Protein AF-V4JWB2-F1 (afdb_monomer_lite)

pLDDT: mean 72.71, std 28.75, range [25.09, 98.5]

Sequence (650 aa):
MSANTLMVQGTTSDAGKSLLVTALGRWLHRQGVRAAPFKPQNMALNSAVAVNGGEIGRSQAVQALACGLEPHTDMNPVLLKPNTDIGSQVIIHGKAVGNMNAQDYYDYKPQARIATLEAHRRLSERYEVVLVEGAGSPAEINLRANDIANMGFAESVDCPVILVADIDRGGVFAHLVGTLELLSDSERARVKGFVINRFRGDMALLTPGLHWLEQHTGKPVLGVLPYLPGLHLEAEDSLSLGASAAAAEKEGQLRVLVPVLPRISNHTDFDPLRLHPRVDLRFLPADQAIPACDLIILPGSKSVRGDLARLRARGWDQAIQRHLRYGGKLIGICGGFQMLGHRIHDPKGLESQAGSSDGLGLLAMETTLDSEKQLSNQRGRLAIADAAVSGYEIHAGITTGPALDNPALYLPRGADGALSADGQILGTYLHGLFESPPACAALLGWAGLDQAPDLRLPCAARRGHRPPGGRCGGTSGRQAIAGTARPHGLNPGRNEHRDHHRPSRRDRLEPHGAPARASADRIEPARAGAGGGSGRMPGGRAIRRHFQQRPAARPRHGRSDCRPQPAQGHPGCALTGMASRDLDRPDSAQSRIASPARLCHLPRQYPRPADSAGREPAPTSSARHGGHVRVCPTPCWRASPGGDPWRSVG

Structure (mmCIF, N/CA/C/O backbone):
data_AF-V4JWB2-F1
#
_entry.id   AF-V4JWB2-F1
#
loop_
_atom_site.group_PDB
_atom_site.id
_atom_site.type_symbol
_atom_site.label_atom_id
_atom_site.label_alt_id
_atom_site.label_comp_id
_atom_site.label_asym_id
_atom_site.label_entity_id
_atom_site.label_seq_id
_atom_site.pdbx_PDB_ins_code
_atom_site.Cartn_x
_atom_site.Cartn_y
_atom_site.Cartn_z
_atom_site.occupancy
_atom_site.B_iso_or_equiv
_atom_site.auth_seq_id
_atom_site.auth_comp_id
_atom_site.auth_asym_id
_atom_site.auth_atom_id
_atom_site.pdbx_PDB_model_num
ATOM 1 N N . MET A 1 1 ? -31.559 8.787 6.516 1.00 45.72 1 MET A N 1
ATOM 2 C CA . MET A 1 1 ? -31.004 8.296 7.798 1.00 45.72 1 MET A CA 1
ATOM 3 C C . MET A 1 1 ? -29.515 8.576 7.758 1.00 45.72 1 MET A C 1
ATOM 5 O O . MET A 1 1 ? -28.940 8.363 6.699 1.00 45.72 1 MET A O 1
ATOM 9 N N . SER A 1 2 ? -28.911 9.091 8.826 1.00 61.47 2 SER A N 1
ATOM 10 C CA . SER A 1 2 ? -27.450 9.203 8.917 1.00 61.47 2 SER A CA 1
ATOM 11 C C . SER A 1 2 ? -26.840 7.812 9.094 1.00 61.47 2 SER A C 1
ATOM 13 O O . SER A 1 2 ? -27.349 7.028 9.894 1.00 61.47 2 SER A O 1
ATOM 15 N N . ALA A 1 3 ? -25.774 7.494 8.357 1.00 78.44 3 ALA A N 1
ATOM 16 C CA . ALA A 1 3 ? -25.084 6.216 8.511 1.00 78.44 3 ALA A CA 1
ATOM 17 C C . ALA A 1 3 ? -24.497 6.031 9.917 1.00 78.44 3 ALA A C 1
ATOM 19 O O . ALA A 1 3 ? -23.915 6.956 10.491 1.00 78.44 3 ALA A O 1
ATOM 20 N N . ASN A 1 4 ? -24.550 4.800 10.419 1.00 93.12 4 ASN A N 1
ATOM 21 C CA . ASN A 1 4 ? -23.840 4.410 11.629 1.00 93.12 4 ASN A CA 1
ATOM 22 C C . ASN A 1 4 ? -22.336 4.363 11.329 1.00 93.12 4 ASN A C 1
ATOM 24 O O . ASN A 1 4 ? -21.865 3.508 10.579 1.00 93.12 4 ASN A O 1
ATOM 28 N N . THR A 1 5 ? -21.570 5.288 11.900 1.00 97.75 5 THR A N 1
ATOM 29 C CA . THR A 1 5 ? -20.110 5.319 11.740 1.00 97.75 5 THR A CA 1
ATOM 30 C C . THR A 1 5 ? -19.456 4.569 12.898 1.00 97.75 5 THR A C 1
ATOM 32 O O . THR A 1 5 ? -19.774 4.838 14.052 1.00 97.75 5 THR A O 1
ATOM 35 N N . LEU A 1 6 ? -18.541 3.644 12.609 1.00 98.06 6 LEU A N 1
ATOM 36 C CA . LEU A 1 6 ? -17.767 2.905 13.612 1.00 98.06 6 LEU A CA 1
ATOM 37 C C . LEU A 1 6 ? -16.286 2.999 13.270 1.00 98.06 6 LEU A C 1
ATOM 39 O O . LEU A 1 6 ? -15.892 2.601 12.176 1.00 98.06 6 LEU A O 1
ATOM 43 N N . MET A 1 7 ? -15.465 3.475 14.205 1.00 98.38 7 MET A N 1
ATOM 44 C CA . MET A 1 7 ? -14.029 3.615 13.992 1.00 98.38 7 MET A CA 1
ATOM 45 C C . MET A 1 7 ? -13.217 2.511 14.663 1.00 98.38 7 MET A C 1
ATOM 47 O O . MET A 1 7 ? -13.430 2.167 15.821 1.00 98.38 7 MET A O 1
ATOM 51 N N . VAL A 1 8 ? -12.240 1.987 13.931 1.00 98.25 8 VAL A N 1
ATOM 52 C CA . VAL A 1 8 ? -11.264 0.997 14.374 1.00 98.25 8 VAL A CA 1
ATOM 53 C C . VAL A 1 8 ? -9.895 1.666 14.427 1.00 98.25 8 VAL A C 1
ATOM 55 O O . VAL A 1 8 ? -9.257 1.924 13.404 1.00 98.25 8 VAL A O 1
ATOM 58 N N . GLN A 1 9 ? -9.438 1.942 15.641 1.00 97.38 9 GLN A N 1
ATOM 59 C CA . GLN A 1 9 ? -8.086 2.407 15.934 1.00 97.38 9 GLN A CA 1
ATOM 60 C C . GLN A 1 9 ? -7.268 1.241 16.504 1.00 97.38 9 GLN A C 1
ATOM 62 O O . GLN A 1 9 ? -7.786 0.151 16.747 1.00 97.38 9 GLN A O 1
ATOM 67 N N . GLY A 1 10 ? -5.966 1.427 16.699 1.00 94.69 10 GLY A N 1
ATOM 68 C CA . GLY A 1 10 ? -5.124 0.378 17.258 1.00 94.69 10 GLY A CA 1
ATOM 69 C C . GLY A 1 10 ? -3.909 0.945 17.956 1.00 94.69 10 GLY A C 1
ATOM 70 O O . GLY A 1 10 ? -3.460 2.028 17.606 1.00 94.69 10 GLY A O 1
ATOM 71 N N . THR A 1 11 ? -3.389 0.220 18.939 1.00 93.62 11 THR A N 1
ATOM 72 C CA . THR A 1 11 ? -2.326 0.713 19.830 1.00 93.62 11 THR A CA 1
ATOM 73 C C . THR A 1 11 ? -0.971 0.869 19.137 1.00 93.62 11 THR A C 1
ATOM 75 O O . THR A 1 11 ? -0.092 1.549 19.654 1.00 93.62 11 THR A O 1
ATOM 78 N N . THR A 1 12 ? -0.787 0.245 17.968 1.00 88.94 12 THR A N 1
ATOM 79 C CA . THR A 1 12 ? 0.411 0.373 17.128 1.00 88.94 12 THR A CA 1
ATOM 80 C C . THR A 1 12 ? 0.056 0.372 15.637 1.00 88.94 12 THR A C 1
ATOM 82 O O . THR A 1 12 ? -1.024 -0.067 15.209 1.00 88.94 12 THR A O 1
ATOM 85 N N . SER A 1 13 ? 1.015 0.770 14.798 1.00 83.25 13 SER A N 1
ATOM 86 C CA . SER A 1 13 ? 1.064 0.321 13.399 1.00 83.25 13 SER A CA 1
ATOM 87 C C . SER A 1 13 ? 1.069 -1.214 13.331 1.00 83.25 13 SER A C 1
ATOM 89 O O . SER A 1 13 ? 1.601 -1.879 14.223 1.00 83.25 13 SER A O 1
ATOM 91 N N . ASP A 1 14 ? 0.412 -1.773 12.315 1.00 83.75 14 ASP A N 1
ATOM 92 C CA . ASP A 1 14 ? 0.177 -3.215 12.118 1.00 83.75 14 ASP A CA 1
ATOM 93 C C . ASP A 1 14 ? -0.540 -3.972 13.259 1.00 83.75 14 ASP A C 1
ATOM 95 O O . ASP A 1 14 ? -0.596 -5.199 13.231 1.00 83.75 14 ASP A O 1
ATOM 99 N N . ALA A 1 15 ? -1.198 -3.280 14.204 1.00 90.19 15 ALA A N 1
ATOM 100 C CA . ALA A 1 15 ? -1.996 -3.924 15.263 1.00 90.19 15 ALA A CA 1
ATOM 101 C C . ALA A 1 15 ? -3.170 -4.797 14.747 1.00 90.19 15 ALA A C 1
ATOM 103 O O . ALA A 1 15 ? -3.737 -5.596 15.492 1.00 90.19 15 ALA A O 1
ATOM 104 N N . GLY A 1 16 ? -3.552 -4.654 13.471 1.00 90.44 16 GLY A N 1
ATOM 105 C CA . GLY A 1 16 ? -4.659 -5.386 12.841 1.00 90.44 16 GLY A CA 1
ATOM 106 C C . GLY A 1 16 ? -5.884 -4.552 12.475 1.00 90.44 16 GLY A C 1
ATOM 107 O O . GLY A 1 16 ? -6.898 -5.134 12.100 1.00 90.44 16 GLY A O 1
ATOM 108 N N . LYS A 1 17 ? -5.807 -3.214 12.543 1.00 94.00 17 LYS A N 1
ATOM 109 C CA . LYS A 1 17 ? -6.900 -2.298 12.154 1.00 94.00 17 LYS A CA 1
ATOM 110 C C . LYS A 1 17 ? -7.494 -2.657 10.788 1.00 94.00 17 LYS A C 1
ATOM 112 O O . LYS A 1 17 ? -8.678 -2.963 10.684 1.00 94.00 17 LYS A O 1
ATOM 117 N N . SER A 1 18 ? -6.647 -2.692 9.761 1.00 92.25 18 SER A N 1
ATOM 118 C CA . SER A 1 18 ? -7.044 -2.919 8.370 1.00 92.25 18 SER A CA 1
ATOM 119 C C . SER A 1 18 ? -7.619 -4.326 8.162 1.00 92.25 18 SER A C 1
ATOM 121 O O . SER A 1 18 ? -8.581 -4.479 7.413 1.00 92.25 18 SER A O 1
ATOM 123 N N . LEU A 1 19 ? -7.105 -5.337 8.881 1.00 91.94 19 LEU A N 1
ATOM 124 C CA . LEU A 1 19 ? -7.671 -6.693 8.932 1.00 91.94 19 LEU A CA 1
ATOM 125 C C . LEU A 1 19 ? -9.087 -6.684 9.521 1.00 91.94 19 LEU A C 1
ATOM 127 O O . LEU A 1 19 ? -10.001 -7.220 8.897 1.00 91.94 19 LEU A O 1
ATOM 131 N N . LEU A 1 20 ? -9.285 -6.057 10.685 1.00 94.94 20 LEU A N 1
ATOM 132 C CA . LEU A 1 20 ? -10.591 -6.008 11.343 1.00 94.94 20 LEU A CA 1
ATOM 133 C C . LEU A 1 20 ? -11.619 -5.238 10.501 1.00 94.94 20 LEU A C 1
ATOM 135 O O . LEU A 1 20 ? -12.725 -5.734 10.309 1.00 94.94 20 LEU A O 1
ATOM 139 N N . VAL A 1 21 ? -11.251 -4.089 9.924 1.00 96.88 21 VAL A N 1
ATOM 140 C CA . VAL A 1 21 ? -12.120 -3.322 9.008 1.00 96.88 21 VAL A CA 1
ATOM 141 C C . VAL A 1 21 ? -12.497 -4.154 7.775 1.00 96.88 21 VAL A C 1
ATOM 143 O O . VAL A 1 21 ? -13.673 -4.224 7.422 1.00 96.88 21 VAL A O 1
ATOM 146 N N . THR A 1 22 ? -11.537 -4.858 7.164 1.00 95.81 22 THR A N 1
ATOM 147 C CA . THR A 1 22 ? -11.786 -5.750 6.013 1.00 95.81 22 THR A CA 1
ATOM 148 C C . THR A 1 22 ? -12.725 -6.904 6.387 1.00 95.81 22 THR A C 1
ATOM 150 O O . THR A 1 22 ? -13.660 -7.219 5.646 1.00 95.81 22 THR A O 1
ATOM 153 N N . ALA A 1 23 ? -12.513 -7.528 7.550 1.00 95.06 23 ALA A N 1
ATOM 154 C CA . ALA A 1 23 ? -13.330 -8.635 8.039 1.00 95.06 23 ALA A CA 1
ATOM 155 C C . ALA A 1 23 ? -14.767 -8.194 8.368 1.00 95.06 23 ALA A C 1
ATOM 157 O O . ALA A 1 23 ? -15.716 -8.848 7.931 1.00 95.06 23 ALA A O 1
ATOM 158 N N . LEU A 1 24 ? -14.931 -7.063 9.065 1.00 96.75 24 LEU A N 1
ATOM 159 C CA . LEU A 1 24 ? -16.232 -6.457 9.360 1.00 96.75 24 LEU A CA 1
ATOM 160 C C . LEU A 1 24 ? -16.965 -6.065 8.073 1.00 96.75 24 LEU A C 1
ATOM 162 O O . LEU A 1 24 ? -18.137 -6.401 7.923 1.00 96.75 24 LEU A O 1
ATOM 166 N N . GLY A 1 25 ? -16.278 -5.439 7.113 1.00 97.56 25 GLY A N 1
ATOM 167 C CA . GLY A 1 25 ? -16.850 -5.070 5.817 1.00 97.56 25 GLY A CA 1
ATOM 168 C C . GLY A 1 25 ? -17.361 -6.281 5.035 1.00 97.56 25 GLY A C 1
ATOM 169 O O . GLY A 1 25 ? -18.508 -6.302 4.582 1.00 97.56 25 GLY A O 1
ATOM 170 N N . ARG A 1 26 ? -16.559 -7.354 4.961 1.00 97.31 26 ARG A N 1
ATOM 171 C CA . ARG A 1 26 ? -16.976 -8.614 4.324 1.00 97.31 26 ARG A CA 1
ATOM 172 C C . ARG A 1 26 ? -18.103 -9.318 5.075 1.00 97.31 26 ARG A C 1
ATOM 174 O O . ARG A 1 26 ? -18.933 -9.965 4.431 1.00 97.31 26 ARG A O 1
ATOM 181 N N . TRP A 1 27 ? -18.142 -9.228 6.402 1.00 97.69 27 TRP A N 1
ATOM 182 C CA . TRP A 1 27 ? -19.228 -9.786 7.204 1.00 97.69 27 TRP A CA 1
ATOM 183 C C . TRP A 1 27 ? -20.539 -9.018 6.987 1.00 97.69 27 TRP A C 1
ATOM 185 O O . TRP A 1 27 ? -21.533 -9.651 6.639 1.00 97.69 27 TRP A O 1
ATOM 195 N N . LEU A 1 28 ? -20.528 -7.683 7.072 1.00 97.81 28 LEU A N 1
ATOM 196 C CA . LEU A 1 28 ? -21.694 -6.822 6.822 1.00 97.81 28 LEU A CA 1
ATOM 197 C C . LEU A 1 28 ? -22.263 -7.014 5.412 1.00 97.81 28 LEU A C 1
ATOM 199 O O . LEU A 1 28 ? -23.463 -7.242 5.268 1.00 97.81 28 LEU A O 1
ATOM 203 N N . HIS A 1 29 ? -21.406 -7.048 4.386 1.00 97.75 29 HIS A N 1
ATOM 204 C CA . HIS A 1 29 ? -21.823 -7.355 3.015 1.00 97.75 29 HIS A CA 1
ATOM 205 C C . HIS A 1 29 ? -22.514 -8.729 2.909 1.00 97.75 29 HIS A C 1
ATOM 207 O O . HIS A 1 29 ? -23.510 -8.876 2.205 1.00 97.75 29 HIS A O 1
ATOM 213 N N . ARG A 1 30 ? -22.036 -9.752 3.638 1.00 97.75 30 ARG A N 1
ATOM 214 C CA . ARG A 1 30 ? -22.694 -11.075 3.697 1.00 97.75 30 ARG A CA 1
ATOM 215 C C . ARG A 1 30 ? -24.033 -11.062 4.446 1.00 97.75 30 ARG A C 1
ATOM 217 O O . ARG A 1 30 ? -24.837 -11.950 4.191 1.00 97.75 30 ARG A O 1
ATOM 224 N N . GLN A 1 31 ? -24.276 -10.083 5.321 1.00 97.75 31 GLN A N 1
ATOM 225 C CA . GLN A 1 31 ? -25.587 -9.838 5.942 1.00 97.75 31 GLN A CA 1
ATOM 226 C C . GLN A 1 31 ? -26.509 -8.958 5.072 1.00 97.75 31 GLN A C 1
ATOM 228 O O . GLN A 1 31 ? -27.621 -8.651 5.487 1.00 97.75 31 GLN A O 1
ATOM 233 N N . GLY A 1 32 ? -26.063 -8.519 3.887 1.00 96.81 32 GLY A N 1
ATOM 234 C CA . GLY A 1 32 ? -26.814 -7.595 3.029 1.00 96.81 32 GLY A CA 1
ATOM 235 C C . GLY A 1 32 ? -26.793 -6.131 3.491 1.00 96.81 32 GLY A C 1
ATOM 236 O O . GLY A 1 32 ? -27.481 -5.305 2.898 1.00 96.81 32 GLY A O 1
ATOM 237 N N . VAL A 1 33 ? -25.999 -5.789 4.512 1.00 97.12 33 VAL A N 1
ATOM 238 C CA . VAL A 1 33 ? -25.869 -4.412 5.011 1.00 97.12 33 VAL A CA 1
ATOM 239 C C . VAL A 1 33 ? -24.972 -3.610 4.074 1.00 97.12 33 VAL A C 1
ATOM 241 O O . VAL A 1 33 ? -23.839 -4.006 3.785 1.00 97.12 33 VAL A O 1
ATOM 244 N N . ARG A 1 34 ? -25.451 -2.443 3.629 1.00 96.56 34 ARG A N 1
ATOM 245 C CA . ARG A 1 34 ? -24.691 -1.534 2.759 1.00 96.56 34 ARG A CA 1
ATOM 246 C C . ARG A 1 34 ? -23.631 -0.790 3.573 1.00 96.56 34 ARG A C 1
ATOM 248 O O . ARG A 1 34 ? -23.882 0.307 4.068 1.00 96.56 34 ARG A O 1
ATOM 255 N N . ALA A 1 35 ? -22.456 -1.395 3.715 1.00 97.75 35 ALA A N 1
ATOM 256 C CA . ALA A 1 35 ? -21.312 -0.830 4.425 1.00 97.75 35 ALA A CA 1
ATOM 257 C C . ALA A 1 35 ? -20.246 -0.285 3.461 1.00 97.75 35 ALA A C 1
ATOM 259 O O . ALA A 1 35 ? -19.932 -0.936 2.468 1.00 97.75 35 ALA A O 1
ATOM 260 N N . ALA A 1 36 ? -19.639 0.859 3.780 1.00 98.19 36 ALA A N 1
ATOM 261 C CA . ALA A 1 36 ? -18.475 1.394 3.068 1.00 98.19 36 ALA A CA 1
ATOM 262 C C . ALA A 1 36 ? -17.269 1.559 4.009 1.00 98.19 36 ALA A C 1
ATOM 264 O O . ALA A 1 36 ? -17.454 1.954 5.163 1.00 98.19 36 ALA A O 1
ATOM 265 N N . PRO A 1 37 ? -16.038 1.274 3.551 1.00 97.94 37 PRO A N 1
ATOM 266 C CA . PRO A 1 37 ? -14.833 1.573 4.311 1.00 97.94 37 PRO A CA 1
ATOM 267 C C . PRO A 1 37 ? -14.433 3.045 4.154 1.00 97.94 37 PRO A C 1
ATOM 269 O O . PRO A 1 37 ? -14.756 3.689 3.154 1.00 97.94 37 PRO A O 1
ATOM 272 N N . PHE A 1 38 ? -13.697 3.568 5.129 1.00 98.31 38 PHE A N 1
ATOM 273 C CA . PHE A 1 38 ? -13.194 4.936 5.115 1.00 98.31 38 PHE A CA 1
ATOM 274 C C . PHE A 1 38 ? -11.872 5.042 5.885 1.00 98.31 38 PHE A C 1
ATOM 276 O O . PHE A 1 38 ? -11.830 4.732 7.069 1.00 98.31 38 PHE A O 1
ATOM 283 N N . LYS A 1 39 ? -10.791 5.517 5.261 1.00 97.56 39 LYS A N 1
ATOM 284 C CA . LYS A 1 39 ? -9.550 5.885 5.963 1.00 97.56 39 LYS A CA 1
ATOM 285 C C . LYS A 1 39 ? -9.347 7.400 5.853 1.00 97.56 39 LYS A C 1
ATOM 287 O O . LYS A 1 39 ? -8.981 7.860 4.766 1.00 97.56 39 LYS A O 1
ATOM 292 N N . PRO A 1 40 ? -9.598 8.176 6.932 1.00 96.75 40 PRO A N 1
ATOM 293 C CA . PRO A 1 40 ? -9.666 9.640 6.893 1.00 96.75 40 PRO A CA 1
ATOM 294 C C . PRO A 1 40 ? -8.408 10.296 6.313 1.00 96.75 40 PRO A C 1
ATOM 296 O O . PRO A 1 40 ? -8.500 11.239 5.527 1.00 96.75 40 PRO A O 1
ATOM 299 N N . GLN A 1 41 ? -7.250 9.741 6.678 1.00 95.50 41 GLN A N 1
ATOM 300 C CA . GLN A 1 41 ? -5.932 10.031 6.134 1.00 95.50 41 GLN A CA 1
ATOM 301 C C . GLN A 1 41 ? -5.148 8.718 6.070 1.00 95.50 41 GLN A C 1
ATOM 303 O O . GLN A 1 41 ? -5.088 7.987 7.061 1.00 95.50 41 GLN A O 1
ATOM 308 N N . ASN A 1 42 ? -4.517 8.436 4.932 1.00 93.12 42 ASN A N 1
ATOM 309 C CA . ASN A 1 42 ? -3.547 7.354 4.801 1.00 93.12 42 ASN A CA 1
ATOM 310 C C . ASN A 1 42 ? -2.166 7.910 4.425 1.00 93.12 42 ASN A C 1
ATOM 312 O O . ASN A 1 42 ? -2.069 8.943 3.766 1.00 93.12 42 ASN A O 1
ATOM 316 N N . MET A 1 43 ? -1.107 7.216 4.826 1.00 90.44 43 MET A N 1
ATOM 317 C CA . MET A 1 43 ? 0.249 7.412 4.324 1.00 90.44 43 MET A CA 1
ATOM 318 C C . MET A 1 43 ? 0.689 6.066 3.756 1.00 90.44 43 MET A C 1
ATOM 320 O O . MET A 1 43 ? 0.834 5.121 4.524 1.00 90.44 43 MET A O 1
ATOM 324 N N . ALA A 1 44 ? 0.786 5.975 2.428 1.00 87.19 44 ALA A N 1
ATOM 325 C CA . ALA A 1 44 ? 1.066 4.725 1.726 1.00 87.19 44 ALA A CA 1
ATOM 326 C C . ALA A 1 44 ? 1.720 4.969 0.357 1.00 87.19 44 ALA A C 1
ATOM 328 O O . ALA A 1 44 ? 1.251 5.787 -0.438 1.00 87.19 44 ALA A O 1
ATOM 329 N N . LEU A 1 45 ? 2.765 4.212 0.030 1.00 85.19 45 LEU A N 1
ATOM 330 C CA . LEU A 1 45 ? 3.374 4.167 -1.302 1.00 85.19 45 LEU A CA 1
ATOM 331 C C . LEU A 1 45 ? 2.512 3.359 -2.284 1.00 85.19 45 LEU A C 1
ATOM 333 O O . LEU A 1 45 ? 2.399 3.739 -3.457 1.00 85.19 45 LEU A O 1
ATOM 337 N N . ASN A 1 46 ? 1.864 2.293 -1.802 1.00 86.75 46 ASN A N 1
ATOM 338 C CA . ASN A 1 46 ? 0.977 1.410 -2.567 1.00 86.75 46 ASN A CA 1
ATOM 339 C C . ASN A 1 46 ? -0.406 2.051 -2.828 1.00 86.75 46 ASN A C 1
ATOM 341 O O . ASN A 1 46 ? -1.089 2.497 -1.905 1.00 86.75 46 ASN A O 1
ATOM 345 N N . SER A 1 47 ? -0.875 2.047 -4.081 1.00 88.94 47 SER A N 1
ATOM 346 C CA . SER A 1 47 ? -2.206 2.574 -4.453 1.00 88.94 47 SER A CA 1
ATOM 347 C C . SER A 1 47 ? -2.853 1.858 -5.632 1.00 88.94 47 SER A C 1
ATOM 349 O O . SER A 1 47 ? -2.151 1.401 -6.525 1.00 88.94 47 SER A O 1
ATOM 351 N N . ALA A 1 48 ? -4.181 1.882 -5.698 1.00 90.12 48 ALA A N 1
ATOM 352 C CA . ALA A 1 48 ? -4.962 1.507 -6.876 1.00 90.12 48 ALA A CA 1
ATOM 353 C C . ALA A 1 48 ? -5.572 2.744 -7.570 1.00 90.12 48 ALA A C 1
ATOM 355 O O . ALA A 1 48 ? -5.552 3.851 -7.020 1.00 90.12 48 ALA A O 1
ATOM 356 N N . VAL A 1 49 ? -6.132 2.545 -8.768 1.00 91.62 49 VAL A N 1
ATOM 357 C CA . VAL A 1 49 ? -6.960 3.541 -9.468 1.00 91.62 49 VAL A CA 1
ATOM 358 C C . VAL A 1 49 ? -8.426 3.307 -9.111 1.00 91.62 49 VAL A C 1
ATOM 360 O O . VAL A 1 49 ? -8.981 2.239 -9.372 1.00 91.62 49 VAL A O 1
ATOM 363 N N . ALA A 1 50 ? -9.058 4.311 -8.514 1.00 93.75 50 ALA A N 1
ATOM 364 C CA . ALA A 1 50 ? -10.474 4.301 -8.177 1.00 93.75 50 ALA A CA 1
ATOM 365 C C . ALA A 1 50 ? -11.372 4.402 -9.426 1.00 93.75 50 ALA A C 1
ATOM 367 O O . ALA A 1 50 ? -10.958 4.901 -10.472 1.00 93.75 50 ALA A O 1
ATOM 368 N N . VAL A 1 51 ? -12.639 3.998 -9.299 1.00 93.00 51 VAL A N 1
ATOM 369 C CA . VAL A 1 51 ? -13.644 4.029 -10.383 1.00 93.00 51 VAL A CA 1
ATOM 370 C C . VAL A 1 51 ? -13.870 5.435 -10.965 1.00 93.00 51 VAL A C 1
ATOM 372 O O . VAL A 1 51 ? -14.205 5.582 -12.135 1.00 93.00 51 VAL A O 1
ATOM 375 N N . ASN A 1 52 ? -13.623 6.483 -10.174 1.00 92.38 52 ASN A N 1
ATOM 376 C CA . ASN A 1 52 ? -13.679 7.886 -10.589 1.00 92.38 52 ASN A CA 1
ATOM 377 C C . ASN A 1 52 ? -12.331 8.444 -11.106 1.00 92.38 52 ASN A C 1
ATOM 379 O O . ASN A 1 52 ? -12.165 9.661 -11.180 1.00 92.38 52 ASN A O 1
ATOM 383 N N . GLY A 1 53 ? -11.366 7.579 -11.442 1.00 89.00 53 GLY A N 1
ATOM 384 C CA . GLY A 1 53 ? -10.083 7.948 -12.056 1.00 89.00 53 GLY A CA 1
ATOM 385 C C . GLY A 1 53 ? -9.056 8.588 -11.114 1.00 89.00 53 GLY A C 1
ATOM 386 O O . GLY A 1 53 ? -8.065 9.136 -11.584 1.00 89.00 53 GLY A O 1
ATOM 387 N N . GLY A 1 54 ? -9.281 8.557 -9.797 1.00 92.06 54 GLY A N 1
ATOM 388 C CA . GLY A 1 54 ? -8.347 9.095 -8.802 1.00 92.06 54 GLY A CA 1
ATOM 389 C C . GLY A 1 54 ? -7.509 8.023 -8.096 1.00 92.06 54 GLY A C 1
ATOM 390 O O . GLY A 1 54 ? -7.859 6.845 -8.080 1.00 92.06 54 GLY A O 1
ATOM 391 N N . GLU A 1 55 ? -6.400 8.433 -7.484 1.00 93.50 55 GLU A N 1
ATOM 392 C CA . GLU A 1 55 ? -5.494 7.553 -6.730 1.00 93.50 55 GLU A CA 1
ATOM 393 C C . GLU A 1 55 ? -6.048 7.249 -5.316 1.00 93.50 55 GLU A C 1
ATOM 395 O O . GLU A 1 55 ? -6.487 8.155 -4.609 1.00 93.50 55 GLU A O 1
ATOM 400 N N . ILE A 1 56 ? -6.036 5.979 -4.892 1.00 94.44 56 ILE A N 1
ATOM 401 C CA . ILE A 1 56 ? -6.521 5.514 -3.573 1.00 94.44 56 ILE A CA 1
ATOM 402 C C . ILE A 1 56 ? -5.525 4.531 -2.943 1.00 94.44 56 ILE A C 1
ATOM 404 O O . ILE A 1 56 ? -4.962 3.700 -3.654 1.00 94.44 56 ILE A O 1
ATOM 408 N N . GLY A 1 57 ? -5.310 4.584 -1.622 1.00 92.62 57 GLY A N 1
ATOM 409 C CA . GLY A 1 57 ? -4.472 3.613 -0.906 1.00 92.62 57 GLY A CA 1
ATOM 410 C C . GLY A 1 57 ? -4.910 2.161 -1.153 1.00 92.62 57 GLY A C 1
ATOM 411 O O . GLY A 1 57 ? -6.104 1.847 -1.122 1.00 92.62 57 GLY A O 1
ATOM 412 N N . ARG A 1 58 ? -3.955 1.256 -1.422 1.00 89.31 58 ARG A N 1
ATOM 413 C CA . ARG A 1 58 ? -4.269 -0.129 -1.838 1.00 89.31 58 ARG A CA 1
ATOM 414 C C . ARG A 1 58 ? -5.040 -0.904 -0.754 1.00 89.31 58 ARG A C 1
ATOM 416 O O . ARG A 1 58 ? -5.989 -1.615 -1.074 1.00 89.31 58 ARG A O 1
ATOM 423 N N . SER A 1 59 ? -4.733 -0.670 0.523 1.00 88.75 59 SER A N 1
ATOM 424 C CA . SER A 1 59 ? -5.471 -1.218 1.672 1.00 88.75 59 SER A CA 1
ATOM 425 C C . SER A 1 59 ? -6.965 -0.838 1.667 1.00 88.75 59 SER A C 1
ATOM 427 O O . SER A 1 59 ? -7.812 -1.692 1.936 1.00 88.75 59 SER A O 1
ATOM 429 N N . GLN A 1 60 ? -7.326 0.392 1.279 1.00 94.88 60 GLN A N 1
ATOM 430 C CA . GLN A 1 60 ? -8.734 0.811 1.168 1.00 94.88 60 GLN A CA 1
ATOM 431 C C . GLN A 1 60 ? -9.407 0.245 -0.084 1.00 94.88 60 GLN A C 1
ATOM 433 O O . GLN A 1 60 ? -10.600 -0.055 -0.045 1.00 94.88 60 GLN A O 1
ATOM 438 N N . ALA A 1 61 ? -8.661 0.022 -1.170 1.00 93.56 61 ALA A N 1
ATOM 439 C CA . ALA A 1 61 ? -9.184 -0.697 -2.331 1.00 93.56 61 ALA A CA 1
ATOM 440 C C . ALA A 1 61 ? -9.570 -2.148 -1.968 1.00 93.56 61 ALA A C 1
ATOM 442 O O . ALA A 1 61 ? -10.670 -2.589 -2.300 1.00 93.56 61 ALA A O 1
ATOM 443 N N . VAL A 1 62 ? -8.736 -2.860 -1.198 1.00 92.38 62 VAL A N 1
ATOM 444 C CA . VAL A 1 62 ? -9.065 -4.202 -0.671 1.00 92.38 62 VAL A CA 1
ATOM 445 C C . VAL A 1 62 ? -10.292 -4.169 0.243 1.00 92.38 62 VAL A C 1
ATOM 447 O O . VAL A 1 62 ? -11.170 -5.027 0.130 1.00 92.38 62 VAL A O 1
ATOM 450 N N . GLN A 1 63 ? -10.402 -3.163 1.113 1.00 96.00 63 GLN A N 1
ATOM 451 C CA . GLN A 1 63 ? -11.581 -2.988 1.967 1.00 96.00 63 GLN A CA 1
ATOM 452 C C . GLN A 1 63 ? -12.856 -2.722 1.154 1.00 96.00 63 GLN A C 1
ATOM 454 O O . GLN A 1 63 ? -13.912 -3.255 1.499 1.00 96.00 63 GLN A O 1
ATOM 459 N N . ALA A 1 64 ? -12.777 -1.966 0.054 1.00 97.12 64 ALA A N 1
ATOM 460 C CA . ALA A 1 64 ? -13.914 -1.738 -0.838 1.00 97.12 64 ALA A CA 1
ATOM 461 C C . ALA A 1 64 ? -14.409 -3.068 -1.428 1.00 97.12 64 ALA A C 1
ATOM 463 O O . ALA A 1 64 ? -15.582 -3.419 -1.286 1.00 97.12 64 ALA A O 1
ATOM 464 N N . LEU A 1 65 ? -13.487 -3.877 -1.962 1.00 95.12 65 LEU A N 1
ATOM 465 C CA . LEU A 1 65 ? -13.772 -5.210 -2.505 1.00 95.12 65 LEU A CA 1
ATOM 466 C C . LEU A 1 65 ? -14.308 -6.188 -1.441 1.00 95.12 65 LEU A C 1
ATOM 468 O O . LEU A 1 65 ? -15.120 -7.074 -1.745 1.00 95.12 65 LEU A O 1
ATOM 472 N N . ALA A 1 66 ? -13.892 -6.034 -0.181 1.00 95.19 66 ALA A N 1
ATOM 473 C CA . ALA A 1 66 ? -14.432 -6.775 0.956 1.00 95.19 66 ALA A CA 1
ATOM 474 C C . ALA A 1 66 ? -15.896 -6.397 1.242 1.00 95.19 66 ALA A C 1
ATOM 476 O O . ALA A 1 66 ? -16.734 -7.290 1.390 1.00 95.19 66 ALA A O 1
ATOM 477 N N . CYS A 1 67 ? -16.224 -5.105 1.198 1.00 97.25 67 CYS A N 1
ATOM 478 C CA . CYS A 1 67 ? -17.595 -4.589 1.243 1.00 97.25 67 CYS A CA 1
ATOM 479 C C . CYS A 1 67 ? -18.418 -4.848 -0.036 1.00 97.25 67 CYS A C 1
ATOM 481 O O . CYS A 1 67 ? -19.600 -4.524 -0.058 1.00 97.25 67 CYS A O 1
ATOM 483 N N . GLY A 1 68 ? -17.830 -5.428 -1.092 1.00 96.50 68 GLY A N 1
ATOM 484 C CA . GLY A 1 68 ? -18.511 -5.672 -2.373 1.00 96.50 68 GLY A CA 1
ATOM 485 C C . GLY A 1 68 ? -18.678 -4.423 -3.246 1.00 96.50 68 GLY A C 1
ATOM 486 O O . GLY A 1 68 ? -19.553 -4.395 -4.106 1.00 96.50 68 GLY A O 1
ATOM 487 N N . LEU A 1 69 ? -17.854 -3.399 -3.018 1.00 97.25 69 LEU A N 1
ATOM 488 C CA . LEU A 1 69 ? -17.879 -2.111 -3.705 1.00 97.25 69 LEU A CA 1
ATOM 489 C C . LEU A 1 69 ? -16.659 -1.948 -4.619 1.00 97.25 69 LEU A C 1
ATOM 491 O O . LEU A 1 69 ? -15.584 -2.488 -4.348 1.00 97.25 69 LEU A O 1
ATOM 495 N N . GLU A 1 70 ? -16.803 -1.138 -5.665 1.00 96.12 70 GLU A N 1
ATOM 496 C CA . GLU A 1 70 ? -15.656 -0.635 -6.421 1.00 96.12 70 GLU A CA 1
ATOM 497 C C . GLU A 1 70 ? -14.899 0.429 -5.596 1.00 96.12 70 GLU A C 1
ATOM 499 O O . GLU A 1 70 ? -15.540 1.235 -4.909 1.00 96.12 70 GLU A O 1
ATOM 504 N N . PRO A 1 71 ? -13.552 0.474 -5.642 1.00 96.56 71 PRO A N 1
ATOM 505 C CA . PRO A 1 71 ? -12.779 1.501 -4.947 1.00 96.56 71 PRO A CA 1
ATOM 506 C C . PRO A 1 71 ? -13.148 2.913 -5.424 1.00 96.56 71 PRO A C 1
ATOM 508 O O . PRO A 1 71 ? -13.146 3.189 -6.622 1.00 96.56 71 PRO A O 1
ATOM 511 N N . HIS A 1 72 ? -13.424 3.827 -4.492 1.00 97.50 72 HIS A N 1
ATOM 512 C CA . HIS A 1 72 ? -13.801 5.218 -4.776 1.00 97.50 72 HIS A CA 1
ATOM 513 C C . HIS A 1 72 ? -12.996 6.176 -3.891 1.00 97.50 72 HIS A C 1
ATOM 515 O O . HIS A 1 72 ? -12.826 5.892 -2.708 1.00 97.50 72 HIS A O 1
ATOM 521 N N . THR A 1 73 ? -12.536 7.327 -4.401 1.00 96.88 73 THR A N 1
ATOM 522 C CA . THR A 1 73 ? -11.635 8.220 -3.630 1.00 96.88 73 THR A CA 1
ATOM 523 C C . THR A 1 73 ? -12.245 8.801 -2.353 1.00 96.88 73 THR A C 1
ATOM 525 O O . THR A 1 73 ? -11.510 9.157 -1.438 1.00 96.88 73 THR A O 1
ATOM 528 N N . ASP A 1 74 ? -13.575 8.830 -2.222 1.00 97.75 74 ASP A N 1
ATOM 529 C CA . ASP A 1 74 ? -14.226 9.152 -0.940 1.00 97.75 74 ASP A CA 1
ATOM 530 C C . ASP A 1 74 ? -13.859 8.166 0.186 1.00 97.75 74 ASP A C 1
ATOM 532 O O . ASP A 1 74 ? -13.927 8.539 1.347 1.00 97.75 74 ASP A O 1
ATOM 536 N N . MET A 1 75 ? -13.452 6.928 -0.117 1.00 98.19 75 MET A N 1
ATOM 537 C CA . MET A 1 75 ? -13.021 5.941 0.889 1.00 98.19 75 MET A CA 1
ATOM 538 C C . MET A 1 75 ? -11.615 6.237 1.442 1.00 98.19 75 MET A C 1
ATOM 540 O O . MET A 1 75 ? -11.236 5.693 2.476 1.00 98.19 75 MET A O 1
ATOM 544 N N . ASN A 1 76 ? -10.836 7.094 0.776 1.00 97.12 76 ASN A N 1
ATOM 545 C CA . ASN A 1 76 ? -9.538 7.574 1.249 1.00 97.12 76 ASN A CA 1
ATOM 546 C C . ASN A 1 76 ? -9.288 9.000 0.717 1.00 97.12 76 ASN A C 1
ATOM 548 O O . ASN A 1 76 ? -8.577 9.178 -0.274 1.00 97.12 76 ASN A O 1
ATOM 552 N N . PRO A 1 77 ? -9.903 10.027 1.331 1.00 96.94 77 PRO A N 1
ATOM 553 C CA . PRO A 1 77 ? -9.906 11.382 0.787 1.00 96.94 77 PRO A CA 1
ATOM 554 C C . PRO A 1 77 ? -8.552 12.087 0.881 1.00 96.94 77 PRO A C 1
ATOM 556 O O . PRO A 1 77 ? -8.320 13.011 0.105 1.00 96.94 77 PRO A O 1
ATOM 559 N N . VAL A 1 78 ? -7.674 11.657 1.793 1.00 97.25 78 VAL A N 1
ATOM 560 C CA . VAL A 1 78 ? -6.319 12.191 1.968 1.00 97.25 78 VAL A CA 1
ATOM 561 C C . VAL A 1 78 ? -5.320 11.036 1.927 1.00 97.25 78 VAL A C 1
ATOM 563 O O . VAL A 1 78 ? -5.372 10.128 2.762 1.00 97.25 78 VAL A O 1
ATOM 566 N N . LEU A 1 79 ? -4.406 11.071 0.960 1.00 95.19 79 LEU A N 1
ATOM 567 C CA . LEU A 1 79 ? -3.332 10.093 0.790 1.00 95.19 79 LEU A CA 1
ATOM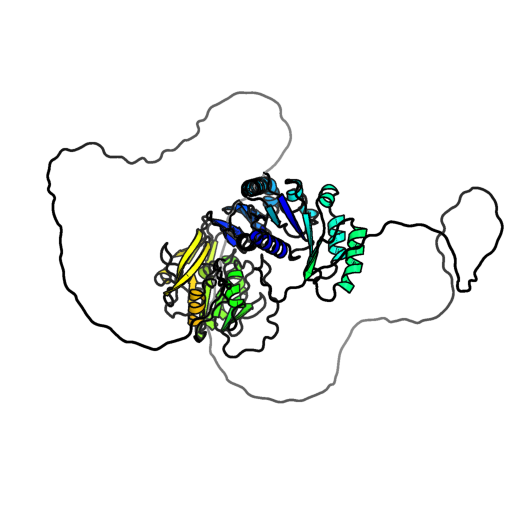 568 C C . LEU A 1 79 ? -1.982 10.816 0.717 1.00 95.19 79 LEU A C 1
ATOM 570 O O . LEU A 1 79 ? -1.789 11.722 -0.092 1.00 95.19 79 LEU A O 1
ATOM 574 N N . LEU A 1 80 ? -1.046 10.405 1.566 1.00 93.94 80 LEU A N 1
ATOM 575 C CA . LEU A 1 80 ? 0.317 10.923 1.627 1.00 93.94 80 LEU A CA 1
ATOM 576 C C . LEU A 1 80 ? 1.276 9.882 1.050 1.00 93.94 80 LEU A C 1
ATOM 578 O O . LEU A 1 80 ? 1.236 8.717 1.447 1.00 93.94 80 LEU A O 1
ATOM 582 N N . LYS A 1 81 ? 2.144 10.296 0.127 1.00 91.25 81 LYS A N 1
ATOM 583 C CA . LYS A 1 81 ? 3.150 9.427 -0.497 1.00 91.25 81 LYS A CA 1
ATOM 584 C C . LYS A 1 81 ? 4.561 9.940 -0.217 1.00 91.25 81 LYS A C 1
ATOM 586 O O . LYS A 1 81 ? 4.965 10.910 -0.861 1.00 91.25 81 LYS A O 1
ATOM 591 N N . PRO A 1 82 ? 5.318 9.314 0.700 1.00 88.62 82 PRO A N 1
ATOM 592 C CA . PRO A 1 82 ? 6.694 9.708 0.987 1.00 88.62 82 PRO A CA 1
ATOM 593 C C . PRO A 1 82 ? 7.582 9.641 -0.263 1.00 88.62 82 PRO A C 1
ATOM 595 O O . PRO A 1 82 ? 7.796 8.570 -0.825 1.00 88.62 82 PRO A O 1
ATOM 598 N N . ASN A 1 83 ? 8.118 10.780 -0.699 1.00 81.88 83 ASN A N 1
ATOM 599 C CA . ASN A 1 83 ? 9.099 10.848 -1.793 1.00 81.88 83 ASN A CA 1
ATOM 600 C C . ASN A 1 83 ? 10.523 11.107 -1.267 1.00 81.88 83 ASN A C 1
ATOM 602 O O . ASN A 1 83 ? 11.507 10.712 -1.893 1.00 81.88 83 ASN A O 1
ATOM 606 N N . THR A 1 84 ? 10.635 11.687 -0.072 1.00 82.44 84 THR A N 1
ATOM 607 C CA . THR A 1 84 ? 11.882 11.974 0.650 1.00 82.44 84 THR A CA 1
ATOM 608 C C . THR A 1 84 ? 11.727 11.591 2.128 1.00 82.44 84 THR A C 1
ATOM 610 O O . THR A 1 84 ? 10.662 11.138 2.542 1.00 82.44 84 THR A O 1
ATOM 613 N N . ASP A 1 85 ? 12.777 11.737 2.942 1.00 81.19 85 ASP A N 1
ATOM 614 C CA . ASP A 1 85 ? 12.723 11.368 4.370 1.00 81.19 85 ASP A CA 1
ATOM 615 C C . ASP A 1 85 ? 11.923 12.358 5.234 1.00 81.19 85 ASP A C 1
ATOM 617 O O . ASP A 1 85 ? 11.499 12.013 6.332 1.00 81.19 85 ASP A O 1
ATOM 621 N N . ILE A 1 86 ? 11.701 13.581 4.737 1.00 83.31 86 ILE A N 1
ATOM 622 C CA . ILE A 1 86 ? 11.024 14.678 5.457 1.00 83.31 86 ILE A CA 1
ATOM 623 C C . ILE A 1 86 ? 9.828 15.265 4.691 1.00 83.31 86 ILE A C 1
ATOM 625 O O . ILE A 1 86 ? 9.243 16.262 5.121 1.00 83.31 86 ILE A O 1
ATOM 629 N N . GLY A 1 87 ? 9.481 14.680 3.542 1.00 86.06 87 GLY A N 1
ATOM 630 C CA . GLY A 1 87 ? 8.480 15.210 2.624 1.00 86.06 87 GLY A CA 1
ATOM 631 C C . GLY A 1 87 ? 7.671 14.124 1.926 1.00 86.06 87 GLY A C 1
ATOM 632 O O . GLY A 1 87 ? 8.131 13.001 1.703 1.00 86.06 87 GLY A O 1
ATOM 633 N N . SER A 1 88 ? 6.432 14.476 1.602 1.00 90.75 88 SER A N 1
ATOM 634 C CA . SER A 1 88 ? 5.472 13.608 0.929 1.00 90.75 88 SER A CA 1
ATOM 635 C C . SER A 1 88 ? 4.731 14.366 -0.161 1.00 90.75 88 SER A C 1
ATOM 637 O O . SER A 1 88 ? 4.423 15.551 -0.025 1.00 90.75 88 SER A O 1
ATOM 639 N N . GLN A 1 89 ? 4.376 13.659 -1.226 1.00 91.00 89 GLN A N 1
ATOM 640 C CA . GLN A 1 89 ? 3.342 14.117 -2.137 1.00 91.00 89 GLN A CA 1
ATOM 641 C C . GLN A 1 89 ? 1.979 13.980 -1.455 1.00 91.00 89 GLN A C 1
ATOM 643 O O . GLN A 1 89 ? 1.636 12.909 -0.950 1.00 91.00 89 GLN A O 1
ATOM 648 N N . VAL A 1 90 ? 1.205 15.059 -1.456 1.00 94.12 90 VAL A N 1
ATOM 649 C CA . VAL A 1 90 ? -0.137 15.118 -0.874 1.00 94.12 90 VAL A CA 1
ATOM 650 C C . VAL A 1 90 ? -1.163 14.930 -1.984 1.00 94.12 90 VAL A C 1
ATOM 652 O O . VAL A 1 90 ? -1.102 15.581 -3.031 1.00 94.12 90 VAL A O 1
ATOM 655 N N . ILE A 1 91 ? -2.104 14.018 -1.762 1.00 94.44 91 ILE A N 1
ATOM 656 C CA . ILE A 1 91 ? -3.176 13.665 -2.689 1.00 94.44 91 ILE A CA 1
ATOM 657 C C . ILE A 1 91 ? -4.509 13.889 -1.973 1.00 94.44 91 ILE A C 1
ATOM 659 O O . ILE A 1 91 ? -4.751 13.305 -0.918 1.00 94.44 91 ILE A O 1
ATOM 663 N N . ILE A 1 92 ? -5.375 14.716 -2.562 1.00 96.31 92 ILE A N 1
ATOM 664 C CA . ILE A 1 92 ? -6.710 15.044 -2.050 1.00 96.31 92 ILE A CA 1
ATOM 665 C C . ILE A 1 92 ? -7.758 14.572 -3.059 1.00 96.31 92 ILE A C 1
ATOM 667 O O . ILE A 1 92 ? -7.666 14.867 -4.251 1.00 96.31 92 ILE A O 1
ATOM 671 N N . HIS A 1 93 ? -8.732 13.785 -2.597 1.00 94.69 93 HIS A N 1
ATOM 672 C CA . HIS A 1 93 ? -9.758 13.127 -3.422 1.00 94.69 93 HIS A CA 1
ATOM 673 C C . HIS A 1 93 ? -9.198 12.391 -4.656 1.00 94.69 93 HIS A C 1
ATOM 675 O O . HIS A 1 93 ? -9.850 12.306 -5.698 1.00 94.69 93 HIS A O 1
ATOM 681 N N . GLY A 1 94 ? -7.991 11.834 -4.522 1.00 92.94 94 GLY A N 1
ATOM 682 C CA . GLY A 1 94 ? -7.275 11.103 -5.568 1.00 92.94 94 GLY A CA 1
ATOM 683 C C . GLY A 1 94 ? -6.535 11.954 -6.600 1.00 92.94 94 GLY A C 1
ATOM 684 O O . GLY A 1 94 ? -6.040 11.396 -7.576 1.00 92.94 94 GLY A O 1
ATOM 685 N N . LYS A 1 95 ? -6.416 13.273 -6.393 1.00 92.19 95 LYS A N 1
ATOM 686 C CA . LYS A 1 95 ? -5.600 14.182 -7.216 1.00 92.19 95 LYS A CA 1
ATOM 687 C C . LYS A 1 95 ? -4.418 14.718 -6.412 1.00 92.19 95 LYS A C 1
ATOM 689 O O . LYS A 1 95 ? -4.590 15.139 -5.271 1.00 92.19 95 LYS A O 1
ATOM 694 N N . ALA A 1 96 ? -3.219 14.709 -6.992 1.00 90.88 96 ALA A N 1
ATOM 695 C CA . ALA A 1 96 ? -2.042 15.294 -6.352 1.00 90.88 96 ALA A CA 1
ATOM 696 C C . ALA A 1 96 ? -2.186 16.824 -6.271 1.00 90.88 96 ALA A C 1
ATOM 698 O O . ALA A 1 96 ? -2.453 17.461 -7.287 1.00 90.88 96 ALA A O 1
ATOM 699 N N . VAL A 1 97 ? -2.008 17.400 -5.078 1.00 90.94 97 VAL A N 1
ATOM 700 C CA . VAL A 1 97 ? -2.043 18.862 -4.863 1.00 90.94 97 VAL A CA 1
ATOM 701 C C . VAL A 1 97 ? -0.646 19.482 -4.806 1.00 90.94 97 VAL A C 1
ATOM 703 O O . VAL A 1 97 ? -0.492 20.669 -5.074 1.00 90.94 97 VAL A O 1
ATOM 706 N N . GLY A 1 98 ? 0.379 18.687 -4.490 1.00 87.75 98 GLY A N 1
ATOM 707 C CA . GLY A 1 98 ? 1.774 19.122 -4.455 1.00 87.75 98 GLY A CA 1
ATOM 708 C C . GLY A 1 98 ? 2.646 18.221 -3.586 1.00 87.75 98 GLY A C 1
ATOM 709 O O . GLY A 1 98 ? 2.166 17.248 -3.002 1.00 87.75 98 GLY A O 1
ATOM 710 N N . ASN A 1 99 ? 3.928 18.565 -3.492 1.00 87.69 99 ASN A N 1
ATOM 711 C CA . ASN A 1 99 ? 4.853 17.992 -2.516 1.00 87.69 99 ASN A CA 1
ATOM 712 C C . ASN A 1 99 ? 4.954 18.950 -1.326 1.00 87.69 99 ASN A C 1
ATOM 714 O O . ASN A 1 99 ? 5.107 20.152 -1.529 1.00 87.69 99 ASN A O 1
ATOM 718 N N . MET A 1 100 ? 4.874 18.421 -0.110 1.00 91.75 100 MET A N 1
ATOM 719 C CA . MET A 1 100 ? 4.909 19.191 1.135 1.00 91.75 100 MET A CA 1
ATOM 720 C C . MET A 1 100 ? 5.915 18.561 2.095 1.00 91.75 100 MET A C 1
ATOM 722 O O . MET A 1 100 ? 6.004 17.331 2.187 1.00 91.75 100 MET A O 1
ATOM 726 N N . ASN A 1 101 ? 6.668 19.390 2.820 1.00 91.00 101 ASN A N 1
ATOM 727 C CA . ASN A 1 101 ? 7.403 18.915 3.991 1.00 91.00 101 ASN A CA 1
ATOM 728 C C . ASN A 1 101 ? 6.441 18.734 5.189 1.00 91.00 101 ASN A C 1
ATOM 730 O O . ASN A 1 101 ? 5.260 19.081 5.114 1.00 91.00 101 ASN A O 1
ATOM 734 N N . ALA A 1 102 ? 6.930 18.175 6.299 1.00 85.25 102 ALA A N 1
ATOM 735 C CA . ALA A 1 102 ? 6.108 17.928 7.488 1.00 85.25 102 ALA A CA 1
ATOM 736 C C . ALA A 1 102 ? 5.419 19.187 8.067 1.00 85.25 102 ALA A C 1
ATOM 738 O O . ALA A 1 102 ? 4.291 19.083 8.549 1.00 85.25 102 ALA A O 1
ATOM 739 N N . GLN A 1 103 ? 6.064 20.358 8.001 1.00 87.19 103 GLN A N 1
ATOM 740 C CA . GLN A 1 103 ? 5.510 21.637 8.459 1.00 87.19 103 GLN A CA 1
ATOM 741 C C . GLN A 1 103 ? 4.475 22.183 7.468 1.00 87.19 103 GLN A C 1
ATOM 743 O O . GLN A 1 103 ? 3.354 22.472 7.879 1.00 87.19 103 GLN A O 1
ATOM 748 N N . ASP A 1 104 ? 4.792 22.230 6.167 1.00 90.38 104 ASP A N 1
ATOM 749 C CA . ASP A 1 104 ? 3.838 22.695 5.144 1.00 90.38 104 ASP A CA 1
ATOM 750 C C . ASP A 1 104 ? 2.543 21.863 5.188 1.00 90.38 104 ASP A C 1
ATOM 752 O O . ASP A 1 104 ? 1.437 22.391 5.068 1.00 90.38 104 ASP A O 1
ATOM 756 N N . TYR A 1 105 ? 2.671 20.545 5.402 1.00 90.62 105 TYR A N 1
ATOM 757 C CA . TYR A 1 105 ? 1.518 19.663 5.547 1.00 90.62 105 TYR A CA 1
ATOM 758 C C . TYR A 1 105 ? 0.756 19.898 6.857 1.00 90.62 105 TYR A C 1
ATOM 760 O O . TYR A 1 105 ? -0.474 19.839 6.858 1.00 90.62 105 TYR A O 1
ATOM 768 N N . TYR A 1 106 ? 1.447 20.189 7.965 1.00 88.06 106 TYR A N 1
ATOM 769 C CA . TYR A 1 106 ? 0.798 20.550 9.228 1.00 88.06 106 TYR A CA 1
ATOM 770 C C . TYR A 1 106 ? -0.092 21.790 9.064 1.00 88.06 106 TYR A C 1
ATOM 772 O O . TYR A 1 106 ? -1.234 21.787 9.529 1.00 88.06 106 TYR A O 1
ATOM 780 N N . ASP A 1 107 ? 0.391 22.793 8.329 1.00 88.88 107 ASP A N 1
ATOM 781 C CA . ASP A 1 107 ? -0.345 24.025 8.031 1.00 88.88 107 ASP A CA 1
ATOM 782 C C . ASP A 1 107 ? -1.478 23.807 7.003 1.00 88.88 107 ASP A C 1
ATOM 784 O O . ASP A 1 107 ? -2.463 24.545 7.003 1.00 88.88 107 ASP A O 1
ATOM 788 N N . TYR A 1 108 ? -1.394 22.750 6.181 1.00 92.00 108 TYR A N 1
ATOM 789 C CA . TYR A 1 108 ? -2.432 22.312 5.232 1.00 92.00 108 TYR A CA 1
ATO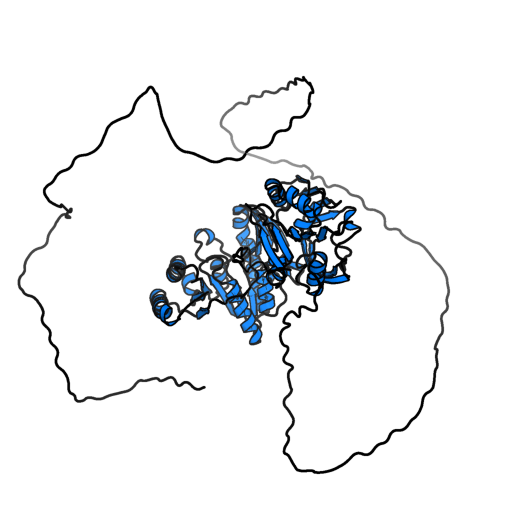M 790 C C . TYR A 1 108 ? -3.505 21.376 5.838 1.00 92.00 108 TYR A C 1
ATOM 792 O O . TYR A 1 108 ? -4.548 21.116 5.223 1.00 92.00 108 TYR A O 1
ATOM 800 N N . LYS A 1 109 ? -3.301 20.860 7.061 1.00 91.94 109 LYS A N 1
ATOM 801 C CA . LYS A 1 109 ? -4.277 19.990 7.750 1.00 91.94 109 LYS A CA 1
ATOM 802 C C . LYS A 1 109 ? -5.707 20.564 7.821 1.00 91.94 109 LYS A C 1
ATOM 804 O O . LYS A 1 109 ? -6.634 19.761 7.697 1.00 91.94 109 LYS A O 1
ATOM 809 N N . PRO A 1 110 ? -5.957 21.881 7.995 1.00 92.25 110 PRO A N 1
ATOM 810 C CA . PRO A 1 110 ? -7.316 22.432 7.987 1.00 92.25 110 PRO A CA 1
ATOM 811 C C . PRO A 1 110 ? -8.058 22.224 6.656 1.00 92.25 110 PRO A C 1
ATOM 813 O O . PRO A 1 110 ? -9.246 21.910 6.658 1.00 92.25 110 PRO A O 1
ATOM 816 N N . GLN A 1 111 ? -7.368 22.335 5.519 1.00 92.81 111 GLN A N 1
ATOM 817 C CA . GLN A 1 111 ? -7.927 22.083 4.189 1.00 92.81 111 GLN A CA 1
ATOM 818 C C . GLN A 1 111 ? -8.154 20.581 3.972 1.00 92.81 111 GLN A C 1
ATOM 820 O O . GLN A 1 111 ? -9.224 20.175 3.516 1.00 92.81 111 GLN A O 1
ATOM 825 N N . ALA A 1 112 ? -7.188 19.746 4.372 1.00 94.50 112 ALA A N 1
ATOM 826 C CA . ALA A 1 112 ? -7.327 18.291 4.334 1.00 94.50 112 ALA A CA 1
ATOM 827 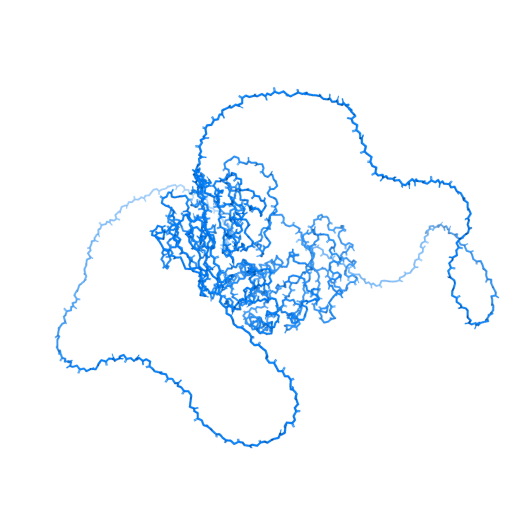C C . ALA A 1 112 ? -8.519 17.802 5.187 1.00 94.50 112 ALA A C 1
ATOM 829 O O . ALA A 1 112 ? -9.296 16.963 4.737 1.00 94.50 112 ALA A O 1
ATOM 830 N N . ARG A 1 113 ? -8.739 18.398 6.369 1.00 95.50 113 ARG A N 1
ATOM 831 C CA . ARG A 1 113 ? -9.894 18.141 7.249 1.00 95.50 113 ARG A CA 1
ATOM 832 C C . ARG A 1 113 ? -11.236 18.371 6.553 1.00 95.50 113 ARG A C 1
ATOM 834 O O . ARG A 1 113 ? -12.145 17.564 6.737 1.00 95.50 113 ARG A O 1
ATOM 841 N N . ILE A 1 114 ? -11.370 19.445 5.770 1.00 96.00 114 ILE A N 1
ATOM 842 C CA . ILE A 1 114 ? -12.603 19.743 5.020 1.00 96.00 114 ILE A CA 1
ATOM 843 C C . ILE A 1 114 ? -12.876 18.618 4.016 1.00 96.00 114 ILE A C 1
ATOM 845 O O . ILE A 1 114 ? -13.950 18.019 4.054 1.00 96.00 114 ILE A O 1
ATOM 849 N N . ALA A 1 115 ? -11.879 18.251 3.203 1.00 96.31 115 ALA A N 1
ATOM 850 C CA . ALA A 1 115 ? -11.986 17.141 2.253 1.00 96.31 115 ALA A CA 1
ATOM 851 C C . ALA A 1 115 ? -12.363 15.815 2.946 1.00 96.31 115 ALA A C 1
ATOM 853 O O . ALA A 1 115 ? -13.249 15.090 2.486 1.00 96.31 115 ALA A O 1
ATOM 854 N N . THR A 1 116 ? -11.747 15.511 4.093 1.00 97.19 116 THR A N 1
ATOM 855 C CA . THR A 1 116 ? -12.072 14.330 4.903 1.00 97.19 116 THR A CA 1
ATOM 856 C C . THR A 1 116 ? -13.540 14.313 5.346 1.00 97.19 116 THR A C 1
ATOM 858 O O . THR A 1 116 ? -14.228 13.312 5.138 1.00 97.19 116 THR A O 1
ATOM 861 N N . LEU A 1 117 ? -14.048 15.409 5.919 1.00 97.50 117 LEU A N 1
ATOM 862 C CA . LEU A 1 117 ? -15.433 15.487 6.401 1.00 97.50 117 LEU A CA 1
ATOM 863 C C . LEU A 1 117 ? -16.455 15.462 5.254 1.00 97.50 117 LEU A C 1
ATOM 865 O O . LEU A 1 117 ? -17.503 14.829 5.376 1.00 97.50 117 LEU A O 1
ATOM 869 N N . GLU A 1 118 ? -16.148 16.085 4.116 1.00 97.31 118 GLU A N 1
ATOM 870 C CA . GLU A 1 118 ? -17.014 16.026 2.939 1.00 97.31 118 GLU A CA 1
ATOM 871 C C . GLU A 1 118 ? -17.140 14.613 2.357 1.00 97.31 118 GLU A C 1
ATOM 873 O O . GLU A 1 118 ? -18.246 14.187 2.016 1.00 97.31 118 GLU A O 1
ATOM 878 N N . ALA A 1 119 ? -16.030 13.879 2.240 1.00 97.75 119 ALA A N 1
ATOM 879 C CA . ALA A 1 119 ? -16.054 12.499 1.762 1.00 97.75 119 ALA A CA 1
ATOM 880 C C . ALA A 1 119 ? -16.808 11.575 2.724 1.00 97.75 119 ALA A C 1
ATOM 882 O O . ALA A 1 119 ? -17.634 10.778 2.272 1.00 97.75 119 ALA A O 1
ATOM 883 N N . HIS A 1 120 ? -16.588 11.725 4.037 1.00 98.06 120 HIS A N 1
ATOM 884 C CA . HIS A 1 120 ? -17.355 11.000 5.052 1.00 98.06 120 HIS A CA 1
ATOM 885 C C . HIS A 1 120 ? -18.856 11.277 4.910 1.00 98.06 120 HIS A C 1
ATOM 887 O O . HIS A 1 120 ? -19.616 10.325 4.748 1.00 98.06 120 HIS A O 1
ATOM 893 N N . ARG A 1 121 ? -19.278 12.549 4.812 1.00 97.31 121 ARG A N 1
ATOM 894 C CA . ARG A 1 121 ? -20.685 12.920 4.569 1.00 97.31 121 ARG A CA 1
ATOM 895 C C . ARG A 1 121 ? -21.246 12.249 3.310 1.00 97.31 121 ARG A C 1
ATOM 897 O O . ARG A 1 121 ? -22.296 11.612 3.377 1.00 97.31 121 ARG A O 1
ATOM 904 N N . ARG A 1 122 ? -20.534 12.329 2.177 1.00 97.44 122 ARG A N 1
ATOM 905 C CA . ARG A 1 122 ? -20.957 11.696 0.912 1.00 97.44 122 ARG A CA 1
ATOM 906 C C . ARG A 1 122 ? -21.085 10.175 1.029 1.00 97.44 122 ARG A C 1
ATOM 908 O O . ARG A 1 122 ? -21.877 9.583 0.298 1.00 97.44 122 ARG A O 1
ATOM 915 N N . LEU A 1 123 ? -20.297 9.502 1.867 1.00 97.50 123 LEU A N 1
ATOM 916 C CA . LEU A 1 123 ? -20.483 8.073 2.153 1.00 97.50 123 LEU A CA 1
ATOM 917 C C . LEU A 1 123 ? -21.677 7.848 3.090 1.00 97.50 123 LEU A C 1
ATOM 919 O O . LEU A 1 123 ? -22.517 6.999 2.798 1.00 97.50 123 LEU A O 1
ATOM 923 N N . SER A 1 124 ? -21.808 8.642 4.153 1.00 97.06 124 SER A N 1
ATOM 924 C CA . SER A 1 124 ? -22.895 8.544 5.133 1.00 97.06 124 SER A CA 1
ATOM 925 C C . SER A 1 124 ? -24.293 8.831 4.571 1.00 97.06 124 SER A C 1
ATOM 927 O O . SER A 1 124 ? -25.283 8.446 5.186 1.00 97.06 124 SER A O 1
ATOM 929 N N . GLU A 1 125 ? -24.383 9.484 3.412 1.00 96.25 125 GLU A N 1
ATOM 930 C CA . GLU A 1 125 ? -25.622 9.684 2.646 1.00 96.25 125 GLU A CA 1
ATOM 931 C C . GLU A 1 125 ? -25.986 8.483 1.752 1.00 96.25 125 GLU A C 1
ATOM 933 O O . GLU A 1 125 ? -27.155 8.297 1.413 1.00 96.25 125 GLU A O 1
ATOM 938 N N . ARG A 1 126 ? -25.004 7.656 1.361 1.00 95.75 126 ARG A N 1
ATOM 939 C CA . ARG A 1 126 ? -25.185 6.525 0.429 1.00 95.75 126 ARG A CA 1
ATOM 940 C C . ARG A 1 126 ? -25.285 5.168 1.128 1.00 95.75 126 ARG A C 1
ATOM 942 O O . ARG A 1 126 ? -25.994 4.291 0.632 1.00 95.75 126 ARG A O 1
ATOM 949 N N . TYR A 1 127 ? -24.599 4.995 2.254 1.00 97.38 127 TYR A N 1
ATOM 950 C CA . TYR A 1 127 ? -24.424 3.721 2.958 1.00 97.38 127 TYR A CA 1
ATOM 951 C C . TYR A 1 127 ? -25.111 3.727 4.332 1.00 97.38 127 TYR A C 1
ATOM 953 O O . TYR A 1 127 ? -25.404 4.780 4.884 1.00 97.38 127 TYR A O 1
ATOM 961 N N . GLU A 1 128 ? -25.395 2.550 4.888 1.00 97.25 128 GLU A N 1
ATOM 962 C CA . GLU A 1 128 ? -25.980 2.396 6.233 1.00 97.25 128 GLU A CA 1
ATOM 963 C C . GLU A 1 128 ? -24.914 2.362 7.327 1.00 97.25 128 GLU A C 1
ATOM 965 O O . GLU A 1 128 ? -25.162 2.803 8.450 1.00 97.25 128 GLU A O 1
ATOM 970 N N . VAL A 1 129 ? -23.726 1.852 6.994 1.00 98.00 129 VAL A N 1
ATOM 971 C CA . VAL A 1 129 ? -22.579 1.767 7.900 1.00 98.00 129 VAL A CA 1
ATOM 972 C C . VAL A 1 129 ? -21.342 2.342 7.220 1.00 98.00 129 VAL A C 1
ATOM 974 O O . VAL A 1 129 ? -21.055 2.014 6.068 1.00 98.00 129 VAL A O 1
ATOM 977 N N . VAL A 1 130 ? -20.577 3.158 7.946 1.00 98.44 130 VAL A N 1
ATOM 978 C CA . VAL A 1 130 ? -19.233 3.583 7.532 1.00 98.44 130 VAL A CA 1
ATOM 979 C C . VAL A 1 130 ? -18.216 3.007 8.516 1.00 98.44 130 VAL A C 1
ATOM 981 O O . VAL A 1 130 ? -18.212 3.361 9.695 1.00 98.44 130 VAL A O 1
ATOM 984 N N . LEU A 1 131 ? -17.373 2.092 8.035 1.00 98.50 131 LEU A N 1
ATOM 985 C CA . LEU A 1 131 ? -16.296 1.476 8.811 1.00 98.50 131 LEU A CA 1
ATOM 986 C C . LEU A 1 131 ? -15.021 2.299 8.646 1.00 98.50 131 LEU A C 1
ATOM 988 O O . LEU A 1 131 ? -14.404 2.291 7.581 1.00 98.50 131 LEU A O 1
ATOM 992 N N . VAL A 1 132 ? -14.633 3.010 9.698 1.00 98.31 132 VAL A N 1
ATOM 993 C CA . VAL A 1 132 ? -13.501 3.934 9.675 1.00 98.31 132 VAL A CA 1
ATOM 994 C C . VAL A 1 132 ? -12.233 3.239 10.166 1.00 98.31 132 VAL A C 1
ATOM 996 O O . VAL A 1 132 ? -12.222 2.678 11.257 1.00 98.31 132 VAL A O 1
ATOM 999 N N . GLU A 1 133 ? -11.143 3.305 9.407 1.00 97.50 133 GLU A N 1
ATOM 1000 C CA . GLU A 1 133 ? -9.815 2.866 9.844 1.00 97.50 133 GLU A CA 1
ATOM 1001 C C . GLU A 1 133 ? -8.990 4.069 10.330 1.00 97.50 133 GLU A C 1
ATOM 1003 O O . GLU A 1 133 ? -8.799 5.027 9.584 1.00 97.50 133 GLU A O 1
ATOM 1008 N N . GLY A 1 134 ? -8.474 4.018 11.561 1.00 94.56 134 GLY A N 1
ATOM 1009 C CA . GLY A 1 134 ? -7.487 4.988 12.054 1.00 94.56 134 GLY A CA 1
ATOM 1010 C C . GLY A 1 134 ? -6.072 4.744 11.511 1.00 94.56 134 GLY A C 1
ATOM 1011 O O . GLY A 1 134 ? -5.763 3.670 10.991 1.00 94.56 134 GLY A O 1
ATOM 1012 N N . ALA A 1 135 ? -5.172 5.712 11.679 1.00 90.31 135 ALA A N 1
ATOM 1013 C CA . ALA A 1 135 ? -3.771 5.619 11.250 1.00 90.31 135 ALA A CA 1
ATOM 1014 C C . ALA A 1 135 ? -2.821 5.511 12.456 1.00 90.31 135 ALA A C 1
ATOM 1016 O O . ALA A 1 135 ? -2.966 6.251 13.418 1.00 90.31 135 ALA A O 1
ATOM 1017 N N . GLY A 1 136 ? -1.824 4.618 12.426 1.00 85.75 136 GLY A N 1
ATOM 1018 C CA . GLY A 1 136 ? -0.862 4.495 13.538 1.00 85.75 136 GLY A CA 1
ATOM 1019 C C . GLY A 1 136 ? -1.528 4.228 14.900 1.00 85.75 136 GLY A C 1
ATOM 1020 O O . GLY A 1 136 ? -2.456 3.416 14.967 1.00 85.75 136 GLY A O 1
ATOM 1021 N N . SER A 1 137 ? -1.048 4.890 15.957 1.00 89.38 137 SER A N 1
ATOM 1022 C CA . SER A 1 137 ? -1.674 4.932 17.287 1.00 89.38 137 SER A CA 1
ATOM 1023 C C . SER A 1 137 ? -2.494 6.219 17.474 1.00 89.38 137 SER A C 1
ATOM 1025 O O . SER A 1 137 ? -2.086 7.269 16.978 1.00 89.38 137 SER A O 1
ATOM 1027 N N . PRO A 1 138 ? -3.628 6.200 18.202 1.00 91.00 138 PRO A N 1
ATOM 1028 C CA . PRO A 1 138 ? -4.333 7.426 18.578 1.00 91.00 138 PRO A CA 1
ATOM 1029 C C . PRO A 1 138 ? -3.644 8.207 19.710 1.00 91.00 138 PRO A C 1
ATOM 1031 O O . PRO A 1 138 ? -4.000 9.357 19.937 1.00 91.00 138 PRO A O 1
ATOM 1034 N N . ALA A 1 139 ? -2.666 7.607 20.398 1.00 89.69 139 ALA A N 1
ATOM 1035 C CA . ALA A 1 139 ? -1.954 8.198 21.535 1.00 89.69 139 ALA A CA 1
ATOM 1036 C C . ALA A 1 139 ? -0.636 8.913 21.151 1.00 89.69 139 ALA A C 1
ATOM 1038 O O . ALA A 1 139 ? 0.212 9.161 22.008 1.00 89.69 139 ALA A O 1
ATOM 1039 N N . GLU A 1 140 ? -0.448 9.261 19.873 1.00 86.12 140 GLU A N 1
ATOM 1040 C CA . GLU A 1 140 ? 0.677 10.083 19.398 1.00 86.12 140 GLU A CA 1
ATOM 1041 C C . GLU A 1 140 ? 0.478 11.548 19.839 1.00 86.12 140 GLU A C 1
ATOM 1043 O O . GLU A 1 140 ? 0.012 12.398 19.074 1.00 86.12 140 GLU A O 1
ATOM 1048 N N . ILE A 1 141 ? 0.786 11.848 21.107 1.00 85.25 141 ILE A N 1
ATOM 1049 C CA . ILE A 1 141 ? 0.514 13.144 21.761 1.00 85.25 141 ILE A CA 1
ATOM 1050 C C . ILE A 1 141 ? 1.075 14.356 20.993 1.00 85.25 141 ILE A C 1
ATOM 1052 O O . ILE A 1 141 ? 0.469 15.425 20.975 1.00 85.25 141 ILE A O 1
ATOM 1056 N N . ASN A 1 142 ? 2.195 14.178 20.292 1.00 83.19 142 ASN A N 1
ATOM 1057 C CA . ASN A 1 142 ? 2.850 15.172 19.438 1.00 83.19 142 ASN A CA 1
ATOM 1058 C C . ASN A 1 142 ? 2.101 15.452 18.121 1.00 83.19 142 ASN A C 1
ATOM 1060 O O . ASN A 1 142 ? 2.340 16.482 17.495 1.00 83.19 142 ASN A O 1
ATOM 1064 N N . LEU A 1 143 ? 1.205 14.560 17.689 1.00 81.75 143 LEU A N 1
ATOM 1065 C CA . LEU A 1 143 ? 0.404 14.693 16.464 1.00 81.75 143 LEU A CA 1
ATOM 1066 C C . LEU A 1 143 ? -1.068 15.035 16.742 1.00 81.75 143 LEU A C 1
ATOM 1068 O O . LEU A 1 143 ? -1.841 15.208 15.795 1.00 81.75 143 LEU A O 1
ATOM 1072 N N . ARG A 1 144 ? -1.450 15.158 18.021 1.00 84.31 144 ARG A N 1
ATOM 1073 C CA . ARG A 1 144 ? -2.840 15.327 18.466 1.00 84.31 144 ARG A CA 1
ATOM 1074 C C . ARG A 1 144 ? -3.488 16.638 18.014 1.00 84.31 144 ARG A C 1
ATOM 1076 O O . ARG A 1 144 ? -4.699 16.680 17.762 1.00 84.31 144 ARG A O 1
ATOM 1083 N N . ALA A 1 145 ? -2.692 17.701 17.904 1.00 83.06 145 ALA A N 1
ATOM 1084 C CA . ALA A 1 145 ? -3.128 18.982 17.366 1.00 83.06 145 ALA A CA 1
ATOM 1085 C C . ALA A 1 145 ? -3.446 18.854 15.866 1.00 83.06 145 ALA A C 1
ATOM 1087 O O . ALA A 1 145 ? -2.662 18.315 15.075 1.00 83.06 145 ALA A O 1
ATOM 1088 N N . ASN A 1 146 ? -4.626 19.346 15.478 1.00 83.94 146 ASN A N 1
ATOM 1089 C CA . ASN A 1 146 ? -5.176 19.197 14.130 1.00 83.94 146 ASN A CA 1
ATOM 1090 C C . ASN A 1 146 ? -5.218 17.731 13.647 1.00 83.94 146 ASN A C 1
ATOM 1092 O O . ASN A 1 146 ? -5.008 17.460 12.467 1.00 83.94 146 ASN A O 1
ATOM 1096 N N . ASP A 1 147 ? -5.455 16.762 14.537 1.00 91.25 147 ASP A N 1
ATOM 1097 C CA . ASP A 1 147 ? -5.664 15.376 14.115 1.00 91.25 147 ASP A CA 1
ATOM 1098 C C . ASP A 1 147 ? -6.905 15.261 13.200 1.00 91.25 147 ASP A C 1
ATOM 1100 O O . ASP A 1 147 ? -7.990 15.789 13.485 1.00 91.25 147 ASP A O 1
ATOM 1104 N N . ILE A 1 148 ? -6.706 14.582 12.070 1.00 94.25 148 ILE A N 1
ATOM 1105 C CA . ILE A 1 148 ? -7.723 14.244 11.065 1.00 94.25 148 ILE A CA 1
ATOM 1106 C C . ILE A 1 148 ? -7.766 12.739 10.774 1.00 94.25 148 ILE A C 1
ATOM 1108 O O . ILE A 1 148 ? -8.543 12.321 9.925 1.00 94.25 148 ILE A O 1
ATOM 1112 N N . ALA A 1 149 ? -6.927 11.938 11.438 1.00 94.00 149 ALA A N 1
ATOM 1113 C CA . ALA A 1 149 ? -6.710 10.524 11.157 1.00 94.00 149 ALA A CA 1
ATOM 1114 C C . ALA A 1 149 ? -7.248 9.602 12.262 1.00 94.00 149 ALA A C 1
ATOM 1116 O O . ALA A 1 149 ? -7.673 8.490 11.954 1.00 94.00 149 ALA A O 1
ATOM 1117 N N . ASN A 1 150 ? -7.237 10.050 13.524 1.00 95.62 150 ASN A N 1
ATOM 1118 C CA . ASN A 1 150 ? -7.654 9.266 14.689 1.00 95.62 150 ASN A CA 1
ATOM 1119 C C . ASN A 1 150 ? -8.780 9.950 15.481 1.00 95.62 150 ASN A C 1
ATOM 1121 O O . ASN A 1 150 ? -9.908 10.065 14.998 1.00 95.62 150 ASN A O 1
ATOM 1125 N N . MET A 1 151 ? -8.510 10.358 16.719 1.00 95.81 151 MET A N 1
ATOM 1126 C CA . MET A 1 151 ? -9.510 10.893 17.633 1.00 95.81 151 MET A CA 1
ATOM 1127 C C . MET A 1 151 ? -10.012 12.271 17.223 1.00 95.81 151 MET A C 1
ATOM 1129 O O . MET A 1 151 ? -11.206 12.525 17.329 1.00 95.81 151 MET A O 1
ATOM 1133 N N . GLY A 1 152 ? -9.160 13.123 16.652 1.00 94.88 152 GLY A N 1
ATOM 1134 C CA . GLY A 1 152 ? -9.600 14.407 16.113 1.00 94.88 152 GLY A CA 1
ATOM 1135 C C . GLY A 1 152 ? -10.633 14.245 14.992 1.00 94.88 152 GLY A C 1
ATOM 1136 O O . GLY A 1 152 ? -11.528 15.082 14.866 1.00 94.88 152 GLY A O 1
ATOM 1137 N N . PHE A 1 153 ? -10.582 13.147 14.226 1.00 96.38 153 PHE A N 1
ATOM 1138 C CA . PHE A 1 153 ? -11.668 12.766 13.320 1.00 96.38 153 PHE A CA 1
ATOM 1139 C C . PHE A 1 153 ? -12.879 12.212 14.086 1.00 96.38 153 PHE A C 1
ATOM 1141 O O . PHE A 1 153 ? -13.988 12.704 13.879 1.00 96.38 153 PHE A O 1
ATOM 1148 N N . ALA A 1 154 ? -12.677 11.257 15.003 1.00 96.75 154 ALA A N 1
ATOM 1149 C CA . ALA A 1 154 ? -13.758 10.618 15.763 1.00 96.75 154 ALA A CA 1
ATOM 1150 C C . ALA A 1 154 ? -14.633 11.606 16.556 1.00 96.75 154 ALA A C 1
ATOM 1152 O O . ALA A 1 154 ? -15.846 11.433 16.624 1.00 96.75 154 ALA A O 1
ATOM 1153 N N . GLU A 1 155 ? -14.036 12.660 17.116 1.00 95.69 155 GLU A N 1
ATOM 1154 C CA . GLU A 1 155 ? -14.747 13.755 17.786 1.00 95.69 155 GLU A CA 1
ATOM 1155 C C . GLU A 1 155 ? -15.555 14.622 16.812 1.00 95.69 155 GLU A C 1
ATOM 1157 O O . GLU A 1 155 ? -16.608 15.135 17.176 1.00 95.69 155 GLU A O 1
ATOM 1162 N N . SER A 1 156 ? -15.091 14.770 15.568 1.00 95.19 156 SER A N 1
ATOM 1163 C CA . SER A 1 156 ? -15.713 15.653 14.568 1.00 95.19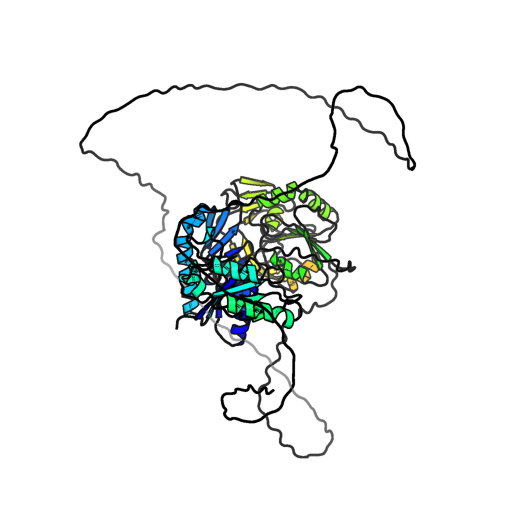 156 SER A CA 1
ATOM 1164 C C . SER A 1 156 ? -16.953 15.057 13.910 1.00 95.19 156 SER A C 1
ATOM 1166 O O . SER A 1 156 ? -17.810 15.802 13.445 1.00 95.19 156 SER A O 1
ATOM 1168 N N . VAL A 1 157 ? -17.036 13.725 13.852 1.00 95.81 157 VAL A N 1
ATOM 1169 C CA . VAL A 1 157 ? -18.200 12.977 13.339 1.00 95.81 157 VAL A CA 1
ATOM 1170 C C . VAL A 1 157 ? -18.964 12.239 14.447 1.00 95.81 157 VAL A C 1
ATOM 1172 O O . VAL A 1 157 ? -19.849 11.439 14.158 1.00 95.81 157 VAL A O 1
ATOM 1175 N N . ASP A 1 158 ? -18.579 12.484 15.702 1.00 95.56 158 ASP A N 1
ATOM 1176 C CA . ASP A 1 158 ? -19.066 11.860 16.936 1.00 95.56 158 ASP A CA 1
ATOM 1177 C C . ASP A 1 158 ? -19.264 10.331 16.877 1.00 95.56 158 ASP A C 1
ATOM 1179 O O . ASP A 1 158 ? -20.303 9.792 17.260 1.00 95.56 158 ASP A O 1
ATOM 1183 N N . CYS A 1 159 ? -18.260 9.600 16.380 1.00 96.69 159 CYS A N 1
ATOM 1184 C CA . CYS A 1 159 ? -18.369 8.150 16.204 1.00 96.69 159 CYS A CA 1
ATOM 1185 C C . CYS A 1 159 ? -17.774 7.332 17.373 1.00 96.69 159 CYS A C 1
ATOM 1187 O O . CYS A 1 159 ? -16.723 7.692 17.917 1.00 96.69 159 CYS A O 1
ATOM 1189 N N . PRO A 1 160 ? -18.373 6.177 17.733 1.00 97.88 160 PRO A N 1
ATOM 1190 C CA . PRO A 1 160 ? -17.759 5.201 18.631 1.00 97.88 160 PRO A CA 1
ATOM 1191 C C . PRO A 1 160 ? -16.455 4.621 18.063 1.00 97.88 160 PRO A C 1
ATOM 1193 O O . PRO A 1 160 ? -16.322 4.402 16.857 1.00 97.88 160 PRO A O 1
ATOM 1196 N N . VAL A 1 161 ? -15.519 4.312 18.963 1.00 98.38 161 VAL A N 1
ATOM 1197 C CA . VAL A 1 161 ? -14.187 3.774 18.649 1.00 98.38 161 VAL A CA 1
ATOM 1198 C C . VAL A 1 161 ? -14.000 2.387 19.274 1.00 98.38 161 VAL A C 1
ATOM 1200 O O . VAL A 1 161 ? -14.347 2.165 20.434 1.00 98.38 161 VAL A O 1
ATOM 1203 N N . ILE A 1 162 ? -13.395 1.464 18.530 1.00 98.25 162 ILE A N 1
ATOM 1204 C CA . ILE A 1 162 ? -12.836 0.197 19.019 1.00 98.25 162 ILE A CA 1
ATOM 1205 C C . ILE A 1 162 ? -11.310 0.287 18.935 1.00 98.25 162 ILE A C 1
ATOM 1207 O O . ILE A 1 162 ? -10.774 0.699 17.903 1.00 98.25 162 ILE A O 1
ATOM 1211 N N . LEU A 1 163 ? -10.612 -0.115 20.001 1.00 98.00 163 LEU A N 1
ATOM 1212 C CA . LEU A 1 163 ? -9.148 -0.202 20.025 1.00 98.00 163 LEU A CA 1
ATOM 1213 C C . LEU A 1 163 ? -8.683 -1.645 19.804 1.00 98.00 163 LEU A C 1
ATOM 1215 O O . LEU A 1 163 ? -9.058 -2.545 20.552 1.00 98.00 163 LEU A O 1
ATOM 1219 N N . VAL A 1 164 ? -7.832 -1.860 18.801 1.00 97.69 164 VAL A N 1
ATOM 1220 C CA . VAL A 1 164 ? -7.208 -3.158 18.501 1.00 97.69 164 VAL A CA 1
ATOM 1221 C C . VAL A 1 164 ? -5.767 -3.195 19.014 1.00 97.69 164 VAL A C 1
ATOM 1223 O O . VAL A 1 164 ? -5.000 -2.268 18.751 1.00 97.69 164 VAL A O 1
ATOM 1226 N N . ALA A 1 165 ? -5.365 -4.277 19.680 1.00 96.31 165 ALA A N 1
ATOM 1227 C CA . ALA A 1 165 ? -3.975 -4.499 20.084 1.00 96.31 165 ALA A CA 1
ATOM 1228 C C . ALA A 1 165 ? -3.467 -5.880 19.644 1.00 96.31 165 ALA A C 1
ATOM 1230 O O . ALA A 1 165 ? -4.173 -6.880 19.763 1.00 96.31 165 ALA A O 1
ATOM 1231 N N . ASP A 1 166 ? -2.232 -5.928 19.143 1.00 93.69 166 ASP A N 1
ATOM 1232 C CA . ASP A 1 166 ? -1.539 -7.161 18.748 1.00 93.69 166 ASP A CA 1
ATOM 1233 C C . ASP A 1 166 ? -0.864 -7.798 19.974 1.00 93.69 166 ASP A C 1
ATOM 1235 O O . ASP A 1 166 ? -0.003 -7.173 20.598 1.00 93.69 166 ASP A O 1
ATOM 1239 N N . ILE A 1 167 ? -1.256 -9.027 20.330 1.00 92.56 167 ILE A N 1
ATOM 1240 C CA . ILE A 1 167 ? -0.656 -9.766 21.453 1.00 92.56 167 ILE A CA 1
ATOM 1241 C C . ILE A 1 167 ? 0.644 -10.490 21.075 1.00 92.56 167 ILE A C 1
ATOM 1243 O O . ILE A 1 167 ? 1.460 -10.754 21.956 1.00 92.56 167 ILE A O 1
ATOM 1247 N N . ASP A 1 168 ? 0.886 -10.746 19.784 1.00 88.00 168 ASP A N 1
ATOM 1248 C CA . ASP A 1 168 ? 2.084 -11.435 19.267 1.00 88.00 168 ASP A CA 1
ATOM 1249 C C . ASP A 1 168 ? 3.356 -10.591 19.501 1.00 88.00 168 ASP A C 1
ATOM 1251 O O . ASP A 1 168 ? 4.461 -11.118 19.607 1.00 88.00 168 ASP A O 1
ATOM 1255 N N . ARG A 1 169 ? 3.193 -9.266 19.657 1.00 85.38 169 ARG A N 1
ATOM 1256 C CA . ARG A 1 169 ? 4.251 -8.309 20.043 1.00 85.38 169 ARG A CA 1
ATOM 1257 C C . ARG A 1 169 ? 4.560 -8.282 21.546 1.00 85.38 169 ARG A C 1
ATOM 1259 O O . ARG A 1 169 ? 5.507 -7.612 21.953 1.00 85.38 169 ARG A O 1
ATOM 1266 N N . GLY A 1 170 ? 3.767 -8.963 22.374 1.00 87.44 170 GLY A N 1
ATOM 1267 C CA . GLY A 1 170 ? 3.818 -8.847 23.831 1.00 87.44 170 GLY A CA 1
ATOM 1268 C C . GLY A 1 170 ? 3.255 -7.520 24.364 1.00 87.44 170 GLY A C 1
ATOM 1269 O O . GLY A 1 170 ? 2.851 -6.629 23.618 1.00 87.44 170 GLY A O 1
ATOM 1270 N N . GLY A 1 171 ? 3.177 -7.396 25.694 1.00 91.75 171 GLY A N 1
ATOM 1271 C CA . GLY A 1 171 ? 2.789 -6.145 26.365 1.00 91.75 171 GLY A CA 1
ATOM 1272 C C . GLY A 1 171 ? 1.350 -5.663 26.121 1.00 91.75 171 GLY A C 1
ATOM 1273 O O . GLY A 1 171 ? 1.051 -4.511 26.417 1.00 91.75 171 GLY A O 1
ATOM 1274 N N . VAL A 1 172 ? 0.449 -6.507 25.600 1.00 95.12 172 VAL A N 1
ATOM 1275 C CA . VAL A 1 172 ? -0.886 -6.103 25.102 1.00 95.12 172 VAL A CA 1
ATOM 1276 C C . VAL A 1 172 ? -1.712 -5.278 26.101 1.00 95.12 172 VAL A C 1
ATOM 1278 O O . VAL A 1 172 ? -2.322 -4.281 25.722 1.00 95.12 172 VAL A O 1
ATOM 1281 N N . PHE A 1 173 ? -1.673 -5.636 27.387 1.00 96.38 173 PHE A N 1
ATOM 1282 C CA . PHE A 1 173 ? -2.363 -4.908 28.452 1.00 96.38 173 PHE A CA 1
ATOM 1283 C C . PHE A 1 173 ? -1.766 -3.515 28.680 1.00 96.38 173 PHE A C 1
ATOM 1285 O O . PHE A 1 173 ? -2.509 -2.543 28.769 1.00 96.38 173 PHE A O 1
ATOM 1292 N N . ALA A 1 174 ? -0.435 -3.400 28.699 1.00 95.75 174 ALA A N 1
ATOM 1293 C CA . ALA A 1 174 ? 0.256 -2.120 28.833 1.00 95.75 174 ALA A CA 1
ATOM 1294 C C . ALA A 1 174 ? 0.003 -1.211 27.620 1.00 95.75 174 ALA A C 1
ATOM 1296 O O . ALA A 1 174 ? -0.227 -0.018 27.795 1.00 95.75 174 ALA A O 1
ATOM 1297 N N . HIS A 1 175 ? -0.042 -1.773 26.406 1.00 95.00 175 HIS A N 1
ATOM 1298 C CA . HIS A 1 175 ? -0.417 -1.029 25.203 1.00 95.00 175 HIS A CA 1
ATOM 1299 C C . HIS A 1 175 ? -1.837 -0.453 25.300 1.00 95.00 175 HIS A C 1
ATOM 1301 O O . HIS A 1 175 ? -2.036 0.718 24.991 1.00 95.00 175 HIS A O 1
ATOM 1307 N N . LEU A 1 176 ? -2.823 -1.243 25.739 1.00 97.00 176 LEU A N 1
ATOM 1308 C CA . LEU A 1 176 ? -4.219 -0.800 25.840 1.00 97.00 176 LEU A CA 1
ATOM 1309 C C . LEU A 1 176 ? -4.433 0.218 26.969 1.00 97.00 176 LEU A C 1
ATOM 1311 O O . LEU A 1 176 ? -5.030 1.266 26.730 1.00 97.00 176 LEU A O 1
ATOM 1315 N N . VAL A 1 177 ? -3.907 -0.056 28.167 1.00 97.44 177 VAL A N 1
ATOM 1316 C CA . VAL A 1 177 ? -4.007 0.847 29.326 1.00 97.44 177 VAL A CA 1
ATOM 1317 C C . VAL A 1 177 ? -3.247 2.147 29.067 1.00 97.44 177 VAL A C 1
ATOM 1319 O O . VAL A 1 177 ? -3.822 3.219 29.211 1.00 97.44 177 VAL A O 1
ATOM 1322 N N . GLY A 1 178 ? -1.998 2.071 28.594 1.00 96.44 178 GLY A N 1
ATOM 1323 C CA . GLY A 1 178 ? -1.198 3.251 28.260 1.00 96.44 178 GLY A CA 1
ATOM 1324 C C . GLY A 1 178 ? -1.805 4.088 27.133 1.00 96.44 178 GLY A C 1
ATOM 1325 O O . GLY A 1 178 ? -1.769 5.311 27.202 1.00 96.44 178 GLY A O 1
ATOM 1326 N N . THR A 1 179 ? -2.436 3.455 26.134 1.00 96.12 179 THR A N 1
ATOM 1327 C CA . THR A 1 179 ? -3.201 4.192 25.113 1.00 96.12 179 THR A CA 1
ATOM 1328 C C . THR A 1 179 ? -4.376 4.934 25.745 1.00 96.12 179 THR A C 1
ATOM 1330 O O . THR A 1 179 ? -4.557 6.107 25.450 1.00 96.12 179 THR A O 1
ATOM 1333 N N . LEU A 1 180 ? -5.166 4.292 26.617 1.00 96.69 180 LEU A N 1
ATOM 1334 C CA . LEU A 1 180 ? -6.310 4.943 27.267 1.00 96.69 180 LEU A CA 1
ATOM 1335 C C . LEU A 1 180 ? -5.927 6.073 28.226 1.00 96.69 180 LEU A C 1
ATOM 1337 O O . LEU A 1 180 ? -6.686 7.031 28.331 1.00 96.69 180 LEU A O 1
ATOM 1341 N N . GLU A 1 181 ? -4.794 5.963 28.915 1.00 96.25 181 GLU A N 1
ATOM 1342 C CA . GLU A 1 181 ? -4.331 6.967 29.882 1.00 96.25 181 GLU A CA 1
ATOM 1343 C C . GLU A 1 181 ? -3.778 8.232 29.203 1.00 96.25 181 GLU A C 1
ATOM 1345 O O . GLU A 1 181 ? -3.810 9.318 29.773 1.00 96.25 181 GLU A O 1
ATOM 1350 N N . LEU A 1 182 ? -3.310 8.112 27.955 1.00 95.88 182 LEU A N 1
ATOM 1351 C CA . LEU A 1 182 ? -2.860 9.239 27.128 1.00 95.88 182 LEU A CA 1
ATOM 1352 C C . LEU A 1 182 ? -4.006 9.945 26.377 1.00 95.88 182 LEU A C 1
ATOM 1354 O O . LEU A 1 182 ? -3.768 10.950 25.707 1.00 95.88 182 LEU A O 1
ATOM 1358 N N . LEU A 1 183 ? -5.236 9.428 26.469 1.00 95.56 183 LEU A N 1
ATOM 1359 C CA . LEU A 1 183 ? -6.433 10.020 25.873 1.00 95.56 183 LEU A CA 1
ATOM 1360 C C . LEU A 1 183 ? -7.157 10.926 26.873 1.00 95.56 183 LEU A C 1
ATOM 1362 O O . LEU A 1 183 ? -7.324 10.586 28.042 1.00 95.56 183 LEU A O 1
ATOM 1366 N N . SER A 1 184 ? -7.676 12.052 26.388 1.00 94.38 184 SER A N 1
ATOM 1367 C CA . SER A 1 184 ? -8.576 12.903 27.167 1.00 94.38 184 SER A CA 1
ATOM 1368 C C . SER A 1 184 ? -9.930 12.226 27.421 1.00 94.38 184 SER A C 1
ATOM 1370 O O . SER A 1 184 ? -10.319 11.268 26.746 1.00 94.38 184 SER A O 1
ATOM 1372 N N . ASP A 1 185 ? -10.695 12.742 28.386 1.00 95.19 185 ASP A N 1
ATOM 1373 C CA . ASP A 1 185 ? -11.986 12.161 28.773 1.00 95.19 185 ASP A CA 1
ATOM 1374 C C . ASP A 1 185 ? -13.000 12.071 27.622 1.00 95.19 185 ASP A C 1
ATOM 1376 O O . ASP A 1 185 ? -13.733 11.083 27.530 1.00 95.19 185 ASP A O 1
ATOM 1380 N N . SER A 1 186 ? -13.020 13.047 26.705 1.00 94.69 186 SER A N 1
ATOM 1381 C CA . SER A 1 186 ? -13.903 13.038 25.529 1.00 94.69 186 SER A CA 1
ATOM 1382 C C . SER A 1 186 ? -13.580 11.888 24.570 1.00 94.69 186 SER A C 1
ATOM 1384 O O . SER A 1 186 ? -14.476 11.288 23.971 1.00 94.69 186 SER A O 1
ATOM 1386 N N . GLU A 1 187 ? -12.306 11.541 24.436 1.00 95.62 187 GLU A N 1
ATOM 1387 C CA . GLU A 1 187 ? -11.815 10.466 23.575 1.00 95.62 187 GLU A CA 1
ATOM 1388 C C . GLU A 1 187 ? -11.995 9.106 24.251 1.00 95.62 187 GLU A C 1
ATOM 1390 O O . GLU A 1 187 ? -12.534 8.162 23.663 1.00 95.62 187 GLU A O 1
ATOM 1395 N N . ARG A 1 188 ? -11.639 9.026 25.537 1.00 96.25 188 ARG A N 1
ATOM 1396 C CA . ARG A 1 188 ? -11.838 7.852 26.389 1.00 96.25 188 ARG A CA 1
ATOM 1397 C C . ARG A 1 188 ? -13.318 7.478 26.498 1.00 96.25 188 ARG A C 1
ATOM 1399 O O . ARG A 1 188 ? -13.645 6.291 26.540 1.00 96.25 188 ARG A O 1
ATOM 1406 N N . ALA A 1 189 ? -14.241 8.441 26.468 1.00 96.38 189 ALA A N 1
ATOM 1407 C CA . ALA A 1 189 ? -15.684 8.192 26.398 1.00 96.38 189 ALA A CA 1
ATOM 1408 C C . ALA A 1 189 ? -16.143 7.585 25.052 1.00 96.38 189 ALA A C 1
ATOM 1410 O O . ALA A 1 189 ? -17.116 6.816 25.018 1.00 96.38 189 ALA A O 1
ATOM 1411 N N . ARG A 1 190 ? -15.445 7.881 23.946 1.00 97.25 190 ARG A N 1
ATOM 1412 C CA . ARG A 1 190 ? -15.744 7.339 22.606 1.00 97.25 190 ARG A CA 1
ATOM 1413 C C . ARG A 1 190 ? -15.258 5.910 22.417 1.00 97.25 190 ARG A C 1
ATOM 1415 O O . ARG A 1 190 ? -15.942 5.155 21.726 1.00 97.25 190 ARG A O 1
ATOM 1422 N N . VAL A 1 191 ? -14.175 5.502 23.081 1.00 98.06 191 VAL A N 1
ATOM 1423 C CA . VAL A 1 191 ? -13.760 4.089 23.123 1.00 98.06 191 VAL A CA 1
ATOM 1424 C C . VAL A 1 191 ? -14.858 3.243 23.778 1.00 98.06 191 VAL A C 1
ATOM 1426 O O . VAL A 1 191 ? -15.217 3.462 24.938 1.00 98.06 191 VAL A O 1
ATOM 1429 N N . LYS A 1 192 ? -15.410 2.279 23.034 1.00 98.25 192 LYS A N 1
ATOM 1430 C CA . LYS A 1 192 ? -16.486 1.377 23.485 1.00 98.25 192 LYS A CA 1
ATOM 1431 C C . LYS A 1 192 ? -15.997 -0.011 23.891 1.00 98.25 192 LYS A C 1
ATOM 1433 O O . LYS A 1 192 ? -16.745 -0.729 24.541 1.00 98.25 192 LYS A O 1
ATOM 1438 N N . GLY A 1 193 ? -14.760 -0.366 23.556 1.00 98.06 193 GLY A N 1
ATOM 1439 C CA . GLY A 1 193 ? -14.137 -1.616 23.979 1.00 98.06 193 GLY A CA 1
ATOM 1440 C C . GLY A 1 193 ? -12.881 -1.958 23.185 1.00 98.06 193 GLY A C 1
ATOM 1441 O O . GLY A 1 193 ? -12.446 -1.196 22.313 1.00 98.06 193 GLY A O 1
ATOM 1442 N N . PHE A 1 194 ? -12.312 -3.117 23.500 1.00 98.31 194 PHE A N 1
ATOM 1443 C CA . PHE A 1 194 ? -11.054 -3.603 22.936 1.00 98.31 194 PHE A CA 1
ATOM 1444 C C . PHE A 1 194 ? -11.242 -4.834 22.054 1.00 98.31 194 PHE A C 1
ATOM 1446 O O . PHE A 1 194 ? -12.138 -5.641 22.285 1.00 98.31 194 PHE A O 1
ATOM 1453 N N . VAL A 1 195 ? -10.333 -5.029 21.102 1.00 98.25 195 VAL A N 1
ATOM 1454 C CA . VAL A 1 195 ? -10.146 -6.300 20.396 1.00 98.25 195 VAL A CA 1
ATOM 1455 C C . VAL A 1 195 ? -8.691 -6.730 20.537 1.00 98.25 195 VAL A C 1
ATOM 1457 O O . VAL A 1 195 ? -7.776 -6.011 20.132 1.00 98.25 195 VAL A O 1
ATOM 1460 N N . ILE A 1 196 ? -8.473 -7.919 21.093 1.00 96.94 196 ILE A N 1
ATOM 1461 C CA . ILE A 1 196 ? -7.150 -8.550 21.121 1.00 96.94 196 ILE A CA 1
ATOM 1462 C C . ILE A 1 196 ? -6.961 -9.285 19.798 1.00 96.94 196 ILE A C 1
ATOM 1464 O O . ILE A 1 196 ? -7.827 -10.056 19.394 1.00 96.94 196 ILE A O 1
ATOM 1468 N N . ASN A 1 197 ? -5.851 -9.057 19.107 1.00 94.75 197 ASN A N 1
ATOM 1469 C CA . ASN A 1 197 ? -5.563 -9.649 17.806 1.00 94.75 197 ASN A CA 1
ATOM 1470 C C . ASN A 1 197 ? -4.333 -10.567 17.860 1.00 94.75 197 ASN A C 1
ATOM 1472 O O . ASN A 1 197 ? -3.455 -10.374 18.698 1.00 94.75 197 ASN A O 1
ATOM 1476 N N . ARG A 1 198 ? -4.266 -11.532 16.930 1.00 90.81 198 ARG A N 1
ATOM 1477 C CA . ARG A 1 198 ? -3.190 -12.532 16.774 1.00 90.81 198 ARG A CA 1
ATOM 1478 C C . ARG A 1 198 ? -2.985 -13.460 17.976 1.00 90.81 198 ARG A C 1
ATOM 1480 O O . ARG A 1 198 ? -1.873 -13.914 18.227 1.00 90.81 198 ARG A O 1
ATOM 1487 N N . PHE A 1 19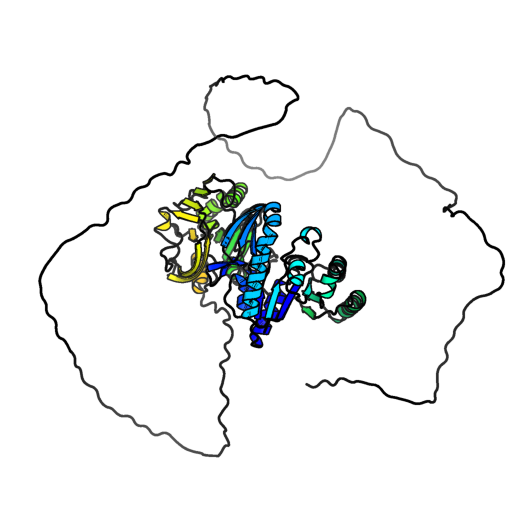9 ? -4.049 -13.791 18.702 1.00 92.00 199 PHE A N 1
ATOM 1488 C CA . PHE A 1 199 ? -3.935 -14.693 19.844 1.00 92.00 199 PHE A CA 1
ATOM 1489 C C . PHE A 1 199 ? -3.503 -16.114 19.448 1.00 92.00 199 PHE A C 1
ATOM 1491 O O . PHE A 1 199 ? -3.964 -16.670 18.448 1.00 92.00 199 PHE A O 1
ATOM 1498 N N . ARG A 1 200 ? -2.630 -16.714 20.262 1.00 89.81 200 ARG A N 1
ATOM 1499 C CA . ARG A 1 200 ? -2.147 -18.094 20.136 1.00 89.81 200 ARG A CA 1
ATOM 1500 C C . ARG A 1 200 ? -2.261 -18.791 21.489 1.00 89.81 200 ARG A C 1
ATOM 1502 O O . ARG A 1 200 ? -1.907 -18.201 22.505 1.00 89.81 200 ARG A O 1
ATOM 1509 N N . GLY A 1 201 ? -2.645 -20.065 21.481 1.00 87.88 201 GLY A N 1
ATOM 1510 C CA . GLY A 1 201 ? -2.719 -20.895 22.686 1.00 87.88 201 GLY A CA 1
ATOM 1511 C C . GLY A 1 201 ? -4.125 -20.989 23.277 1.00 87.88 201 GLY A C 1
ATOM 1512 O O . GLY A 1 201 ? -5.119 -20.810 22.576 1.00 87.88 201 GLY A O 1
ATOM 1513 N N . ASP A 1 202 ? -4.193 -21.331 24.562 1.00 88.94 202 ASP A N 1
ATOM 1514 C CA . ASP A 1 202 ? -5.442 -21.597 25.277 1.00 88.94 202 ASP A CA 1
ATOM 1515 C C . ASP A 1 202 ? -6.056 -20.309 25.846 1.00 88.94 202 ASP A C 1
ATOM 1517 O O . ASP A 1 202 ? -5.437 -19.601 26.646 1.00 88.94 202 ASP A O 1
ATOM 1521 N N . MET A 1 203 ? -7.306 -20.034 25.464 1.00 90.81 203 MET A N 1
ATOM 1522 C CA . MET A 1 203 ? -8.097 -18.914 25.975 1.00 90.81 203 MET A CA 1
ATOM 1523 C C . MET A 1 203 ? -8.220 -18.918 27.503 1.00 90.81 203 MET A C 1
ATOM 1525 O O . MET A 1 203 ? -8.251 -17.841 28.095 1.00 90.81 203 MET A O 1
ATOM 1529 N N . ALA A 1 204 ? -8.227 -20.085 28.158 1.00 91.56 204 ALA A N 1
ATOM 1530 C CA . ALA A 1 204 ? -8.308 -20.182 29.616 1.00 91.56 204 ALA A CA 1
ATOM 1531 C C . ALA A 1 204 ? -7.148 -19.463 30.334 1.00 91.56 204 ALA A C 1
ATOM 1533 O O . ALA A 1 204 ? -7.340 -18.934 31.428 1.00 91.56 204 ALA A O 1
ATOM 1534 N N . LEU A 1 205 ? -5.969 -19.385 29.703 1.00 90.00 205 LEU A N 1
ATOM 1535 C CA . LEU A 1 205 ? -4.806 -18.664 30.233 1.00 90.00 205 LEU A CA 1
ATOM 1536 C C . LEU A 1 205 ? -4.919 -17.143 30.053 1.00 90.00 205 LEU A C 1
ATOM 1538 O O . LEU A 1 205 ? -4.363 -16.389 30.850 1.00 90.00 205 LEU A O 1
ATOM 1542 N N . LEU A 1 206 ? -5.635 -16.681 29.022 1.00 93.69 206 LEU A N 1
ATOM 1543 C CA . LEU A 1 206 ? -5.810 -15.255 28.732 1.00 93.69 206 LEU A CA 1
ATOM 1544 C C . LEU A 1 206 ? -6.971 -14.636 29.527 1.00 93.69 206 LEU A C 1
ATOM 1546 O O . LEU A 1 206 ? -6.856 -13.497 29.980 1.00 93.69 206 LEU A O 1
ATOM 1550 N N . THR A 1 207 ? -8.068 -15.378 29.723 1.00 95.19 207 THR A N 1
ATOM 1551 C CA . THR A 1 207 ? -9.320 -14.893 30.337 1.00 95.19 207 THR A CA 1
ATOM 1552 C C . THR A 1 207 ? -9.138 -14.118 31.655 1.00 95.19 207 THR A C 1
ATOM 1554 O O . THR A 1 207 ? -9.720 -13.037 31.764 1.00 95.19 207 THR A O 1
ATOM 1557 N N . PRO A 1 208 ? -8.312 -14.549 32.636 1.00 96.62 208 PRO A N 1
ATOM 1558 C CA . PRO A 1 208 ? -8.094 -13.773 33.863 1.00 96.62 208 PRO A CA 1
ATOM 1559 C C . PRO A 1 208 ? -7.514 -12.372 33.607 1.00 96.62 208 PRO A C 1
ATOM 1561 O O . PRO A 1 208 ? -7.892 -11.414 34.279 1.00 96.62 208 PRO A O 1
ATOM 1564 N N . GLY A 1 209 ? -6.632 -12.238 32.610 1.00 96.31 209 GLY A N 1
ATOM 1565 C CA . GLY A 1 209 ? -6.067 -10.950 32.202 1.00 96.31 209 GLY A CA 1
ATOM 1566 C C . GLY A 1 209 ? -7.077 -10.058 31.476 1.00 96.31 209 GLY A C 1
ATOM 1567 O O . GLY A 1 209 ? -7.038 -8.840 31.640 1.00 96.31 209 GLY A O 1
ATOM 1568 N N . LEU A 1 210 ? -8.018 -10.645 30.725 1.00 97.00 210 LEU A N 1
ATOM 1569 C CA . LEU A 1 210 ? -9.118 -9.896 30.105 1.00 97.00 210 LEU A CA 1
ATOM 1570 C C . LEU A 1 210 ? -10.035 -9.299 31.175 1.00 97.00 210 LEU A C 1
ATOM 1572 O O . LEU A 1 210 ? -10.248 -8.093 31.167 1.00 97.00 210 LEU A O 1
ATOM 1576 N N . HIS A 1 211 ? -10.482 -10.098 32.150 1.00 97.56 211 HIS A N 1
ATOM 1577 C CA . HIS A 1 211 ? -11.307 -9.594 33.255 1.00 97.56 211 HIS A CA 1
ATOM 1578 C C . HIS A 1 211 ? -10.598 -8.487 34.051 1.00 97.56 211 HIS A C 1
ATOM 1580 O O . HIS A 1 211 ? -11.226 -7.494 34.413 1.00 97.56 211 HIS A O 1
ATOM 1586 N N . TRP A 1 212 ? -9.287 -8.622 34.298 1.00 98.06 212 TRP A N 1
ATOM 1587 C CA . TRP A 1 212 ? -8.497 -7.560 34.929 1.00 98.06 212 TRP A CA 1
ATOM 1588 C C . TRP A 1 212 ? -8.509 -6.269 34.098 1.00 98.06 212 TRP A C 1
ATOM 1590 O O . TRP A 1 212 ? -8.728 -5.191 34.648 1.00 98.06 212 TRP A O 1
ATOM 1600 N N . LEU A 1 213 ? -8.321 -6.366 32.778 1.00 97.88 213 LEU A N 1
ATOM 1601 C CA . LEU A 1 213 ? -8.332 -5.212 31.878 1.00 97.88 213 LEU A CA 1
ATOM 1602 C C . LEU A 1 213 ? -9.698 -4.509 31.880 1.00 97.88 213 LEU A C 1
ATOM 1604 O O . LEU A 1 213 ? -9.752 -3.280 31.945 1.00 97.88 213 LEU A O 1
ATOM 1608 N N . GLU A 1 214 ? -10.790 -5.271 31.840 1.00 98.00 214 GLU A N 1
ATOM 1609 C CA . GLU A 1 214 ? -12.155 -4.736 31.882 1.00 98.00 214 GLU A CA 1
ATOM 1610 C C . GLU A 1 214 ? -12.445 -4.021 33.205 1.00 98.00 214 GLU A C 1
ATOM 1612 O O . GLU A 1 214 ? -12.947 -2.897 33.201 1.00 98.00 214 GLU A O 1
ATOM 1617 N N . GLN A 1 215 ? -12.060 -4.626 34.334 1.00 97.88 215 GLN A N 1
ATOM 1618 C CA . GLN A 1 215 ? -12.200 -4.032 35.668 1.00 97.88 215 GLN A CA 1
ATOM 1619 C C . GLN A 1 215 ? -11.348 -2.768 35.836 1.00 97.88 215 GLN A C 1
ATOM 1621 O O . GLN A 1 215 ? -11.809 -1.791 36.422 1.00 97.88 215 GLN A O 1
ATOM 1626 N N . HIS A 1 216 ? -10.115 -2.773 35.324 1.00 97.56 216 HIS A N 1
ATOM 1627 C CA . HIS A 1 216 ? -9.178 -1.661 35.473 1.00 97.56 216 HIS A CA 1
ATOM 1628 C C . HIS A 1 216 ? -9.539 -0.454 34.593 1.00 97.56 216 HIS A C 1
ATOM 1630 O O . HIS A 1 216 ? -9.352 0.686 35.007 1.00 97.56 216 HIS A O 1
ATOM 1636 N N . THR A 1 217 ? -10.067 -0.690 33.388 1.00 96.75 217 THR A N 1
ATOM 1637 C CA . THR A 1 217 ? -10.356 0.373 32.406 1.00 96.75 217 THR A CA 1
ATOM 1638 C C . THR A 1 217 ? -11.829 0.776 32.325 1.00 96.75 217 THR A C 1
ATOM 1640 O O . THR A 1 217 ? -12.149 1.809 31.736 1.00 96.75 217 THR A O 1
ATOM 1643 N N . GLY A 1 218 ? -12.743 -0.043 32.857 1.00 96.88 218 GLY A N 1
ATOM 1644 C CA . GLY A 1 218 ? -14.188 0.130 32.690 1.00 96.88 218 GLY A CA 1
ATOM 1645 C C . GLY A 1 218 ? -14.679 -0.080 31.250 1.00 96.88 218 GLY A C 1
ATOM 1646 O O . GLY A 1 218 ? -15.753 0.410 30.894 1.00 96.88 218 GLY A O 1
ATOM 1647 N N . LYS A 1 219 ? -13.894 -0.754 30.394 1.00 97.81 219 LYS A N 1
ATOM 1648 C CA . LYS A 1 219 ? -14.204 -1.006 28.976 1.00 97.81 219 LYS A CA 1
ATOM 1649 C C . LYS A 1 219 ? -14.194 -2.511 28.678 1.00 97.81 219 LYS A C 1
ATOM 1651 O O . LYS A 1 219 ? -13.229 -3.169 29.055 1.00 97.81 219 LYS A O 1
ATOM 1656 N N . PRO A 1 220 ? -15.201 -3.056 27.972 1.00 98.25 220 PRO A N 1
ATOM 1657 C CA . PRO A 1 220 ? -15.267 -4.483 27.664 1.00 98.25 220 PRO A CA 1
ATOM 1658 C C . PRO A 1 220 ? -14.233 -4.913 26.614 1.00 98.25 220 PRO A C 1
ATOM 1660 O O . PRO A 1 220 ? -13.880 -4.149 25.707 1.00 98.25 220 PRO A O 1
ATOM 1663 N N . VAL A 1 221 ? -13.816 -6.176 26.669 1.00 98.19 221 VAL A N 1
ATOM 1664 C CA . VAL A 1 221 ? -13.112 -6.858 25.579 1.00 98.19 221 VAL A CA 1
ATOM 1665 C C . VAL A 1 221 ? -14.164 -7.449 24.640 1.00 98.19 221 VAL A C 1
ATOM 1667 O O . VAL A 1 221 ? -14.792 -8.463 24.921 1.00 98.19 221 VAL A O 1
ATOM 1670 N N . LEU A 1 222 ? -14.355 -6.804 23.490 1.00 97.81 222 LEU A N 1
ATOM 1671 C CA . LEU A 1 222 ? -15.365 -7.161 22.488 1.00 97.81 222 LEU A CA 1
ATOM 1672 C C . LEU A 1 222 ? -15.035 -8.462 21.742 1.00 97.81 222 LEU A C 1
ATOM 1674 O O . LEU A 1 222 ? -15.913 -9.064 21.129 1.00 97.81 222 LEU A O 1
ATOM 1678 N N . GLY A 1 223 ? -13.770 -8.886 21.760 1.00 96.12 223 GLY A N 1
ATOM 1679 C CA . GLY A 1 223 ? -13.357 -10.161 21.193 1.00 96.12 223 GLY A CA 1
ATOM 1680 C C . GLY A 1 223 ? -11.850 -10.396 21.219 1.00 96.12 223 GLY A C 1
ATOM 1681 O O . GLY A 1 223 ? -11.044 -9.467 21.323 1.00 96.12 223 GLY A O 1
ATOM 1682 N N . VAL A 1 224 ? -11.484 -11.667 21.074 1.00 96.44 224 VAL A N 1
ATOM 1683 C CA . VAL A 1 224 ? -10.107 -12.124 20.876 1.00 96.44 224 VAL A CA 1
ATOM 1684 C C . VAL A 1 224 ? -10.042 -12.838 19.530 1.00 96.44 224 VAL A C 1
ATOM 1686 O O . VAL A 1 224 ? -10.694 -13.859 19.326 1.00 96.44 224 VAL A O 1
ATOM 1689 N N . LEU A 1 225 ? -9.281 -12.279 18.593 1.00 94.56 225 LEU A N 1
ATOM 1690 C CA . LEU A 1 225 ? -9.078 -12.843 17.265 1.00 94.56 225 LEU A CA 1
ATOM 1691 C C . LEU A 1 225 ? -7.877 -13.799 17.295 1.00 94.56 225 LEU A C 1
ATOM 1693 O O . LEU A 1 225 ? -6.782 -13.384 17.699 1.00 94.56 225 LEU A O 1
ATOM 1697 N N . PRO A 1 226 ? -8.041 -15.057 16.851 1.00 90.38 226 PRO A N 1
ATOM 1698 C CA . PRO A 1 226 ? -6.932 -15.994 16.762 1.00 90.38 226 PRO A CA 1
ATOM 1699 C C . PRO A 1 226 ? -5.930 -15.544 15.695 1.00 90.38 226 PRO A C 1
ATOM 1701 O O . PRO A 1 226 ? -6.276 -14.867 14.724 1.00 90.38 226 PRO A O 1
ATOM 1704 N N . TYR A 1 227 ? -4.680 -15.972 15.832 1.00 86.00 227 TYR A N 1
ATOM 1705 C CA . TYR A 1 227 ? -3.722 -15.912 14.740 1.00 86.00 227 TYR A CA 1
ATOM 1706 C C . TYR A 1 227 ? -4.181 -16.829 13.598 1.00 86.00 227 TYR A C 1
ATOM 1708 O O . TYR A 1 227 ? -4.359 -18.031 13.791 1.00 86.00 227 TYR A O 1
ATOM 1716 N N . LEU A 1 228 ? -4.353 -16.261 12.403 1.00 82.94 228 LEU A N 1
ATOM 1717 C CA . LEU A 1 228 ? -4.801 -16.978 11.209 1.00 82.94 228 LEU A CA 1
ATOM 1718 C C . LEU A 1 228 ? -3.591 -17.285 10.304 1.00 82.94 228 LEU A C 1
ATOM 1720 O O . LEU A 1 228 ? -3.162 -16.404 9.554 1.00 82.94 228 LEU A O 1
ATOM 1724 N N . PRO A 1 229 ? -3.004 -18.498 10.368 1.00 71.94 229 PRO A N 1
ATOM 1725 C CA . PRO A 1 229 ? -1.855 -18.850 9.539 1.00 71.94 229 PRO A CA 1
ATOM 1726 C C . PRO A 1 229 ? -2.240 -18.839 8.056 1.00 71.94 229 PRO A C 1
ATOM 1728 O O . PRO A 1 229 ? -3.283 -19.361 7.669 1.00 71.94 229 PRO A O 1
ATOM 1731 N N . GLY A 1 230 ? -1.391 -18.235 7.222 1.00 64.38 230 GLY A N 1
ATOM 1732 C CA . GLY A 1 230 ? -1.624 -18.132 5.778 1.00 64.38 230 GLY A CA 1
ATOM 1733 C C . GLY A 1 230 ? -2.691 -17.115 5.354 1.00 64.38 230 GLY A C 1
ATOM 1734 O O . GLY A 1 230 ? -2.956 -17.006 4.159 1.00 64.38 230 GLY A O 1
ATOM 1735 N N . LEU A 1 231 ? -3.288 -16.343 6.276 1.00 75.88 231 LEU A N 1
ATOM 1736 C CA . LEU A 1 231 ? -4.141 -15.220 5.887 1.00 75.88 231 LEU A CA 1
ATOM 1737 C C . LEU A 1 231 ? -3.280 -14.079 5.333 1.00 75.88 231 LEU A C 1
ATOM 1739 O O . LEU A 1 231 ? -2.731 -13.274 6.085 1.00 75.88 231 LEU A O 1
ATOM 1743 N N . HIS A 1 232 ? -3.198 -14.004 4.007 1.00 68.25 232 HIS A N 1
ATOM 1744 C CA . HIS A 1 232 ? -2.598 -12.876 3.309 1.00 68.25 232 HIS A CA 1
ATOM 1745 C C . HIS A 1 232 ? -3.628 -11.759 3.117 1.00 68.25 232 HIS A C 1
ATOM 1747 O O . HIS A 1 232 ? -4.676 -11.961 2.502 1.00 68.25 232 HIS A O 1
ATOM 1753 N N . LEU A 1 233 ? -3.310 -10.574 3.632 1.00 70.25 233 LEU A N 1
ATOM 1754 C CA . LEU A 1 233 ? -3.890 -9.312 3.187 1.00 70.25 233 LEU A CA 1
ATOM 1755 C C . LEU A 1 233 ? -2.750 -8.476 2.619 1.00 70.25 233 LEU A C 1
ATOM 1757 O O . LEU A 1 233 ? -1.660 -8.453 3.192 1.00 70.25 233 LEU A O 1
ATOM 1761 N N . GLU A 1 234 ? -3.020 -7.797 1.509 1.00 66.44 234 GLU A N 1
ATOM 1762 C CA . GLU A 1 234 ? -2.066 -6.895 0.870 1.00 66.44 234 GLU A CA 1
ATOM 1763 C C . GLU A 1 234 ? -1.555 -5.862 1.881 1.00 66.44 234 GLU A C 1
ATOM 1765 O O . GLU A 1 234 ? -2.339 -5.189 2.561 1.00 66.44 234 GLU A O 1
ATOM 1770 N N . ALA A 1 235 ? -0.233 -5.772 2.013 1.00 61.78 235 ALA A N 1
ATOM 1771 C CA . ALA A 1 235 ? 0.389 -4.895 2.991 1.00 61.78 235 ALA A CA 1
ATOM 1772 C C . ALA A 1 235 ? 0.248 -3.423 2.577 1.00 61.78 235 ALA A C 1
ATOM 1774 O O . ALA A 1 235 ? 0.374 -3.074 1.403 1.00 61.78 235 ALA A O 1
ATOM 1775 N N . GLU A 1 236 ? 0.009 -2.554 3.562 1.00 59.66 236 GLU A N 1
ATOM 1776 C CA . GLU A 1 236 ? -0.141 -1.115 3.333 1.00 59.66 236 GLU A CA 1
ATOM 1777 C C . GLU A 1 236 ? 1.170 -0.507 2.809 1.00 59.66 236 GLU A C 1
ATOM 1779 O O . GLU A 1 236 ? 1.217 -0.095 1.654 1.00 59.66 236 GLU A O 1
ATOM 1784 N N . ASP A 1 237 ? 2.235 -0.580 3.615 1.00 56.25 237 ASP A N 1
ATOM 1785 C CA . ASP A 1 237 ? 3.621 -0.246 3.233 1.00 56.25 237 ASP A CA 1
ATOM 1786 C C . ASP A 1 237 ? 4.648 -1.286 3.716 1.00 56.25 237 ASP A C 1
ATOM 1788 O O . ASP A 1 237 ? 5.723 -1.418 3.127 1.00 56.25 237 ASP A O 1
ATOM 1792 N N . SER A 1 238 ? 4.334 -2.041 4.776 1.00 55.38 238 SER A N 1
ATOM 1793 C CA . SER A 1 238 ? 5.229 -3.031 5.379 1.00 55.38 238 SER A CA 1
ATOM 1794 C C . SER A 1 238 ? 5.558 -4.169 4.406 1.00 55.38 238 SER A C 1
ATOM 1796 O O . SER A 1 238 ? 4.827 -5.160 4.327 1.00 55.38 238 SER A O 1
ATOM 1798 N N . LEU A 1 239 ? 6.706 -4.078 3.724 1.00 55.28 239 LEU A N 1
ATOM 1799 C CA . LEU A 1 239 ? 7.326 -5.225 3.063 1.00 55.28 239 LEU A CA 1
ATOM 1800 C C . LEU A 1 239 ? 7.520 -6.336 4.096 1.00 55.28 239 LEU A C 1
ATOM 1802 O O . LEU A 1 239 ? 8.437 -6.309 4.918 1.00 55.28 239 LEU A O 1
ATOM 1806 N N . SER A 1 240 ? 6.647 -7.336 4.038 1.00 51.47 240 SER A N 1
ATOM 1807 C CA . SER A 1 240 ? 6.762 -8.556 4.822 1.00 51.47 240 SER A CA 1
ATOM 1808 C C . SER A 1 240 ? 7.904 -9.402 4.260 1.00 51.47 240 SER A C 1
ATOM 1810 O O . SER A 1 240 ? 7.682 -10.424 3.615 1.00 51.47 240 SER A O 1
ATOM 1812 N N . LEU A 1 241 ? 9.141 -9.006 4.592 1.00 48.75 241 LEU A N 1
ATOM 1813 C CA . LEU A 1 241 ? 10.376 -9.798 4.472 1.00 48.75 241 LEU A CA 1
ATOM 1814 C C . LEU A 1 241 ? 10.367 -11.033 5.401 1.00 48.75 241 LEU A C 1
ATOM 1816 O O . LEU A 1 241 ? 11.420 -11.567 5.741 1.00 48.75 241 LEU A O 1
ATOM 1820 N N . GLY A 1 242 ? 9.180 -11.453 5.858 1.00 40.38 242 GLY A N 1
ATOM 1821 C CA . GLY A 1 242 ? 8.978 -12.625 6.690 1.00 40.38 242 GLY A CA 1
ATOM 1822 C C . GLY A 1 242 ? 9.631 -13.802 5.998 1.00 40.38 242 GLY A C 1
ATOM 1823 O O . GLY A 1 242 ? 9.327 -14.077 4.836 1.00 40.38 242 GLY A O 1
ATOM 1824 N N . ALA A 1 243 ? 10.587 -14.412 6.695 1.00 35.09 243 ALA A N 1
ATOM 1825 C CA . ALA A 1 243 ? 11.490 -15.370 6.097 1.00 35.09 243 ALA A CA 1
ATOM 1826 C C . ALA A 1 243 ? 10.698 -16.433 5.330 1.00 35.09 243 ALA A C 1
ATOM 1828 O O . ALA A 1 243 ? 9.857 -17.125 5.911 1.00 35.09 243 ALA A O 1
ATOM 1829 N N . SER A 1 244 ? 11.034 -16.610 4.048 1.00 38.53 244 SER A N 1
ATOM 1830 C CA . SER A 1 244 ? 10.862 -17.903 3.389 1.00 38.53 244 SER A CA 1
ATOM 1831 C C . SER A 1 244 ? 11.822 -18.861 4.095 1.00 38.53 244 SER A C 1
ATOM 1833 O O . SER A 1 244 ? 12.971 -19.054 3.699 1.00 38.53 244 SER A O 1
ATOM 1835 N N . ALA A 1 245 ? 11.393 -19.317 5.271 1.00 34.00 245 ALA A N 1
ATOM 1836 C CA . ALA A 1 245 ? 12.197 -20.052 6.224 1.00 34.00 245 ALA A CA 1
ATOM 1837 C C . ALA A 1 245 ? 12.372 -21.473 5.703 1.00 34.00 245 ALA A C 1
ATOM 1839 O O . ALA A 1 245 ? 11.573 -22.351 6.014 1.00 34.00 245 ALA A O 1
ATOM 1840 N N . ALA A 1 246 ? 13.407 -21.658 4.881 1.00 36.25 246 ALA A N 1
ATOM 1841 C CA . ALA A 1 246 ? 13.886 -22.954 4.420 1.00 36.25 246 ALA A CA 1
ATOM 1842 C C . ALA A 1 246 ? 12.759 -23.908 3.979 1.00 36.25 246 ALA A C 1
ATOM 1844 O O . ALA A 1 246 ? 12.746 -25.087 4.341 1.00 36.25 246 ALA A O 1
ATOM 1845 N N . ALA A 1 247 ? 11.834 -23.417 3.145 1.00 41.38 247 ALA A N 1
ATOM 1846 C CA . ALA A 1 247 ? 11.167 -24.315 2.215 1.00 41.38 247 ALA A CA 1
ATOM 1847 C C . ALA A 1 247 ? 12.289 -24.912 1.356 1.00 41.38 247 ALA A C 1
ATOM 1849 O O . ALA A 1 247 ? 12.877 -24.196 0.548 1.00 41.38 247 ALA A O 1
ATOM 1850 N N . ALA A 1 248 ? 12.656 -26.168 1.644 1.00 41.09 248 ALA A N 1
ATOM 1851 C CA . ALA A 1 248 ? 13.795 -26.843 1.028 1.00 41.09 248 ALA A CA 1
ATOM 1852 C C . ALA A 1 248 ? 13.762 -26.648 -0.490 1.00 41.09 248 ALA A C 1
ATOM 1854 O O . ALA A 1 248 ? 12.678 -26.746 -1.068 1.00 41.09 248 ALA A O 1
ATOM 1855 N N . GLU A 1 249 ? 14.918 -26.352 -1.094 1.00 47.47 249 GLU A N 1
ATOM 1856 C CA . GLU A 1 249 ? 15.039 -26.016 -2.515 1.00 47.47 249 GLU A CA 1
ATOM 1857 C C . GLU A 1 249 ? 14.327 -27.074 -3.364 1.00 47.47 249 GLU A C 1
ATOM 1859 O O . GLU A 1 249 ? 14.809 -28.193 -3.537 1.00 47.47 249 GLU A O 1
ATOM 1864 N N . LYS A 1 250 ? 13.125 -26.740 -3.846 1.00 55.72 250 LYS A N 1
ATOM 1865 C CA . LYS A 1 250 ? 12.356 -27.637 -4.700 1.00 55.72 250 LYS A CA 1
ATOM 1866 C C . LYS A 1 250 ? 12.899 -27.480 -6.106 1.00 55.72 250 LYS A C 1
ATOM 1868 O O . LYS A 1 250 ? 12.708 -26.437 -6.733 1.00 55.72 250 LYS A O 1
ATOM 1873 N N . GLU A 1 251 ? 13.559 -28.525 -6.589 1.00 58.62 251 GLU A N 1
ATOM 1874 C CA . GLU A 1 251 ? 13.995 -28.624 -7.979 1.00 58.62 251 GLU A CA 1
ATOM 1875 C C . GLU A 1 251 ? 12.831 -28.260 -8.923 1.00 58.62 251 GLU A C 1
ATOM 1877 O O . GLU A 1 251 ? 11.697 -28.716 -8.747 1.00 58.62 251 GLU A O 1
ATOM 1882 N N . GLY A 1 252 ? 13.092 -27.384 -9.898 1.00 69.75 252 GLY A N 1
ATOM 1883 C CA . GLY A 1 252 ? 12.081 -26.910 -10.853 1.00 69.75 252 GLY A CA 1
ATOM 1884 C C . GLY A 1 252 ? 11.209 -25.722 -10.406 1.00 69.75 252 GLY A C 1
ATOM 1885 O O . GLY A 1 252 ? 10.178 -25.467 -11.039 1.00 69.75 252 GLY A O 1
ATOM 1886 N N . GLN A 1 253 ? 11.582 -24.987 -9.349 1.00 86.88 253 GLN A N 1
ATOM 1887 C CA . GLN A 1 253 ? 11.016 -23.659 -9.060 1.00 86.88 253 GLN A CA 1
ATOM 1888 C C . GLN A 1 253 ? 11.742 -22.542 -9.827 1.00 86.88 253 GLN A C 1
ATOM 1890 O O . GLN A 1 253 ? 12.969 -22.504 -9.865 1.00 86.88 253 GLN A O 1
ATOM 1895 N N . LEU A 1 254 ? 10.977 -21.595 -10.380 1.00 92.25 254 LEU A N 1
ATOM 1896 C CA . LEU A 1 254 ? 11.506 -20.370 -10.983 1.00 92.25 254 LEU A CA 1
ATOM 1897 C C . LEU A 1 254 ? 11.900 -19.380 -9.878 1.00 92.25 254 LEU A C 1
ATOM 1899 O O . LEU A 1 254 ? 11.044 -18.958 -9.096 1.00 92.25 254 LEU A O 1
ATOM 1903 N N . ARG A 1 255 ? 13.170 -18.972 -9.826 1.00 93.75 255 ARG A N 1
ATOM 1904 C CA . ARG A 1 255 ? 13.684 -18.020 -8.831 1.00 93.75 255 ARG A CA 1
ATOM 1905 C C . ARG A 1 255 ? 13.537 -16.599 -9.351 1.00 93.75 255 ARG A C 1
ATOM 1907 O O . ARG A 1 255 ? 14.151 -16.220 -10.353 1.00 93.75 255 ARG A O 1
ATOM 1914 N N . VAL A 1 256 ? 12.745 -15.808 -8.636 1.00 95.44 256 VAL A N 1
ATOM 1915 C CA . VAL A 1 256 ? 12.393 -14.432 -8.993 1.00 95.44 256 VAL A CA 1
ATOM 1916 C C . VAL A 1 256 ? 12.944 -13.481 -7.938 1.00 95.44 256 VAL A C 1
ATOM 1918 O O . VAL A 1 256 ? 12.640 -13.611 -6.754 1.00 95.44 256 VAL A O 1
ATOM 1921 N N . LEU A 1 257 ? 13.736 -12.495 -8.352 1.00 94.50 257 LEU A N 1
ATOM 1922 C CA . LEU A 1 257 ? 14.283 -11.479 -7.454 1.00 94.50 257 LEU A CA 1
ATOM 1923 C C . LEU A 1 257 ? 13.639 -10.120 -7.689 1.00 94.50 257 LEU A C 1
ATOM 1925 O O . LEU A 1 257 ? 13.635 -9.611 -8.809 1.00 94.50 257 LEU A O 1
ATOM 1929 N N . VAL A 1 258 ? 13.179 -9.491 -6.609 1.00 94.81 258 VAL A N 1
ATOM 1930 C CA . VAL A 1 258 ? 12.681 -8.110 -6.620 1.00 94.81 258 VAL A CA 1
ATOM 1931 C C . VAL A 1 258 ? 13.608 -7.250 -5.755 1.00 94.81 258 VAL A C 1
ATOM 1933 O O . VAL A 1 258 ? 13.578 -7.381 -4.529 1.00 94.81 258 VAL A O 1
ATOM 1936 N N . PRO A 1 259 ? 14.462 -6.387 -6.334 1.00 92.00 259 PRO A N 1
ATOM 1937 C CA . PRO A 1 259 ? 15.350 -5.536 -5.551 1.00 92.00 259 PRO A CA 1
ATOM 1938 C C . PRO A 1 259 ? 14.565 -4.507 -4.727 1.00 92.00 259 PRO A C 1
ATOM 1940 O O . PRO A 1 259 ? 13.744 -3.763 -5.265 1.00 92.00 259 PRO A O 1
ATOM 1943 N N . VAL A 1 260 ? 14.823 -4.438 -3.417 1.00 89.62 260 VAL A N 1
ATOM 1944 C CA . VAL A 1 260 ? 14.155 -3.483 -2.522 1.00 89.62 260 VAL A CA 1
ATOM 1945 C C . VAL A 1 260 ? 14.806 -2.106 -2.656 1.00 89.62 260 VAL A C 1
ATOM 1947 O O . VAL A 1 260 ? 15.927 -1.839 -2.194 1.00 89.62 260 VAL A O 1
ATOM 1950 N N . LEU A 1 261 ? 14.074 -1.222 -3.328 1.00 87.12 261 LEU A N 1
ATOM 1951 C CA . LEU A 1 261 ? 14.424 0.175 -3.545 1.00 87.12 261 LEU A CA 1
ATOM 1952 C C . LEU A 1 261 ? 13.860 1.056 -2.410 1.00 87.12 261 LEU A C 1
ATOM 1954 O O . LEU A 1 261 ? 12.770 0.762 -1.919 1.00 87.12 261 LEU A O 1
ATOM 1958 N N . PRO A 1 262 ? 14.564 2.121 -1.974 1.00 83.56 262 PRO A N 1
ATOM 1959 C CA . PRO A 1 262 ? 14.108 3.000 -0.890 1.00 83.56 262 PRO A CA 1
ATOM 1960 C C . PRO A 1 262 ? 12.685 3.559 -1.034 1.00 83.56 262 PRO A C 1
ATOM 1962 O O . PRO A 1 262 ? 11.995 3.686 -0.025 1.00 83.56 262 PRO A O 1
ATOM 1965 N N . ARG A 1 263 ? 12.239 3.889 -2.255 1.00 87.38 263 ARG A N 1
ATOM 1966 C CA . ARG A 1 263 ? 10.874 4.369 -2.545 1.00 87.38 263 ARG A CA 1
ATOM 1967 C C . ARG A 1 263 ? 10.089 3.395 -3.425 1.00 87.38 263 ARG A C 1
ATOM 1969 O O . ARG A 1 263 ? 9.271 3.830 -4.239 1.00 87.38 263 ARG A O 1
ATOM 1976 N N . ILE A 1 264 ? 10.321 2.089 -3.243 1.00 88.00 264 ILE A N 1
ATOM 1977 C CA . ILE A 1 264 ? 9.535 1.019 -3.871 1.00 88.00 264 ILE A CA 1
ATOM 1978 C C . ILE A 1 264 ? 8.034 1.242 -3.650 1.00 88.00 264 ILE A C 1
ATOM 1980 O O . ILE A 1 264 ? 7.576 1.461 -2.532 1.00 88.00 264 ILE A O 1
ATOM 1984 N N . SER A 1 265 ? 7.256 1.158 -4.722 1.00 85.50 265 SER A N 1
ATOM 1985 C CA . SER A 1 265 ? 5.805 1.331 -4.687 1.00 85.50 265 SER A CA 1
ATOM 1986 C C . SER A 1 265 ? 5.103 0.235 -5.466 1.00 85.50 265 SER A C 1
ATOM 1988 O O . SER A 1 265 ? 5.639 -0.264 -6.456 1.00 85.50 265 SER A O 1
ATOM 1990 N N . ASN A 1 266 ? 3.879 -0.082 -5.045 1.00 85.75 266 ASN A N 1
ATOM 1991 C CA . ASN A 1 266 ? 3.036 -1.117 -5.637 1.00 85.75 266 ASN A CA 1
ATOM 1992 C C . ASN A 1 266 ? 3.693 -2.507 -5.573 1.00 85.75 266 ASN A C 1
ATOM 1994 O O . ASN A 1 266 ? 3.563 -3.322 -6.479 1.00 85.75 266 ASN A O 1
ATOM 1998 N N . HIS A 1 267 ? 4.385 -2.801 -4.466 1.00 83.31 267 HIS A N 1
ATOM 1999 C CA . HIS A 1 267 ? 5.055 -4.092 -4.263 1.00 83.31 267 HIS A CA 1
ATOM 2000 C C . HIS A 1 267 ? 4.077 -5.278 -4.146 1.00 83.31 267 HIS A C 1
ATOM 2002 O O . HIS A 1 267 ? 4.482 -6.432 -4.276 1.00 83.31 267 HIS A O 1
ATOM 2008 N N . THR A 1 268 ? 2.792 -4.997 -3.921 1.00 81.12 268 THR A N 1
ATOM 2009 C CA . THR A 1 268 ? 1.689 -5.969 -3.923 1.00 81.12 268 THR A CA 1
ATOM 2010 C C . THR A 1 268 ? 1.415 -6.548 -5.314 1.00 81.12 268 THR A C 1
ATOM 2012 O O . THR A 1 268 ? 0.848 -7.630 -5.412 1.00 81.12 268 THR A O 1
ATOM 2015 N N . ASP A 1 269 ? 1.895 -5.910 -6.391 1.00 87.06 269 ASP A N 1
ATOM 2016 C CA . ASP A 1 269 ? 1.867 -6.464 -7.757 1.00 87.06 269 ASP A CA 1
ATOM 2017 C C . ASP A 1 269 ? 2.563 -7.839 -7.861 1.00 87.06 269 ASP A C 1
ATOM 2019 O O . ASP A 1 269 ? 2.324 -8.595 -8.804 1.00 87.06 269 ASP A O 1
ATOM 2023 N N . PHE A 1 270 ? 3.421 -8.172 -6.889 1.00 89.88 270 PHE A N 1
ATOM 2024 C CA . PHE A 1 270 ? 4.162 -9.431 -6.809 1.00 89.88 270 PHE A CA 1
ATOM 2025 C C . PHE A 1 270 ? 3.519 -10.468 -5.879 1.00 89.88 270 PHE A C 1
ATOM 2027 O O . PHE A 1 270 ? 4.007 -11.596 -5.800 1.00 89.88 270 PHE A O 1
ATOM 2034 N N . ASP A 1 271 ? 2.421 -10.144 -5.193 1.00 85.62 271 ASP A N 1
ATOM 2035 C CA . ASP A 1 271 ? 1.709 -11.107 -4.347 1.00 85.62 271 ASP A CA 1
ATOM 2036 C C . ASP A 1 271 ? 1.184 -12.336 -5.126 1.00 85.62 271 ASP A C 1
ATOM 2038 O O . ASP A 1 271 ? 1.339 -13.447 -4.611 1.00 85.62 271 ASP A O 1
ATOM 2042 N N . PRO A 1 272 ? 0.695 -12.231 -6.386 1.00 89.25 272 PRO A N 1
ATOM 2043 C CA . PRO A 1 272 ? 0.386 -13.406 -7.208 1.00 89.25 272 PRO A CA 1
ATOM 2044 C C . PRO A 1 272 ? 1.581 -14.350 -7.405 1.00 89.25 272 PRO A C 1
ATOM 2046 O O . PRO A 1 272 ? 1.395 -15.563 -7.461 1.00 89.25 272 PRO A O 1
ATOM 2049 N N . LEU A 1 273 ? 2.805 -13.811 -7.467 1.00 90.00 273 LEU A N 1
ATOM 2050 C CA . LEU A 1 273 ? 4.037 -14.593 -7.597 1.00 90.00 273 LEU A CA 1
ATOM 2051 C C . LEU A 1 273 ? 4.463 -15.225 -6.265 1.00 90.00 273 LEU A C 1
ATOM 2053 O O . LEU A 1 273 ? 4.838 -16.393 -6.245 1.00 90.00 273 LEU A O 1
ATOM 2057 N N . ARG A 1 274 ? 4.350 -14.496 -5.144 1.00 85.81 274 ARG A N 1
ATOM 2058 C CA . ARG A 1 274 ? 4.631 -15.017 -3.787 1.00 85.81 274 ARG A CA 1
ATOM 2059 C C . ARG A 1 274 ? 3.726 -16.188 -3.403 1.00 85.81 274 ARG A C 1
ATOM 2061 O O . ARG A 1 274 ? 4.136 -17.057 -2.642 1.00 85.81 274 ARG A O 1
ATOM 2068 N N . LEU A 1 275 ? 2.490 -16.186 -3.900 1.00 84.50 275 LEU A N 1
ATOM 2069 C CA . LEU A 1 275 ? 1.495 -17.231 -3.651 1.00 84.50 275 LEU A CA 1
ATOM 2070 C C . LEU A 1 275 ? 1.567 -18.388 -4.668 1.00 84.50 275 LEU A C 1
ATOM 2072 O O . LEU A 1 275 ? 0.834 -19.369 -4.528 1.00 84.50 275 LEU A O 1
ATOM 2076 N N . HIS A 1 276 ? 2.427 -18.302 -5.689 1.00 87.00 276 HIS A N 1
ATOM 2077 C CA . HIS A 1 276 ? 2.499 -19.295 -6.757 1.00 87.00 276 HIS A CA 1
ATOM 2078 C C . HIS A 1 276 ? 3.419 -20.479 -6.381 1.00 87.00 276 HIS A C 1
ATOM 2080 O O . HIS A 1 276 ? 4.609 -20.287 -6.138 1.00 87.00 276 HIS A O 1
ATOM 2086 N N . PRO A 1 277 ? 2.940 -21.741 -6.402 1.00 85.94 277 PRO A N 1
ATOM 2087 C CA . PRO A 1 277 ? 3.651 -22.879 -5.798 1.00 85.94 277 PRO A CA 1
ATOM 2088 C C . PRO A 1 277 ? 4.971 -23.269 -6.489 1.00 85.94 277 PRO A C 1
ATOM 2090 O O . PRO A 1 277 ? 5.784 -23.988 -5.904 1.00 85.94 277 PRO A O 1
ATOM 2093 N N . ARG A 1 278 ? 5.185 -22.820 -7.733 1.00 89.56 278 ARG A N 1
ATOM 2094 C CA . ARG A 1 278 ? 6.408 -23.073 -8.518 1.00 89.56 278 ARG A CA 1
ATOM 2095 C C . ARG A 1 278 ? 7.318 -21.845 -8.667 1.00 89.56 278 ARG A C 1
ATOM 2097 O O . ARG A 1 278 ? 8.193 -21.852 -9.526 1.00 89.56 278 ARG A O 1
ATOM 2104 N N . VAL A 1 279 ? 7.095 -20.788 -7.887 1.00 91.56 279 VAL A N 1
ATOM 2105 C CA . VAL A 1 279 ? 7.915 -19.569 -7.907 1.00 91.56 279 VAL A CA 1
ATOM 2106 C C . VAL A 1 279 ? 8.525 -19.349 -6.526 1.00 91.56 279 VAL A C 1
ATOM 2108 O O . VAL A 1 279 ? 7.816 -19.331 -5.525 1.00 91.56 279 VAL A O 1
ATOM 2111 N N . ASP A 1 280 ? 9.840 -19.163 -6.483 1.00 91.06 280 ASP A N 1
ATOM 2112 C CA . ASP A 1 280 ? 10.564 -18.687 -5.306 1.00 91.06 280 ASP A CA 1
ATOM 2113 C C . ASP A 1 280 ? 10.837 -17.192 -5.492 1.00 91.06 280 ASP A C 1
ATOM 2115 O O . ASP A 1 280 ? 11.833 -16.799 -6.106 1.00 91.06 280 ASP A O 1
ATOM 2119 N N . LEU A 1 281 ? 9.903 -16.351 -5.030 1.00 91.50 281 LEU A N 1
ATOM 2120 C CA . LEU A 1 281 ? 10.071 -14.901 -5.067 1.00 91.50 281 LEU A CA 1
ATOM 2121 C C . LEU A 1 281 ? 10.768 -14.404 -3.803 1.00 91.50 281 LEU A C 1
ATOM 2123 O O . LEU A 1 281 ? 10.232 -14.513 -2.698 1.00 91.50 281 LEU A O 1
ATOM 2127 N N . ARG A 1 282 ? 11.920 -13.752 -3.981 1.00 90.44 282 ARG A N 1
ATOM 2128 C CA . ARG A 1 282 ? 12.682 -13.126 -2.897 1.00 90.44 282 ARG A CA 1
ATOM 2129 C C . ARG A 1 282 ? 12.798 -11.620 -3.120 1.00 90.44 282 ARG A C 1
ATOM 2131 O O . ARG A 1 282 ? 13.321 -11.157 -4.134 1.00 90.44 282 ARG A O 1
ATOM 2138 N N . PHE A 1 283 ? 12.347 -10.847 -2.136 1.00 89.00 283 PHE A N 1
ATOM 2139 C CA . PHE A 1 283 ? 12.674 -9.427 -2.041 1.00 89.00 283 PHE A CA 1
ATOM 2140 C C . PHE A 1 283 ? 14.125 -9.291 -1.579 1.00 89.00 283 PHE A C 1
ATOM 2142 O O . PHE A 1 283 ? 14.446 -9.700 -0.465 1.00 89.00 283 PHE A O 1
ATOM 2149 N N . LEU A 1 284 ? 14.999 -8.744 -2.426 1.00 87.88 284 LEU A N 1
ATOM 2150 C CA . LEU A 1 284 ? 16.425 -8.601 -2.129 1.00 87.88 284 LEU A CA 1
ATOM 2151 C C . LEU A 1 284 ? 16.666 -7.309 -1.326 1.00 87.88 284 LEU A C 1
ATOM 2153 O O . LEU A 1 284 ? 16.470 -6.222 -1.882 1.00 87.88 284 LEU A O 1
ATOM 2157 N N . PRO A 1 285 ? 17.079 -7.383 -0.046 1.00 84.00 285 PRO A N 1
ATOM 2158 C CA . PRO A 1 285 ? 17.254 -6.204 0.792 1.00 84.00 285 PRO A CA 1
ATOM 2159 C C . PRO A 1 285 ? 18.455 -5.342 0.383 1.00 84.00 285 PRO A C 1
ATOM 2161 O O . PRO A 1 285 ? 19.265 -5.686 -0.475 1.00 84.00 285 PRO A O 1
ATOM 2164 N N . ALA A 1 286 ? 18.554 -4.182 1.027 1.00 74.12 286 ALA A N 1
ATOM 2165 C CA . ALA A 1 286 ? 19.464 -3.088 0.699 1.00 74.12 286 ALA A CA 1
ATOM 2166 C C . ALA A 1 286 ? 20.974 -3.400 0.731 1.00 74.12 286 ALA A C 1
ATOM 2168 O O . ALA A 1 286 ? 21.763 -2.604 0.215 1.00 74.12 286 ALA A O 1
ATOM 2169 N N . ASP A 1 287 ? 21.356 -4.477 1.399 1.00 77.06 287 ASP A N 1
ATOM 2170 C CA . ASP A 1 287 ? 22.704 -4.859 1.817 1.00 77.06 287 ASP A CA 1
ATOM 2171 C C . ASP A 1 287 ? 23.211 -6.137 1.125 1.00 77.06 287 ASP A C 1
ATOM 2173 O O . ASP A 1 287 ? 24.358 -6.533 1.325 1.00 77.06 287 ASP A O 1
ATOM 2177 N N . GLN A 1 288 ? 22.388 -6.767 0.281 1.00 81.50 288 GLN A N 1
ATOM 2178 C CA . GLN A 1 288 ? 22.702 -8.046 -0.352 1.00 81.50 288 GLN A CA 1
ATOM 2179 C C . GLN A 1 288 ? 23.091 -7.883 -1.830 1.00 81.50 288 GLN A C 1
ATOM 2181 O O . GLN A 1 288 ? 22.503 -7.106 -2.587 1.00 81.50 288 GLN A O 1
ATOM 2186 N N . ALA A 1 289 ? 24.099 -8.643 -2.263 1.00 86.19 289 ALA A N 1
ATOM 2187 C CA . ALA A 1 289 ? 24.416 -8.800 -3.680 1.00 86.19 289 ALA A CA 1
ATOM 2188 C C . ALA A 1 289 ? 23.339 -9.655 -4.366 1.00 86.19 289 ALA A C 1
ATOM 2190 O O . ALA A 1 289 ? 22.774 -10.538 -3.731 1.00 86.19 289 ALA A O 1
ATOM 2191 N N . ILE A 1 290 ? 23.080 -9.426 -5.659 1.00 87.75 290 ILE A N 1
ATOM 2192 C CA . ILE A 1 290 ? 22.110 -10.221 -6.431 1.00 87.75 290 ILE A CA 1
ATOM 2193 C C . ILE A 1 290 ? 22.614 -11.680 -6.549 1.00 87.75 290 ILE A C 1
ATOM 2195 O O . ILE A 1 290 ? 23.649 -11.888 -7.196 1.00 87.75 290 ILE A O 1
ATOM 2199 N N . PRO A 1 291 ? 21.937 -12.680 -5.940 1.00 89.06 291 PRO A N 1
ATOM 2200 C CA . PRO A 1 291 ? 22.282 -14.094 -6.099 1.00 89.06 291 PRO A CA 1
ATOM 2201 C C . PRO A 1 291 ? 21.882 -14.624 -7.486 1.00 89.06 291 PRO A C 1
ATOM 2203 O O . PRO A 1 291 ? 21.221 -13.940 -8.267 1.00 89.06 291 PRO A O 1
ATOM 2206 N N . ALA A 1 292 ? 22.265 -15.865 -7.795 1.00 89.00 292 ALA A N 1
ATOM 2207 C CA . ALA A 1 292 ? 21.802 -16.540 -9.006 1.00 89.00 292 ALA A CA 1
ATOM 2208 C C . ALA A 1 292 ? 20.271 -16.702 -8.986 1.00 89.00 292 ALA A C 1
ATOM 2210 O O . ALA A 1 292 ? 19.699 -17.183 -8.007 1.00 89.00 292 ALA A O 1
ATOM 2211 N N . CYS A 1 293 ? 19.623 -16.298 -10.074 1.00 93.38 293 CYS A N 1
ATOM 2212 C CA . CYS A 1 293 ? 18.181 -16.361 -10.269 1.00 93.38 293 CYS A CA 1
ATOM 2213 C C . CYS A 1 293 ? 17.868 -16.455 -11.763 1.00 93.38 293 CYS A C 1
ATOM 2215 O O . CYS A 1 293 ? 18.773 -16.365 -12.593 1.00 93.38 293 CYS A O 1
ATOM 2217 N N . ASP A 1 294 ? 16.590 -16.598 -12.086 1.00 94.94 294 ASP A N 1
ATOM 2218 C CA . ASP A 1 294 ? 16.126 -16.819 -13.454 1.00 94.94 294 ASP A CA 1
ATOM 2219 C C . ASP A 1 294 ? 15.461 -15.537 -14.003 1.00 94.94 294 ASP A C 1
ATOM 2221 O O . ASP A 1 294 ? 15.685 -15.140 -15.150 1.00 94.94 294 ASP A O 1
ATOM 2225 N N . LEU A 1 295 ? 14.752 -14.804 -13.133 1.00 97.25 295 LEU A N 1
ATOM 2226 C CA . LEU A 1 295 ? 14.095 -13.528 -13.426 1.00 97.25 295 LEU A CA 1
ATOM 2227 C C . LEU A 1 295 ? 14.426 -12.460 -12.368 1.00 97.25 295 LEU A C 1
ATOM 2229 O O . LEU A 1 295 ? 14.247 -12.680 -11.171 1.00 97.25 295 LEU A O 1
ATOM 2233 N N . I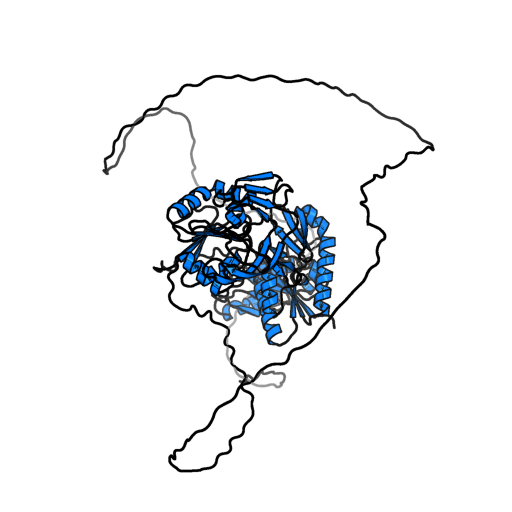LE A 1 296 ? 14.813 -11.263 -12.814 1.00 97.50 296 ILE A N 1
ATOM 2234 C CA . ILE A 1 296 ? 14.853 -10.045 -11.989 1.00 97.50 296 ILE A CA 1
ATOM 2235 C C . ILE A 1 296 ? 13.644 -9.170 -12.350 1.00 97.50 296 ILE A C 1
ATOM 2237 O O . ILE A 1 296 ? 13.328 -9.012 -13.526 1.00 97.50 296 ILE A O 1
ATOM 2241 N N . ILE A 1 297 ? 12.984 -8.562 -11.363 1.00 97.75 297 ILE A N 1
ATOM 2242 C CA . ILE A 1 297 ? 11.910 -7.583 -11.579 1.00 97.75 297 ILE A CA 1
ATOM 2243 C C . ILE A 1 297 ? 12.286 -6.260 -10.908 1.00 97.75 297 ILE A C 1
ATOM 2245 O O . ILE A 1 297 ? 12.387 -6.193 -9.685 1.00 97.75 297 ILE A O 1
ATOM 2249 N N . LEU A 1 298 ? 12.464 -5.196 -11.693 1.00 97.12 298 LEU A N 1
ATOM 2250 C CA . LEU A 1 298 ? 12.589 -3.826 -11.196 1.00 97.12 298 LEU A CA 1
ATOM 2251 C C . LEU A 1 298 ? 11.183 -3.259 -10.926 1.00 97.12 298 LEU A C 1
ATOM 2253 O O . LEU A 1 298 ? 10.396 -3.113 -11.869 1.00 97.12 298 LEU A O 1
ATOM 2257 N N . PRO A 1 299 ? 10.844 -2.956 -9.662 1.00 95.06 299 PRO A N 1
ATOM 2258 C CA . PRO A 1 299 ? 9.500 -2.543 -9.277 1.00 95.06 299 PRO A CA 1
ATOM 2259 C C . PRO A 1 299 ? 9.228 -1.064 -9.586 1.00 95.06 299 PRO A C 1
ATOM 2261 O O . PRO A 1 299 ? 10.132 -0.298 -9.929 1.00 95.06 299 PRO A O 1
ATOM 2264 N N . GLY A 1 300 ? 7.975 -0.640 -9.399 1.00 92.81 300 GLY A N 1
ATOM 2265 C CA . GLY A 1 300 ? 7.626 0.780 -9.409 1.00 92.81 300 GLY A CA 1
ATOM 2266 C C . GLY A 1 300 ? 8.341 1.552 -8.295 1.00 92.81 300 GLY A C 1
ATOM 2267 O O . GLY A 1 300 ? 8.649 0.998 -7.239 1.00 92.81 300 GLY A O 1
ATOM 2268 N N . SER A 1 301 ? 8.576 2.843 -8.521 1.00 92.00 301 SER A N 1
ATOM 2269 C CA . SER A 1 301 ? 9.211 3.750 -7.561 1.00 92.00 301 SER A CA 1
ATOM 2270 C C . SER A 1 301 ? 8.501 5.108 -7.550 1.00 92.00 301 SER A C 1
ATOM 2272 O O . SER A 1 301 ? 7.930 5.512 -8.564 1.00 92.00 301 SER A O 1
ATOM 2274 N N . LYS A 1 302 ? 8.543 5.811 -6.408 1.00 89.56 302 LYS A N 1
ATOM 2275 C CA . LYS A 1 302 ? 8.137 7.229 -6.266 1.00 89.56 302 LYS A CA 1
ATOM 2276 C C . LYS A 1 302 ? 9.321 8.208 -6.210 1.00 89.56 302 LYS A C 1
ATOM 2278 O O . LYS A 1 302 ? 9.128 9.390 -5.939 1.00 89.56 302 LYS A O 1
ATOM 2283 N N . SER A 1 303 ? 10.540 7.718 -6.433 1.00 90.50 303 SER A N 1
ATOM 2284 C CA . SER A 1 303 ? 11.742 8.532 -6.632 1.00 90.50 303 SER A CA 1
ATOM 2285 C C . SER A 1 303 ? 12.692 7.789 -7.568 1.00 90.50 303 SER A C 1
ATOM 2287 O O . SER A 1 303 ? 13.733 7.274 -7.160 1.00 90.50 303 SER A O 1
ATOM 2289 N N . VAL A 1 304 ? 12.312 7.686 -8.841 1.00 94.06 304 VAL A N 1
ATOM 2290 C CA . VAL A 1 304 ? 12.954 6.828 -9.845 1.00 94.06 304 VAL A CA 1
ATOM 2291 C C . VAL A 1 304 ? 14.437 7.175 -9.991 1.00 94.06 304 VAL A C 1
ATOM 2293 O O . VAL A 1 304 ? 15.295 6.294 -10.002 1.00 94.06 304 VAL A O 1
ATOM 2296 N N . ARG A 1 305 ? 14.773 8.470 -10.025 1.00 94.88 305 ARG A N 1
ATOM 2297 C CA . ARG A 1 305 ? 16.171 8.931 -10.109 1.00 94.88 305 ARG A CA 1
ATOM 2298 C C . ARG A 1 305 ? 16.970 8.636 -8.832 1.00 94.88 305 ARG A C 1
ATOM 2300 O O . ARG A 1 305 ? 18.140 8.262 -8.926 1.00 94.88 305 ARG A O 1
ATOM 2307 N N . GLY A 1 306 ? 16.355 8.773 -7.655 1.00 92.69 306 GLY A N 1
ATOM 2308 C CA . GLY A 1 306 ? 16.994 8.497 -6.363 1.00 92.69 306 GLY A CA 1
ATOM 2309 C C . GLY A 1 306 ? 17.234 7.003 -6.133 1.00 92.69 306 GLY A C 1
ATOM 2310 O O . GLY A 1 306 ? 18.340 6.587 -5.780 1.00 92.69 306 GLY A O 1
ATOM 2311 N N . ASP A 1 307 ? 16.226 6.183 -6.417 1.00 93.19 307 ASP A N 1
ATOM 2312 C CA . ASP A 1 307 ? 16.295 4.728 -6.310 1.00 93.19 307 ASP A CA 1
ATOM 2313 C C . ASP A 1 307 ? 17.278 4.127 -7.328 1.00 93.19 307 ASP A C 1
ATOM 2315 O O . ASP A 1 307 ? 18.053 3.237 -6.972 1.00 93.19 307 ASP A O 1
ATOM 2319 N N . LEU A 1 308 ? 17.341 4.657 -8.558 1.00 94.94 308 LEU A N 1
ATOM 2320 C CA . LEU A 1 308 ? 18.345 4.257 -9.550 1.00 94.94 308 LEU A CA 1
ATOM 2321 C C . LEU A 1 308 ? 19.774 4.605 -9.105 1.00 94.94 308 LEU A C 1
ATOM 2323 O O . LEU A 1 308 ? 20.687 3.788 -9.256 1.00 94.94 308 LEU A O 1
ATOM 2327 N N . ALA A 1 309 ? 19.986 5.789 -8.522 1.00 93.56 309 ALA A N 1
ATOM 2328 C CA . ALA A 1 309 ? 21.283 6.150 -7.953 1.00 93.56 309 ALA A CA 1
ATOM 2329 C C . ALA A 1 309 ? 21.677 5.192 -6.814 1.00 93.56 309 ALA A C 1
ATOM 2331 O O . ALA A 1 309 ? 22.834 4.775 -6.729 1.00 93.56 309 ALA A O 1
ATOM 2332 N N . ARG A 1 310 ? 20.714 4.768 -5.981 1.00 91.19 310 ARG A N 1
ATOM 2333 C CA . ARG A 1 310 ? 20.942 3.780 -4.916 1.00 91.19 310 ARG A CA 1
ATOM 2334 C C . ARG A 1 310 ? 21.221 2.372 -5.454 1.00 91.19 310 ARG A C 1
ATOM 2336 O O . ARG A 1 310 ? 22.061 1.682 -4.883 1.00 91.19 310 ARG A O 1
ATOM 2343 N N . LEU A 1 311 ? 20.567 1.966 -6.542 1.00 93.38 311 LEU A N 1
ATOM 2344 C CA . LEU A 1 311 ? 20.813 0.711 -7.261 1.00 93.38 311 LEU A CA 1
ATOM 2345 C C . LEU A 1 311 ? 22.250 0.678 -7.813 1.00 93.38 311 LEU A C 1
ATOM 2347 O O . LEU A 1 311 ? 22.999 -0.256 -7.523 1.00 93.38 311 LEU A O 1
ATOM 2351 N N . ARG A 1 312 ? 22.677 1.734 -8.521 1.00 93.56 312 ARG A N 1
ATOM 2352 C CA . ARG A 1 312 ? 24.057 1.881 -9.026 1.00 93.56 312 ARG A CA 1
ATOM 2353 C C . ARG A 1 312 ? 25.096 1.916 -7.900 1.00 93.56 312 ARG A C 1
ATOM 2355 O O . ARG A 1 312 ? 26.124 1.254 -7.992 1.00 93.56 312 ARG A O 1
ATOM 2362 N N . ALA A 1 313 ? 24.814 2.607 -6.793 1.00 91.38 313 ALA A N 1
ATOM 2363 C CA . ALA A 1 313 ? 25.707 2.658 -5.627 1.00 91.38 313 ALA A CA 1
ATOM 2364 C C . ALA A 1 313 ? 25.943 1.288 -4.950 1.00 91.38 313 ALA A C 1
ATOM 2366 O O . ALA A 1 313 ? 26.863 1.162 -4.145 1.00 91.38 313 ALA A O 1
ATOM 2367 N N . ARG A 1 314 ? 25.131 0.268 -5.267 1.00 87.88 314 ARG A N 1
ATOM 2368 C CA . ARG A 1 314 ? 25.281 -1.128 -4.813 1.00 87.88 314 ARG A CA 1
ATOM 2369 C C . ARG A 1 314 ? 25.927 -2.049 -5.860 1.00 87.88 314 ARG A C 1
ATOM 2371 O O . ARG A 1 314 ? 26.064 -3.241 -5.606 1.00 87.88 314 ARG A O 1
ATOM 2378 N N . GLY A 1 315 ? 26.266 -1.541 -7.049 1.00 91.94 315 GLY A N 1
ATOM 2379 C CA . GLY A 1 315 ? 26.723 -2.356 -8.184 1.00 91.94 315 GLY A CA 1
ATOM 2380 C C . GLY A 1 315 ? 25.647 -3.291 -8.757 1.00 91.94 315 GLY A C 1
ATOM 2381 O O . GLY A 1 315 ? 25.963 -4.246 -9.471 1.00 91.94 315 GLY A O 1
ATOM 2382 N N . TRP A 1 316 ? 24.368 -3.061 -8.431 1.00 94.19 316 TRP A N 1
ATOM 2383 C CA . TRP A 1 316 ? 23.258 -3.882 -8.925 1.00 94.19 316 TRP A CA 1
ATOM 2384 C C . TRP A 1 316 ? 23.041 -3.710 -10.436 1.00 94.19 316 TRP A C 1
ATOM 2386 O O . TRP A 1 316 ? 22.594 -4.643 -11.093 1.00 94.19 316 TRP A O 1
ATOM 2396 N N . ASP A 1 317 ? 23.431 -2.573 -11.008 1.00 95.38 317 ASP A N 1
ATOM 2397 C CA . ASP A 1 317 ? 23.468 -2.314 -12.450 1.00 95.38 317 ASP A CA 1
ATOM 2398 C C . ASP A 1 317 ? 24.417 -3.282 -13.177 1.00 95.38 317 ASP A C 1
ATOM 2400 O O . ASP A 1 317 ? 24.025 -3.938 -14.145 1.00 95.38 317 ASP A O 1
ATOM 2404 N N . GLN A 1 318 ? 25.633 -3.459 -12.656 1.00 94.50 318 GLN A N 1
ATOM 2405 C CA . GLN A 1 318 ? 26.608 -4.419 -13.184 1.00 94.50 318 GLN A CA 1
ATOM 2406 C C . GLN A 1 318 ? 26.127 -5.866 -13.011 1.00 94.50 318 GLN A C 1
ATOM 2408 O O . GLN A 1 318 ? 26.326 -6.707 -13.891 1.00 94.50 318 GLN A O 1
ATOM 2413 N N . ALA A 1 319 ? 25.461 -6.167 -11.893 1.00 94.69 319 ALA A N 1
ATOM 2414 C CA . ALA A 1 319 ? 24.885 -7.484 -11.646 1.00 94.69 319 ALA A CA 1
ATOM 2415 C C . ALA A 1 319 ? 23.717 -7.806 -12.602 1.00 94.69 319 ALA A C 1
ATOM 2417 O O . ALA A 1 319 ? 23.662 -8.924 -13.110 1.00 94.69 319 ALA A O 1
ATOM 2418 N N . ILE A 1 320 ? 22.855 -6.833 -12.924 1.00 96.69 320 ILE A N 1
ATOM 2419 C CA . ILE A 1 320 ? 21.787 -6.964 -13.933 1.00 96.69 320 ILE A CA 1
ATOM 2420 C C . ILE A 1 320 ? 22.383 -7.176 -15.334 1.00 96.69 320 ILE A C 1
ATOM 2422 O O . ILE A 1 320 ? 21.972 -8.091 -16.044 1.00 96.69 320 ILE A O 1
ATOM 2426 N N . GLN A 1 321 ? 23.407 -6.408 -15.722 1.00 95.75 321 GLN A N 1
ATOM 2427 C CA . GLN A 1 321 ? 24.108 -6.625 -16.998 1.00 95.75 321 GLN A CA 1
ATOM 2428 C C . GLN A 1 321 ? 24.775 -8.008 -17.078 1.00 95.75 321 GLN A C 1
ATOM 2430 O O . GLN A 1 321 ? 24.856 -8.602 -18.154 1.00 95.75 321 GLN A O 1
ATOM 2435 N N . ARG A 1 322 ? 25.268 -8.540 -15.953 1.00 96.00 322 ARG A N 1
ATOM 2436 C CA . ARG A 1 322 ? 25.812 -9.902 -15.873 1.00 96.00 322 ARG A CA 1
ATOM 2437 C C . ARG A 1 322 ? 24.712 -10.962 -15.987 1.00 96.00 322 ARG A C 1
ATOM 2439 O O . ARG A 1 322 ? 24.925 -11.942 -16.687 1.00 96.00 322 ARG A O 1
ATOM 2446 N N . HIS A 1 323 ? 23.564 -10.757 -15.344 1.00 96.69 323 HIS A N 1
ATOM 2447 C CA . HIS A 1 323 ? 22.387 -11.635 -15.418 1.00 96.69 323 HIS A CA 1
ATOM 2448 C C . HIS A 1 323 ? 21.888 -11.800 -16.861 1.00 96.69 323 HIS A C 1
ATOM 2450 O O . HIS A 1 323 ? 21.841 -12.916 -17.373 1.00 96.69 323 HIS A O 1
ATOM 2456 N N . LEU A 1 324 ? 21.655 -10.682 -17.557 1.00 96.81 324 LEU A N 1
ATOM 2457 C CA . LEU A 1 324 ? 21.241 -10.655 -18.969 1.00 96.81 324 LEU A CA 1
ATOM 2458 C C . LEU A 1 324 ? 22.267 -11.311 -19.910 1.00 96.81 324 LEU A C 1
ATOM 2460 O O . LEU A 1 324 ? 21.911 -11.949 -20.895 1.00 96.81 324 LEU A O 1
ATOM 2464 N N . ARG A 1 325 ? 23.567 -11.194 -19.609 1.00 95.19 325 ARG A N 1
ATOM 2465 C CA . ARG A 1 325 ? 24.635 -11.831 -20.403 1.00 95.19 325 ARG A CA 1
ATOM 2466 C C . ARG A 1 325 ? 24.592 -13.361 -20.349 1.00 95.19 325 ARG A C 1
ATOM 2468 O O . ARG A 1 325 ? 25.075 -14.002 -21.276 1.00 95.19 325 ARG A O 1
ATOM 2475 N N . TYR A 1 326 ? 24.040 -13.933 -19.280 1.00 93.31 326 TYR A N 1
ATOM 2476 C CA . TYR A 1 326 ? 23.906 -15.378 -19.092 1.00 93.31 326 TYR A CA 1
ATOM 2477 C C . TYR A 1 326 ? 22.502 -15.911 -19.439 1.00 93.31 326 TYR A C 1
ATOM 2479 O O . TYR A 1 326 ? 22.167 -17.025 -19.050 1.00 93.31 326 TYR A O 1
ATOM 2487 N N . GLY A 1 327 ? 21.688 -15.151 -20.184 1.00 92.56 327 GLY A N 1
ATOM 2488 C CA . GLY A 1 327 ? 20.358 -15.588 -20.632 1.00 92.56 327 GLY A CA 1
ATOM 2489 C C . GLY A 1 327 ? 19.214 -15.286 -19.655 1.00 92.56 327 GLY A C 1
ATOM 2490 O O . GLY A 1 327 ? 18.063 -15.631 -19.933 1.00 92.56 327 GLY A O 1
ATOM 2491 N N . GLY A 1 328 ? 19.518 -14.676 -18.504 1.00 95.38 328 GLY A N 1
ATOM 2492 C CA . GLY A 1 328 ? 18.539 -14.360 -17.468 1.00 95.38 328 GLY A CA 1
ATOM 2493 C C . GLY A 1 328 ? 17.547 -13.283 -17.909 1.00 95.38 328 GLY A C 1
ATOM 2494 O O . GLY A 1 328 ? 17.882 -12.388 -18.682 1.00 95.38 328 GLY A O 1
ATOM 2495 N N . LYS A 1 329 ? 16.313 -13.343 -17.399 1.00 97.81 329 LYS A N 1
ATOM 2496 C CA . LYS A 1 329 ? 15.234 -12.421 -17.789 1.00 97.81 329 LYS A CA 1
ATOM 2497 C C . LYS A 1 329 ? 15.119 -11.212 -16.865 1.00 97.81 329 LYS A C 1
ATOM 2499 O O . LYS A 1 329 ? 15.458 -11.288 -15.680 1.00 97.81 329 LYS A O 1
ATOM 2504 N N . LEU A 1 330 ? 14.608 -10.102 -17.397 1.00 98.38 330 LEU A N 1
ATOM 2505 C CA . LEU A 1 330 ? 14.391 -8.850 -16.670 1.00 98.38 330 LEU A CA 1
ATOM 2506 C C . LEU A 1 330 ? 13.008 -8.264 -16.979 1.00 98.38 330 LEU A C 1
ATOM 2508 O O . LEU A 1 330 ? 12.675 -8.052 -18.142 1.00 98.38 330 LEU A O 1
ATOM 2512 N N . ILE A 1 331 ? 12.232 -7.941 -15.946 1.00 98.44 331 ILE A N 1
ATOM 2513 C CA . ILE A 1 331 ? 11.008 -7.138 -16.072 1.00 98.44 331 ILE A CA 1
ATOM 2514 C C . ILE A 1 331 ? 11.224 -5.767 -15.422 1.00 98.44 331 ILE A C 1
ATOM 2516 O O . ILE A 1 331 ? 11.799 -5.685 -14.340 1.00 98.44 331 ILE A O 1
ATOM 2520 N N . GLY A 1 332 ? 10.748 -4.691 -16.046 1.00 97.81 332 GLY A N 1
ATOM 2521 C CA . GLY A 1 332 ? 10.632 -3.366 -15.433 1.00 97.81 332 GLY A CA 1
ATOM 2522 C C . GLY A 1 332 ? 9.176 -2.908 -15.397 1.00 97.81 332 GLY A C 1
ATOM 2523 O O . GLY A 1 332 ? 8.523 -2.889 -16.437 1.00 97.81 332 GLY A O 1
ATOM 2524 N N . ILE A 1 333 ? 8.672 -2.518 -14.222 1.00 97.19 333 ILE A N 1
ATOM 2525 C CA . ILE A 1 333 ? 7.297 -2.016 -14.053 1.00 97.19 333 ILE A CA 1
ATOM 2526 C C . ILE A 1 333 ? 7.328 -0.550 -13.618 1.00 97.19 333 ILE A C 1
ATOM 2528 O O . ILE A 1 333 ? 7.966 -0.207 -12.622 1.00 97.19 333 ILE A O 1
ATOM 2532 N N . CYS A 1 334 ? 6.621 0.316 -14.346 1.00 95.38 334 CYS A N 1
ATOM 2533 C CA . CYS A 1 334 ? 6.477 1.746 -14.065 1.00 95.38 334 CYS A CA 1
ATOM 2534 C C . CYS A 1 334 ? 7.840 2.426 -13.831 1.00 95.38 334 CYS A C 1
ATOM 2536 O O . CYS A 1 334 ? 8.626 2.518 -14.767 1.00 95.38 334 CYS A O 1
ATOM 2538 N N . GLY A 1 335 ? 8.181 2.858 -12.612 1.00 94.88 335 GLY A N 1
ATOM 2539 C CA . GLY A 1 335 ? 9.513 3.401 -12.303 1.00 94.88 335 GLY A CA 1
ATOM 2540 C C . GLY A 1 335 ? 10.660 2.473 -12.738 1.00 94.88 335 GLY A C 1
ATOM 2541 O O . GLY A 1 335 ? 11.625 2.930 -13.344 1.00 94.88 335 GLY A O 1
ATOM 2542 N N . GLY A 1 336 ? 10.517 1.161 -12.540 1.00 97.00 336 GLY A N 1
ATOM 2543 C CA . GLY A 1 336 ? 11.475 0.162 -13.010 1.00 97.00 336 GLY A CA 1
ATOM 2544 C C . GLY A 1 336 ? 11.569 0.061 -14.536 1.00 97.00 336 GLY A C 1
ATOM 2545 O O . GLY A 1 336 ? 12.651 -0.207 -15.044 1.00 97.00 336 GLY A O 1
ATOM 2546 N N . PHE A 1 337 ? 10.487 0.336 -15.278 1.00 97.81 337 PHE A N 1
ATOM 2547 C CA . PHE A 1 337 ? 10.517 0.457 -16.744 1.00 97.81 337 PHE A CA 1
ATOM 2548 C C . PHE A 1 337 ? 11.314 1.692 -17.177 1.00 97.81 337 PHE A C 1
ATOM 2550 O O . PHE A 1 337 ? 12.213 1.580 -18.008 1.00 97.81 337 PHE A O 1
ATOM 2557 N N . GLN A 1 338 ? 11.066 2.847 -16.551 1.00 97.50 338 GLN A N 1
ATOM 2558 C CA . GLN A 1 338 ? 11.798 4.088 -16.834 1.00 97.50 338 GLN A CA 1
ATOM 2559 C C . GLN A 1 338 ? 13.314 3.932 -16.614 1.00 97.50 338 GLN A C 1
ATOM 2561 O O . GLN A 1 338 ? 14.113 4.451 -17.394 1.00 97.50 338 GLN A O 1
ATOM 2566 N N . MET A 1 339 ? 13.718 3.168 -15.589 1.00 97.75 339 MET A N 1
ATOM 2567 C CA . MET A 1 339 ? 15.125 2.847 -15.310 1.00 97.75 339 MET A CA 1
ATOM 2568 C C . MET A 1 339 ? 15.823 2.076 -16.434 1.00 97.75 339 MET A C 1
ATOM 2570 O O . MET A 1 339 ? 17.044 2.164 -16.523 1.00 97.75 339 MET A O 1
ATOM 2574 N N . LEU A 1 340 ? 15.107 1.344 -17.293 1.00 98.12 340 LEU A N 1
ATOM 2575 C CA . LEU A 1 340 ? 15.719 0.569 -18.381 1.00 98.12 340 LEU A CA 1
ATOM 2576 C C . LEU A 1 340 ? 16.247 1.450 -19.526 1.00 98.12 340 LEU A C 1
ATOM 2578 O O . LEU A 1 340 ? 17.102 0.995 -20.285 1.00 98.12 340 LEU A O 1
ATOM 2582 N N . GLY A 1 341 ? 15.756 2.687 -19.659 1.00 97.75 341 GLY A N 1
ATOM 2583 C CA . GLY A 1 341 ? 16.115 3.596 -20.751 1.00 97.75 341 GLY A CA 1
ATOM 2584 C C . GLY A 1 341 ? 17.550 4.133 -20.691 1.00 97.75 341 GLY A C 1
ATOM 2585 O O . GLY A 1 341 ? 18.311 3.851 -19.763 1.00 97.75 341 GLY A O 1
ATOM 2586 N N . HIS A 1 342 ? 17.920 4.962 -21.668 1.00 97.81 342 HIS A N 1
ATOM 2587 C CA . HIS A 1 342 ? 19.175 5.717 -21.663 1.00 97.81 342 HIS A CA 1
ATOM 2588 C C . HIS A 1 342 ? 19.166 6.840 -20.621 1.00 97.81 342 HIS A C 1
ATOM 2590 O O . HIS A 1 342 ? 20.182 7.053 -19.959 1.00 97.81 342 HIS A O 1
ATOM 2596 N N . ARG A 1 343 ? 18.045 7.563 -20.462 1.00 97.69 343 ARG A N 1
ATOM 2597 C CA . ARG A 1 343 ? 17.938 8.749 -19.591 1.00 97.69 343 ARG A CA 1
ATOM 2598 C C . ARG A 1 343 ? 16.563 8.898 -18.944 1.00 97.69 343 ARG A C 1
ATOM 2600 O O . ARG A 1 343 ? 15.544 8.516 -19.519 1.00 97.69 343 ARG A O 1
ATOM 2607 N N . ILE A 1 344 ? 16.562 9.504 -17.758 1.00 97.44 344 ILE A N 1
ATOM 2608 C CA . ILE A 1 344 ? 15.373 9.940 -17.020 1.00 97.44 344 ILE A CA 1
ATOM 2609 C C . ILE A 1 344 ? 15.515 11.435 -16.725 1.00 97.44 344 ILE A C 1
ATOM 2611 O O . ILE A 1 344 ? 16.483 11.867 -16.090 1.00 97.44 344 ILE A O 1
ATOM 2615 N N . HIS A 1 345 ? 14.534 12.221 -17.153 1.00 96.75 345 HIS A N 1
ATOM 2616 C CA . HIS A 1 345 ? 14.472 13.665 -16.975 1.00 96.75 345 HIS A CA 1
ATOM 2617 C C . HIS A 1 345 ? 13.390 14.023 -15.956 1.00 96.75 345 HIS A C 1
ATOM 2619 O O . HIS A 1 345 ? 12.237 13.637 -16.107 1.00 96.75 345 HIS A O 1
ATOM 2625 N N . ASP A 1 346 ? 13.751 14.808 -14.945 1.00 94.19 346 ASP A N 1
ATOM 2626 C CA . ASP A 1 346 ? 12.820 15.432 -14.002 1.00 94.19 346 ASP A CA 1
ATOM 2627 C C . ASP A 1 346 ? 13.036 16.955 -14.063 1.00 94.19 346 ASP A C 1
ATOM 2629 O O . ASP A 1 346 ? 13.688 17.526 -13.187 1.00 94.19 346 ASP A O 1
ATOM 2633 N N . PRO A 1 347 ? 12.596 17.637 -15.139 1.00 93.50 347 PRO A N 1
ATOM 2634 C CA . PRO A 1 347 ? 12.880 19.060 -15.340 1.00 93.50 347 PRO A CA 1
ATOM 2635 C C . PRO A 1 347 ? 12.131 19.962 -14.349 1.00 93.50 347 PRO A C 1
ATOM 2637 O O . PRO A 1 347 ? 12.544 21.097 -14.125 1.00 93.50 347 PRO A O 1
ATOM 2640 N N . LYS A 1 348 ? 11.033 19.464 -13.765 1.00 88.88 348 LYS A N 1
ATOM 2641 C CA . LYS A 1 348 ? 10.160 20.191 -12.832 1.00 88.88 348 LYS A CA 1
ATOM 2642 C C . LYS A 1 348 ? 10.483 19.909 -11.355 1.00 88.88 348 LYS A C 1
ATOM 2644 O O . LYS A 1 348 ? 10.006 20.647 -10.500 1.00 88.88 348 LYS A O 1
ATOM 2649 N N . GLY A 1 349 ? 11.285 18.885 -11.045 1.00 87.69 349 GLY A N 1
ATOM 2650 C CA . GLY A 1 349 ? 11.599 18.486 -9.669 1.00 87.69 349 GLY A CA 1
ATOM 2651 C C . GLY A 1 349 ? 10.419 17.820 -8.953 1.00 87.69 349 GLY A C 1
ATOM 2652 O O . GLY A 1 349 ? 10.124 18.125 -7.799 1.00 87.69 349 GLY A O 1
ATOM 2653 N N . LEU A 1 350 ? 9.690 16.957 -9.664 1.00 83.94 350 LEU A N 1
ATOM 2654 C CA . LEU A 1 350 ? 8.451 16.328 -9.194 1.00 83.94 350 LEU A CA 1
ATOM 2655 C C . LEU A 1 350 ? 8.705 15.249 -8.138 1.00 83.94 350 LEU A C 1
ATOM 2657 O O . LEU A 1 350 ? 7.870 15.046 -7.255 1.00 83.94 350 LEU A O 1
ATOM 2661 N N . GLU A 1 351 ? 9.851 14.574 -8.214 1.00 83.94 351 GLU A N 1
ATOM 2662 C CA . GLU A 1 351 ? 10.249 13.524 -7.267 1.00 83.94 351 GLU A CA 1
ATOM 2663 C C . GLU A 1 351 ? 11.432 13.938 -6.386 1.00 83.94 351 GLU A C 1
ATOM 2665 O O . GLU A 1 351 ? 11.630 13.384 -5.305 1.00 83.94 351 GLU A O 1
ATOM 2670 N N . SER A 1 352 ? 12.262 14.867 -6.866 1.00 79.69 352 SER A N 1
ATOM 2671 C CA . SER A 1 352 ? 13.536 15.248 -6.245 1.00 79.69 352 SER A CA 1
ATOM 2672 C C . SER A 1 352 ? 14.027 16.602 -6.783 1.00 79.69 352 SER A C 1
ATOM 2674 O O . SER A 1 352 ? 13.268 17.342 -7.401 1.00 79.69 352 SER A O 1
ATOM 2676 N N . GLN A 1 353 ? 15.301 16.954 -6.579 1.00 85.81 353 GLN A N 1
ATOM 2677 C CA . GLN A 1 353 ? 15.890 18.131 -7.222 1.00 85.81 353 GLN A CA 1
ATOM 2678 C C . GLN A 1 353 ? 15.802 18.021 -8.754 1.00 85.81 353 GLN A C 1
ATOM 2680 O O . GLN A 1 353 ? 16.240 17.020 -9.333 1.00 85.81 353 GLN A O 1
ATOM 2685 N N . ALA A 1 354 ? 15.304 19.078 -9.402 1.00 91.56 354 ALA A N 1
ATOM 2686 C CA . ALA A 1 354 ? 15.179 19.153 -10.853 1.00 91.56 354 ALA A CA 1
ATOM 2687 C C . ALA A 1 354 ? 16.505 18.838 -11.574 1.00 91.56 354 ALA A C 1
ATOM 2689 O O . ALA A 1 354 ? 17.578 19.288 -11.164 1.00 91.56 354 ALA A O 1
ATOM 2690 N N . GLY A 1 355 ? 16.439 18.056 -12.652 1.00 93.88 355 GLY A N 1
ATOM 2691 C CA . GLY A 1 355 ? 17.613 17.659 -13.422 1.00 93.88 355 GLY A CA 1
ATOM 2692 C C . GLY A 1 355 ? 17.381 16.434 -14.301 1.00 93.88 355 GLY A C 1
ATOM 2693 O O . GLY A 1 355 ? 16.279 16.161 -14.771 1.00 93.88 355 GLY A O 1
ATOM 2694 N N . SER A 1 356 ? 18.445 15.685 -14.567 1.00 96.38 356 SER A N 1
ATOM 2695 C CA . SER A 1 356 ? 18.387 14.444 -15.347 1.00 96.38 356 SER A CA 1
ATOM 2696 C C . SER A 1 356 ? 19.402 13.438 -14.820 1.00 96.38 356 SER A C 1
ATOM 2698 O O . SER A 1 356 ? 20.347 13.810 -14.122 1.00 96.38 356 SER A O 1
ATOM 2700 N N . SER A 1 357 ? 19.187 12.165 -15.125 1.00 96.31 357 SER A N 1
ATOM 2701 C CA . SER A 1 357 ? 20.041 11.054 -14.710 1.00 96.31 357 SER A CA 1
ATOM 2702 C C . SER A 1 357 ? 20.120 10.028 -15.834 1.00 96.31 357 SER A C 1
ATOM 2704 O O . SER A 1 357 ? 19.131 9.799 -16.529 1.00 96.31 357 SER A O 1
ATOM 2706 N N . ASP A 1 358 ? 21.278 9.400 -16.007 1.00 97.38 358 ASP A N 1
ATOM 2707 C CA . ASP A 1 358 ? 21.427 8.332 -16.994 1.00 97.38 358 ASP A CA 1
ATOM 2708 C C . ASP A 1 358 ? 20.791 7.042 -16.447 1.00 97.38 358 ASP A C 1
ATOM 2710 O O . ASP A 1 358 ? 21.047 6.650 -15.304 1.00 97.38 358 ASP A O 1
ATOM 2714 N N . GLY A 1 359 ? 19.949 6.404 -17.260 1.00 96.75 359 GLY A N 1
ATOM 2715 C CA . GLY A 1 359 ? 19.287 5.131 -16.980 1.00 96.75 359 GLY A CA 1
ATOM 2716 C C . GLY A 1 359 ? 20.248 3.940 -17.055 1.00 96.75 359 GLY A C 1
ATOM 2717 O O . GLY A 1 359 ? 21.465 4.101 -17.142 1.00 96.75 359 GLY A O 1
ATOM 2718 N N . LEU A 1 360 ? 19.735 2.714 -17.004 1.00 97.44 360 LEU A N 1
ATOM 2719 C CA . LEU A 1 360 ? 20.548 1.497 -17.130 1.00 97.44 360 LEU A CA 1
ATOM 2720 C C . LEU A 1 360 ? 21.066 1.270 -18.562 1.00 97.44 360 LEU A C 1
ATOM 2722 O O . LEU A 1 360 ? 22.001 0.492 -18.743 1.00 97.44 360 LEU A O 1
ATOM 2726 N N . GLY A 1 361 ? 20.487 1.950 -19.558 1.00 96.69 361 GLY A N 1
ATOM 2727 C CA . GLY A 1 361 ? 20.900 1.873 -20.959 1.00 96.69 361 GLY A CA 1
ATOM 2728 C C . GLY A 1 361 ? 20.625 0.518 -21.611 1.00 96.69 361 GLY A C 1
ATOM 2729 O O . GLY A 1 361 ? 21.389 0.081 -22.465 1.00 96.69 361 GLY A O 1
ATOM 2730 N N . LEU A 1 362 ? 19.565 -0.163 -21.170 1.00 97.38 362 LEU A N 1
ATOM 2731 C CA . LEU A 1 362 ? 19.185 -1.508 -21.608 1.00 97.38 362 LEU A CA 1
ATOM 2732 C C . LEU A 1 362 ? 18.135 -1.494 -22.729 1.00 97.38 362 LEU A C 1
ATOM 2734 O O . LEU A 1 362 ? 18.018 -2.462 -23.474 1.00 97.38 362 LEU A O 1
ATOM 2738 N N . LEU A 1 363 ? 17.380 -0.400 -22.852 1.00 97.75 363 LEU A N 1
ATOM 2739 C CA . LEU A 1 363 ? 16.404 -0.161 -23.911 1.00 97.75 363 LEU A CA 1
ATOM 2740 C C . LEU A 1 363 ? 16.652 1.214 -24.546 1.00 97.75 363 LEU A C 1
ATOM 2742 O O . LEU A 1 363 ? 16.909 2.197 -23.847 1.00 97.75 363 LEU A O 1
ATOM 2746 N N . ALA A 1 364 ? 16.534 1.284 -25.874 1.00 97.50 364 ALA A N 1
ATOM 2747 C CA . ALA A 1 364 ? 16.705 2.502 -26.665 1.00 97.50 364 ALA A CA 1
ATOM 2748 C C . ALA A 1 364 ? 15.497 3.450 -26.526 1.00 97.50 364 ALA A C 1
ATOM 2750 O O . ALA A 1 364 ? 14.676 3.588 -27.432 1.00 97.50 364 ALA A O 1
ATOM 2751 N N . MET A 1 365 ? 15.372 4.070 -25.355 1.00 97.75 365 MET A N 1
ATOM 2752 C CA . MET A 1 365 ? 14.291 4.987 -24.991 1.00 97.75 365 MET A CA 1
ATOM 2753 C C . MET A 1 365 ? 14.734 5.953 -23.888 1.00 97.75 365 MET A C 1
ATOM 2755 O O . MET A 1 365 ? 15.662 5.664 -23.132 1.00 97.75 365 MET A O 1
ATOM 2759 N N . GLU A 1 366 ? 14.040 7.074 -23.748 1.00 98.00 366 GLU A N 1
ATOM 2760 C CA . GLU A 1 366 ? 14.234 8.056 -22.678 1.00 98.00 366 GLU A CA 1
ATOM 2761 C C . GLU A 1 366 ? 12.885 8.389 -22.037 1.00 98.00 366 GLU A C 1
ATOM 2763 O O . GLU A 1 366 ? 11.842 8.288 -22.681 1.00 98.00 366 GLU A O 1
ATOM 2768 N N . THR A 1 367 ? 12.881 8.757 -20.753 1.00 97.56 367 THR A N 1
ATOM 2769 C CA . THR A 1 367 ? 11.654 9.140 -20.037 1.00 97.56 367 THR A CA 1
ATOM 2770 C C . THR A 1 367 ? 11.751 10.558 -19.503 1.00 97.56 367 THR A C 1
ATOM 2772 O O . THR A 1 367 ? 12.737 10.911 -18.863 1.00 97.56 367 THR A O 1
ATOM 2775 N N . THR A 1 368 ? 10.698 11.352 -19.692 1.00 96.44 368 THR A N 1
ATOM 2776 C CA . THR A 1 368 ? 10.517 12.640 -19.010 1.00 96.44 368 THR A CA 1
ATOM 2777 C C . THR A 1 368 ? 9.362 12.544 -18.020 1.00 96.44 368 THR A C 1
ATOM 2779 O O . THR A 1 368 ? 8.283 12.084 -18.378 1.00 96.44 368 THR A O 1
ATOM 2782 N N . LEU A 1 369 ? 9.586 12.963 -16.775 1.00 92.88 369 LEU A N 1
ATOM 2783 C CA . LEU A 1 369 ? 8.544 13.090 -15.761 1.00 92.88 369 LEU A CA 1
ATOM 2784 C C . LEU A 1 369 ? 7.756 14.385 -15.984 1.00 92.88 369 LEU A C 1
ATOM 2786 O O . LEU A 1 369 ? 8.338 15.471 -16.055 1.00 92.88 369 LEU A O 1
ATOM 2790 N N . ASP A 1 370 ? 6.434 14.263 -16.056 1.00 88.38 370 ASP A N 1
ATOM 2791 C CA . ASP A 1 370 ? 5.501 15.368 -16.232 1.00 88.38 370 ASP A CA 1
ATOM 2792 C C . ASP A 1 370 ? 4.520 15.483 -15.051 1.00 88.38 370 ASP A C 1
ATOM 2794 O O . ASP A 1 370 ? 4.298 14.550 -14.283 1.00 88.38 370 ASP A O 1
ATOM 2798 N N . SER A 1 371 ? 3.952 16.672 -14.865 1.00 80.06 371 SER A N 1
ATOM 2799 C CA . SER A 1 371 ? 3.065 17.007 -13.747 1.00 80.06 371 SER A CA 1
ATOM 2800 C C . SER A 1 371 ? 1.693 16.335 -13.839 1.00 80.06 371 SER A C 1
ATOM 2802 O O . SER A 1 371 ? 1.015 16.193 -12.822 1.00 80.06 371 SER A O 1
ATOM 2804 N N . GLU A 1 372 ? 1.274 15.924 -15.037 1.00 82.19 372 GLU A N 1
ATOM 2805 C CA . GLU A 1 372 ? 0.025 15.194 -15.241 1.00 82.19 372 GLU A CA 1
ATOM 2806 C C . GLU A 1 372 ? 0.248 13.692 -15.037 1.00 82.19 372 GLU A C 1
ATOM 2808 O O . GLU A 1 372 ? 0.954 13.031 -15.798 1.00 82.19 372 GLU A O 1
ATOM 2813 N N . LYS A 1 373 ? -0.370 13.140 -13.986 1.00 82.69 373 LYS A N 1
ATOM 2814 C CA . LYS A 1 373 ? -0.393 11.693 -13.764 1.00 82.69 373 LYS A CA 1
ATOM 2815 C C . LYS A 1 373 ? -1.406 11.027 -14.680 1.00 82.69 373 LYS A C 1
ATOM 2817 O O . LYS A 1 373 ? -2.572 11.415 -14.713 1.00 82.69 373 LYS A O 1
ATOM 2822 N N . GLN A 1 374 ? -0.987 9.935 -15.300 1.00 83.50 374 GLN A N 1
ATOM 2823 C CA . GLN A 1 374 ? -1.885 8.994 -15.947 1.00 83.50 374 GLN A CA 1
ATOM 2824 C C . GLN A 1 374 ? -2.446 8.053 -14.875 1.00 83.50 374 GLN A C 1
ATOM 2826 O O . GLN A 1 374 ? -1.680 7.404 -14.160 1.00 83.50 374 GLN A O 1
ATOM 2831 N N . LEU A 1 375 ? -3.775 8.051 -14.736 1.00 86.88 375 LEU A N 1
ATOM 2832 C CA . LEU A 1 375 ? -4.547 7.258 -13.778 1.00 86.88 375 LEU A CA 1
ATOM 2833 C C . LEU A 1 375 ? -5.645 6.517 -14.546 1.00 86.88 375 LEU A C 1
ATOM 2835 O O . LEU A 1 375 ? -6.681 7.099 -14.869 1.00 86.88 375 LEU A O 1
ATOM 2839 N N . SER A 1 376 ? -5.415 5.249 -14.888 1.00 88.75 376 SER A N 1
ATOM 2840 C CA . SER A 1 376 ? -6.358 4.468 -15.699 1.00 88.75 376 SER A CA 1
ATOM 2841 C C . SER A 1 376 ? -6.435 3.004 -15.246 1.00 88.75 376 SER A C 1
ATOM 2843 O O . SER A 1 376 ? -5.453 2.436 -14.771 1.00 88.75 376 SER A O 1
ATOM 2845 N N . ASN A 1 377 ? -7.613 2.387 -15.375 1.00 88.81 377 ASN A N 1
ATOM 2846 C CA . ASN A 1 377 ? -7.791 0.939 -15.233 1.00 88.81 377 ASN A CA 1
ATOM 2847 C C . ASN A 1 377 ? -7.846 0.329 -16.637 1.00 88.81 377 ASN A C 1
ATOM 2849 O O . ASN A 1 377 ? -8.687 0.720 -17.444 1.00 88.81 377 ASN A O 1
ATOM 2853 N N . GLN A 1 378 ? -6.968 -0.631 -16.920 1.00 91.75 378 GLN A N 1
ATOM 2854 C CA . GLN A 1 378 ? -6.672 -1.090 -18.275 1.00 91.75 378 GLN A CA 1
ATOM 2855 C C . GLN A 1 378 ? -6.946 -2.580 -18.452 1.00 91.75 378 GLN A C 1
ATOM 2857 O O . GLN A 1 378 ? -6.746 -3.397 -17.550 1.00 91.75 378 GLN A O 1
ATOM 2862 N N . ARG A 1 379 ? -7.366 -2.947 -19.664 1.00 93.31 379 ARG A N 1
ATOM 2863 C CA . ARG A 1 379 ? -7.489 -4.337 -20.118 1.00 93.31 379 ARG A CA 1
ATOM 2864 C C . ARG A 1 379 ? -6.992 -4.437 -21.546 1.00 93.31 379 ARG A C 1
ATOM 2866 O O . ARG A 1 379 ? -7.434 -3.668 -22.392 1.00 93.31 379 ARG A O 1
ATOM 2873 N N . GLY A 1 380 ? -6.113 -5.387 -21.813 1.00 94.44 380 GLY A N 1
ATOM 2874 C CA . GLY A 1 380 ? -5.471 -5.544 -23.110 1.00 94.44 380 GLY A CA 1
ATOM 2875 C C . GLY A 1 380 ? -4.909 -6.944 -23.294 1.00 94.44 380 GLY A C 1
ATOM 2876 O O . GLY A 1 380 ? -5.412 -7.910 -22.710 1.00 94.44 380 GLY A O 1
ATOM 2877 N N . ARG A 1 381 ? -3.864 -7.056 -24.111 1.00 96.12 381 ARG A N 1
ATOM 2878 C CA . ARG A 1 381 ? -3.174 -8.319 -24.398 1.00 96.12 381 ARG A CA 1
ATOM 2879 C C . ARG A 1 381 ? -1.668 -8.116 -24.271 1.00 96.12 381 ARG A C 1
ATOM 2881 O O . ARG A 1 381 ? -1.155 -7.076 -24.679 1.00 96.12 381 ARG A O 1
ATOM 2888 N N . LEU A 1 382 ? -0.965 -9.080 -23.686 1.00 96.00 382 LEU A N 1
ATOM 2889 C CA . LEU A 1 382 ? 0.493 -9.126 -23.742 1.00 96.00 382 LEU A CA 1
ATOM 2890 C C . LEU A 1 382 ? 0.924 -9.364 -25.194 1.00 96.00 382 LEU A C 1
ATOM 2892 O O . LEU A 1 382 ? 0.329 -10.195 -25.878 1.00 96.00 382 LEU A O 1
ATOM 2896 N N . ALA A 1 383 ? 1.981 -8.691 -25.647 1.00 93.50 383 ALA A N 1
ATOM 2897 C CA . ALA A 1 383 ? 2.597 -8.995 -26.939 1.00 93.50 383 ALA A CA 1
ATOM 2898 C C . ALA A 1 383 ? 3.211 -10.409 -26.942 1.00 93.50 383 ALA A C 1
ATOM 2900 O O . ALA A 1 383 ? 3.190 -11.105 -27.956 1.00 93.50 383 ALA A O 1
ATOM 2901 N N . ILE A 1 384 ? 3.684 -10.881 -25.780 1.00 89.69 384 ILE A N 1
ATOM 2902 C CA . ILE A 1 384 ? 4.059 -12.284 -25.585 1.00 89.69 384 ILE A CA 1
ATOM 2903 C C . ILE A 1 384 ? 2.811 -13.175 -25.466 1.00 89.69 384 ILE A C 1
ATOM 2905 O O . ILE A 1 384 ? 1.920 -12.928 -24.654 1.00 89.69 384 ILE A O 1
ATOM 2909 N N . ALA A 1 385 ? 2.763 -14.239 -26.272 1.00 88.50 385 ALA A N 1
ATOM 2910 C CA . ALA A 1 385 ? 1.716 -15.271 -26.270 1.00 88.50 385 ALA A CA 1
ATOM 2911 C C . ALA A 1 385 ? 0.256 -14.777 -26.423 1.00 88.50 385 ALA A C 1
ATOM 2913 O O . ALA A 1 385 ? -0.669 -15.554 -26.190 1.00 88.50 385 ALA A O 1
ATOM 2914 N N . ASP A 1 386 ? 0.039 -13.513 -26.811 1.00 92.62 386 ASP A N 1
ATOM 2915 C CA . ASP A 1 386 ? -1.279 -12.892 -27.009 1.00 92.62 386 ASP A CA 1
ATOM 2916 C C . ASP A 1 386 ? -2.225 -13.031 -25.786 1.00 92.62 386 ASP A C 1
ATOM 2918 O O . ASP A 1 386 ? -3.451 -13.132 -25.894 1.00 92.62 386 ASP A O 1
ATOM 2922 N N . ALA A 1 387 ? -1.648 -13.081 -24.581 1.00 94.19 387 ALA A N 1
ATOM 2923 C CA . ALA A 1 387 ? -2.372 -13.418 -23.359 1.00 94.19 387 ALA A CA 1
ATOM 2924 C C . ALA A 1 387 ? -3.177 -12.230 -22.809 1.00 94.19 387 ALA A C 1
ATOM 2926 O O . ALA A 1 387 ? -2.670 -11.115 -22.692 1.00 94.19 387 ALA A O 1
ATOM 2927 N N . ALA A 1 388 ? -4.430 -12.468 -22.408 1.00 95.38 388 ALA A N 1
ATOM 2928 C CA . ALA A 1 388 ? -5.285 -11.428 -21.835 1.00 95.38 388 ALA A CA 1
ATOM 2929 C C . ALA A 1 388 ? -4.716 -10.889 -20.508 1.00 95.38 388 ALA A C 1
ATOM 2931 O O . ALA A 1 388 ? -4.442 -11.653 -19.579 1.00 95.38 388 ALA A O 1
ATOM 2932 N N . VAL A 1 389 ? -4.596 -9.567 -20.398 1.00 95.06 389 VAL A N 1
ATOM 2933 C CA . VAL A 1 389 ? -4.048 -8.876 -19.223 1.00 95.06 389 VAL A CA 1
ATOM 2934 C C . VAL A 1 389 ? -4.994 -7.778 -18.745 1.00 95.06 389 VAL A C 1
ATOM 2936 O O . VAL A 1 389 ? -5.683 -7.127 -19.533 1.00 95.06 389 VAL A O 1
ATOM 2939 N N . SER A 1 390 ? -5.036 -7.585 -17.433 1.00 93.12 390 SER A N 1
ATOM 2940 C CA . SER A 1 390 ? -5.770 -6.520 -16.756 1.00 93.12 390 SER A CA 1
ATOM 2941 C C . SER A 1 390 ? -4.882 -5.935 -15.673 1.00 93.12 390 SER A C 1
ATOM 2943 O O . SER A 1 390 ? -4.180 -6.690 -15.007 1.00 93.12 390 SER A O 1
ATOM 2945 N N . GLY A 1 391 ? -4.938 -4.624 -15.495 1.00 91.69 391 GLY A N 1
ATOM 2946 C CA . GLY A 1 391 ? -4.105 -3.914 -14.536 1.00 91.69 391 GLY A CA 1
ATOM 2947 C C . GLY A 1 391 ? -4.468 -2.437 -14.487 1.00 91.69 391 GLY A C 1
ATOM 2948 O O . GLY A 1 391 ? -5.565 -2.046 -14.894 1.00 91.69 391 GLY A O 1
ATOM 2949 N N . TYR A 1 392 ? -3.546 -1.611 -14.013 1.00 90.88 392 TYR A N 1
ATOM 2950 C CA . TYR A 1 392 ? -3.771 -0.180 -13.839 1.00 90.88 392 TYR A CA 1
ATOM 2951 C C . TYR A 1 392 ? -2.499 0.639 -14.093 1.00 90.88 392 TYR A C 1
ATOM 2953 O O . TYR A 1 392 ? -1.381 0.164 -13.920 1.00 90.88 392 TYR A O 1
ATOM 2961 N N . GLU A 1 393 ? -2.666 1.888 -14.507 1.00 90.38 393 GLU A N 1
ATOM 2962 C CA . GLU A 1 393 ? -1.583 2.843 -14.753 1.00 90.38 393 GLU A CA 1
ATOM 2963 C C . GLU A 1 393 ? -1.633 3.933 -13.679 1.00 90.38 393 GLU A C 1
ATOM 2965 O O . GLU A 1 393 ? -2.676 4.553 -13.484 1.00 90.38 393 GLU A O 1
ATOM 2970 N N . ILE A 1 394 ? -0.517 4.148 -12.967 1.00 87.38 394 ILE A N 1
ATOM 2971 C CA . ILE A 1 394 ? -0.323 5.240 -11.990 1.00 87.38 394 ILE A CA 1
ATOM 2972 C C . ILE A 1 394 ? 1.099 5.783 -12.168 1.00 87.38 394 ILE A C 1
ATOM 2974 O O . ILE A 1 394 ? 2.005 5.478 -11.386 1.00 87.38 394 ILE A O 1
ATOM 2978 N N . HIS A 1 395 ? 1.314 6.563 -13.228 1.00 88.00 395 HIS A N 1
ATOM 2979 C CA . HIS A 1 395 ? 2.637 7.091 -13.573 1.00 88.00 395 HIS A CA 1
ATOM 2980 C C . HIS A 1 395 ? 2.607 8.557 -14.012 1.00 88.00 395 HIS A C 1
ATOM 2982 O O . HIS A 1 395 ? 1.615 9.052 -14.537 1.00 88.00 395 HIS A O 1
ATOM 2988 N N . ALA A 1 396 ? 3.732 9.234 -13.786 1.00 84.88 396 ALA A N 1
ATOM 2989 C CA . ALA A 1 396 ? 4.016 10.597 -14.241 1.00 84.88 396 ALA A CA 1
ATOM 2990 C C . ALA A 1 396 ? 5.007 10.628 -15.425 1.00 84.88 396 ALA A C 1
ATOM 2992 O O . ALA A 1 396 ? 5.286 11.683 -15.979 1.00 84.88 396 ALA A O 1
ATOM 2993 N N . GLY A 1 397 ? 5.585 9.480 -15.798 1.00 89.81 397 GLY A N 1
ATOM 2994 C CA . GLY A 1 397 ? 6.562 9.388 -16.883 1.00 89.81 397 GLY A CA 1
ATOM 2995 C C . GLY A 1 397 ? 5.911 9.335 -18.263 1.00 89.81 397 GLY A C 1
ATOM 2996 O O . GLY A 1 397 ? 4.950 8.592 -18.465 1.00 89.81 397 GLY A O 1
ATOM 2997 N N . ILE A 1 398 ? 6.474 10.082 -19.209 1.00 93.06 398 ILE A N 1
ATOM 2998 C CA . ILE A 1 398 ? 6.249 9.958 -20.650 1.00 93.06 398 ILE A CA 1
ATOM 2999 C C . ILE A 1 398 ? 7.543 9.398 -21.247 1.00 93.06 398 ILE A C 1
ATOM 3001 O O . ILE A 1 398 ? 8.584 10.057 -21.202 1.00 93.06 398 ILE A O 1
ATOM 3005 N N . THR A 1 399 ? 7.494 8.173 -21.769 1.00 96.12 399 THR A N 1
ATOM 3006 C CA . THR A 1 399 ? 8.637 7.518 -22.426 1.00 96.12 399 THR A CA 1
ATOM 3007 C C . THR A 1 399 ? 8.544 7.690 -23.936 1.00 96.12 399 THR A C 1
ATOM 3009 O O . THR A 1 399 ? 7.457 7.584 -24.500 1.00 96.12 399 THR A O 1
ATOM 3012 N N . THR A 1 400 ? 9.677 7.924 -24.594 1.00 96.25 400 THR A N 1
ATOM 3013 C CA . THR A 1 400 ? 9.794 7.994 -26.057 1.00 96.25 400 THR A CA 1
ATOM 3014 C C . THR A 1 400 ? 11.065 7.288 -26.535 1.00 96.25 400 THR A C 1
ATOM 3016 O O . THR A 1 400 ? 12.050 7.192 -25.802 1.00 96.25 400 THR A O 1
ATOM 3019 N N . GLY A 1 401 ? 11.060 6.792 -27.774 1.00 96.62 401 GLY A N 1
ATOM 3020 C CA . GLY A 1 401 ? 12.242 6.244 -28.450 1.00 96.62 401 GLY A CA 1
ATOM 3021 C C . GLY A 1 401 ? 11.999 4.892 -29.141 1.00 96.62 401 GLY A C 1
ATOM 3022 O O . GLY A 1 401 ? 10.962 4.273 -28.901 1.00 96.62 401 GLY A O 1
ATOM 3023 N N . PRO A 1 402 ? 12.945 4.422 -29.981 1.00 96.44 402 PRO A N 1
ATOM 3024 C CA . PRO A 1 402 ? 12.765 3.247 -30.847 1.00 96.44 402 PRO A CA 1
ATOM 3025 C C . PRO A 1 402 ? 12.432 1.929 -30.134 1.00 96.44 402 PRO A C 1
ATOM 3027 O O . PRO A 1 402 ? 11.872 1.028 -30.746 1.00 96.44 402 PRO A O 1
ATOM 3030 N N . ALA A 1 403 ? 12.744 1.779 -28.841 1.00 95.88 403 ALA A N 1
ATOM 3031 C CA . ALA A 1 403 ? 12.368 0.565 -28.108 1.00 95.88 403 ALA A CA 1
ATOM 3032 C C . ALA A 1 403 ? 10.842 0.355 -28.017 1.00 95.88 403 ALA A C 1
ATOM 3034 O O . ALA A 1 403 ? 10.402 -0.778 -27.840 1.00 95.88 403 ALA A O 1
ATOM 3035 N N . LEU A 1 404 ? 10.043 1.420 -28.154 1.00 96.00 404 LEU A N 1
ATOM 3036 C CA . LEU A 1 404 ? 8.578 1.355 -28.115 1.00 96.00 404 LEU A CA 1
ATOM 3037 C C . LEU A 1 404 ? 7.959 0.785 -29.405 1.00 96.00 404 LEU A C 1
ATOM 3039 O O . LEU A 1 404 ? 6.794 0.395 -29.392 1.00 96.00 404 LEU A O 1
ATOM 3043 N N . ASP A 1 405 ? 8.729 0.694 -30.498 1.00 95.38 405 ASP A N 1
ATOM 3044 C CA . ASP A 1 405 ? 8.275 0.099 -31.765 1.00 95.38 405 ASP A CA 1
ATOM 3045 C C . ASP A 1 405 ? 8.052 -1.424 -31.641 1.00 95.38 405 ASP A C 1
ATOM 3047 O O . ASP A 1 405 ? 7.327 -2.018 -32.440 1.00 95.38 405 ASP A O 1
ATOM 3051 N N . ASN A 1 406 ? 8.636 -2.056 -30.614 1.00 96.06 406 ASN A N 1
ATOM 3052 C CA . ASN A 1 406 ? 8.397 -3.446 -30.228 1.00 96.06 406 ASN A CA 1
ATOM 3053 C C . ASN A 1 406 ? 7.765 -3.494 -28.823 1.00 96.06 406 ASN A C 1
ATOM 3055 O O . ASN A 1 406 ? 8.484 -3.680 -27.838 1.00 96.06 406 ASN A O 1
ATOM 3059 N N . PRO A 1 407 ? 6.449 -3.270 -28.685 1.00 96.62 407 PRO A N 1
ATOM 3060 C CA . PRO A 1 407 ? 5.821 -3.082 -27.383 1.00 96.62 407 PRO A CA 1
ATOM 3061 C C . PRO A 1 407 ? 5.690 -4.377 -26.582 1.00 96.62 407 PRO A C 1
ATOM 3063 O O . PRO A 1 407 ? 5.683 -5.482 -27.121 1.00 96.62 407 PRO A O 1
ATOM 3066 N N . ALA A 1 408 ? 5.523 -4.232 -25.269 1.00 96.44 408 ALA A N 1
ATOM 3067 C CA . ALA A 1 408 ? 5.265 -5.357 -24.378 1.00 96.44 408 ALA A CA 1
ATOM 3068 C C . ALA A 1 408 ? 3.764 -5.693 -24.275 1.00 96.44 408 ALA A C 1
ATOM 3070 O O . ALA A 1 408 ? 3.407 -6.842 -23.996 1.00 96.44 408 ALA A O 1
ATOM 3071 N N . LEU A 1 409 ? 2.881 -4.707 -24.477 1.00 96.56 409 LEU A N 1
ATOM 3072 C CA . LEU A 1 409 ? 1.428 -4.852 -24.387 1.00 96.56 409 LEU A CA 1
ATOM 3073 C C . LEU A 1 409 ? 0.694 -4.085 -25.496 1.00 96.56 409 LEU A C 1
ATOM 3075 O O . LEU A 1 409 ? 1.120 -3.016 -25.932 1.00 96.56 409 LEU A O 1
ATOM 3079 N N . TYR A 1 410 ? -0.486 -4.588 -25.853 1.00 95.50 410 TYR A N 1
ATOM 3080 C CA . TYR A 1 410 ? -1.494 -3.888 -26.644 1.00 95.50 410 TYR A CA 1
ATOM 3081 C C . TYR A 1 410 ? -2.684 -3.533 -25.746 1.00 95.50 410 TYR A C 1
ATOM 3083 O O . TYR A 1 410 ? -3.425 -4.412 -25.295 1.00 95.50 410 TYR A O 1
ATOM 3091 N N . LEU A 1 411 ? -2.857 -2.240 -25.470 1.00 93.12 411 LEU A N 1
ATOM 3092 C CA . LEU A 1 411 ? -3.936 -1.676 -24.657 1.00 93.12 411 LEU A CA 1
ATOM 3093 C C . LEU A 1 411 ? -4.948 -0.928 -25.554 1.00 93.12 411 LEU A C 1
ATOM 3095 O O . LEU A 1 411 ? -4.633 -0.604 -26.700 1.00 93.12 411 LEU A O 1
ATOM 3099 N N . PRO A 1 412 ? -6.158 -0.584 -25.069 1.00 87.25 412 PRO A N 1
ATOM 3100 C CA . PRO A 1 412 ? -7.177 0.086 -25.888 1.00 87.25 412 PRO A CA 1
ATOM 3101 C C . PRO A 1 412 ? -6.754 1.488 -26.348 1.00 87.25 412 PRO A C 1
ATOM 3103 O O . PRO A 1 412 ? -7.250 1.990 -27.352 1.00 87.25 412 PRO A O 1
ATOM 3106 N N . ARG A 1 413 ? -5.821 2.107 -25.612 1.00 84.19 413 ARG A N 1
ATOM 3107 C CA . ARG A 1 413 ? -5.195 3.398 -25.928 1.00 84.19 413 ARG A CA 1
ATOM 3108 C C . ARG A 1 413 ? -4.033 3.312 -26.927 1.00 84.19 413 ARG A C 1
ATOM 3110 O O . ARG A 1 413 ? -3.518 4.351 -27.325 1.00 84.19 413 ARG A O 1
ATOM 3117 N N . GLY A 1 414 ? -3.600 2.104 -27.293 1.00 89.00 414 GLY A N 1
ATOM 3118 C CA . GLY A 1 414 ? -2.415 1.855 -28.110 1.00 89.00 414 GLY A CA 1
ATOM 3119 C C . GLY A 1 414 ? -1.421 0.893 -27.455 1.00 89.00 414 GLY A C 1
ATOM 3120 O O . GLY A 1 414 ? -1.720 0.214 -26.472 1.00 89.00 414 GLY A O 1
ATOM 3121 N N . ALA A 1 415 ? -0.230 0.831 -28.038 1.00 92.56 415 ALA A N 1
ATOM 3122 C CA . ALA A 1 415 ? 0.895 0.060 -27.532 1.00 92.56 415 ALA A CA 1
ATOM 3123 C C . ALA A 1 415 ? 1.413 0.608 -26.185 1.00 92.56 415 ALA A C 1
ATOM 3125 O O . ALA A 1 415 ? 1.464 1.823 -25.996 1.00 92.56 415 ALA A O 1
ATOM 3126 N N . ASP A 1 416 ? 1.819 -0.276 -25.270 1.00 94.62 416 ASP A N 1
ATOM 3127 C CA . ASP A 1 416 ? 2.507 0.082 -24.023 1.00 94.62 416 ASP A CA 1
ATOM 3128 C C . ASP A 1 416 ? 3.795 -0.725 -23.837 1.00 94.62 416 ASP A C 1
ATOM 3130 O O . ASP A 1 416 ? 3.889 -1.905 -24.200 1.00 94.62 416 ASP A O 1
ATOM 3134 N N . GLY A 1 417 ? 4.777 -0.079 -23.212 1.00 96.00 417 GLY A N 1
ATOM 3135 C CA . GLY A 1 417 ? 6.011 -0.729 -22.818 1.00 96.00 417 GLY A CA 1
ATOM 3136 C C . GLY A 1 417 ? 6.958 -1.021 -23.980 1.00 96.00 417 GLY A C 1
ATOM 3137 O O . GLY A 1 417 ? 6.855 -0.441 -25.058 1.00 96.00 417 GLY A O 1
ATOM 3138 N N . ALA A 1 418 ? 7.894 -1.933 -23.740 1.00 97.75 418 ALA A N 1
ATOM 3139 C CA . ALA A 1 418 ? 8.873 -2.389 -24.719 1.00 97.75 418 ALA A CA 1
ATOM 3140 C C . ALA A 1 418 ? 9.335 -3.818 -24.408 1.00 97.75 418 ALA A C 1
ATOM 3142 O O . ALA A 1 418 ? 9.523 -4.181 -23.246 1.00 97.75 418 ALA A O 1
ATOM 3143 N N . LEU A 1 419 ? 9.577 -4.604 -25.449 1.00 97.44 419 LEU A N 1
ATOM 3144 C CA . LEU A 1 419 ? 10.237 -5.902 -25.408 1.00 97.44 419 LEU A CA 1
ATOM 3145 C C . LEU A 1 419 ? 11.590 -5.764 -26.126 1.00 97.44 419 LEU A C 1
ATOM 3147 O O . LEU A 1 419 ? 11.661 -5.224 -27.232 1.00 97.44 419 LEU A O 1
ATOM 3151 N N . SER A 1 420 ? 12.686 -6.228 -25.526 1.00 97.06 420 SER A N 1
ATOM 3152 C CA . SER A 1 420 ? 13.993 -6.192 -26.196 1.00 97.06 420 SER A CA 1
ATOM 3153 C C . SER A 1 420 ? 14.034 -7.133 -27.406 1.00 97.06 420 SER A C 1
ATOM 3155 O O . SER A 1 420 ? 13.338 -8.147 -27.452 1.00 97.06 420 SER A O 1
ATOM 3157 N N . ALA A 1 421 ? 14.878 -6.817 -28.393 1.00 93.50 421 ALA A N 1
ATOM 3158 C CA . ALA A 1 421 ? 14.988 -7.591 -29.636 1.00 93.50 421 ALA A CA 1
ATOM 3159 C C . ALA A 1 421 ? 15.464 -9.047 -29.429 1.00 93.50 421 ALA A C 1
ATOM 3161 O O . ALA A 1 421 ? 15.185 -9.912 -30.253 1.00 93.50 421 ALA A O 1
ATOM 3162 N N . ASP A 1 422 ? 16.156 -9.325 -28.322 1.00 94.25 422 ASP A N 1
ATOM 3163 C CA . ASP A 1 422 ? 16.571 -10.665 -27.884 1.00 94.25 422 ASP A CA 1
ATOM 3164 C C . ASP A 1 422 ? 15.531 -11.367 -26.980 1.00 94.25 422 ASP A C 1
ATOM 3166 O O . ASP A 1 422 ? 15.759 -12.479 -26.501 1.00 94.25 422 ASP A O 1
ATOM 3170 N N . GLY A 1 423 ? 14.395 -10.716 -26.704 1.00 94.19 423 GLY A N 1
ATOM 3171 C CA . GLY A 1 423 ? 13.333 -11.231 -25.843 1.00 94.19 423 GLY A CA 1
ATOM 3172 C C . GLY A 1 423 ? 13.759 -11.481 -24.392 1.00 94.19 423 GLY A C 1
ATOM 3173 O O . GLY A 1 423 ? 13.156 -12.331 -23.730 1.00 94.19 423 GLY A O 1
ATOM 3174 N N . GLN A 1 424 ? 14.808 -10.819 -23.890 1.00 96.81 424 GLN A N 1
ATOM 3175 C CA . GLN A 1 424 ? 15.278 -10.956 -22.503 1.00 96.81 424 GLN A CA 1
ATOM 3176 C C . GLN A 1 424 ? 14.675 -9.935 -21.531 1.00 96.81 424 GLN A C 1
ATOM 3178 O O . GLN A 1 424 ? 14.574 -10.218 -20.336 1.00 96.81 424 GLN A O 1
ATOM 3183 N N . ILE A 1 425 ? 14.261 -8.771 -22.031 1.00 98.31 425 ILE A N 1
ATOM 3184 C CA . ILE A 1 425 ? 13.804 -7.633 -21.233 1.00 98.31 425 ILE A CA 1
ATOM 3185 C C . ILE A 1 425 ? 12.380 -7.266 -21.632 1.00 98.31 425 ILE A C 1
ATOM 3187 O O . ILE A 1 425 ? 12.116 -7.028 -22.809 1.00 98.31 425 ILE A O 1
ATOM 3191 N N . LEU A 1 426 ? 11.486 -7.167 -20.651 1.00 98.19 426 LEU A N 1
ATOM 3192 C CA . LEU A 1 426 ? 10.122 -6.671 -20.816 1.00 98.19 426 LEU A CA 1
ATOM 3193 C C . LEU A 1 426 ? 9.905 -5.464 -19.896 1.00 98.19 426 LEU A C 1
ATOM 3195 O O . LEU A 1 426 ? 10.105 -5.540 -18.689 1.00 98.19 426 LEU A O 1
ATOM 3199 N N . GLY A 1 427 ? 9.494 -4.335 -20.454 1.00 97.69 427 GLY A N 1
ATOM 3200 C CA . GLY A 1 427 ? 9.192 -3.108 -19.724 1.00 97.69 427 GLY A CA 1
ATOM 3201 C C . GLY A 1 427 ? 7.751 -2.670 -19.955 1.00 97.69 427 GLY A C 1
ATOM 3202 O O . GLY A 1 427 ? 7.264 -2.820 -21.068 1.00 97.69 427 GLY A O 1
ATOM 3203 N N . THR A 1 428 ? 7.061 -2.141 -18.944 1.00 97.25 428 THR A N 1
ATOM 3204 C CA . THR A 1 428 ? 5.670 -1.653 -19.066 1.00 97.25 428 THR A CA 1
ATOM 3205 C C . THR A 1 428 ? 5.322 -0.616 -17.997 1.00 97.25 428 THR A C 1
ATOM 3207 O O . THR A 1 428 ? 5.904 -0.614 -16.910 1.00 97.25 428 THR A O 1
ATOM 3210 N N . TYR A 1 429 ? 4.347 0.255 -18.274 1.00 95.56 429 TYR A N 1
ATOM 3211 C CA . TYR A 1 429 ? 3.723 1.107 -17.255 1.00 95.56 429 TYR A CA 1
ATOM 3212 C C . TYR A 1 429 ? 2.592 0.423 -16.474 1.00 95.56 429 TYR A C 1
ATOM 3214 O O . TYR A 1 429 ? 2.166 0.953 -15.444 1.00 95.56 429 TYR A O 1
ATOM 3222 N N . LEU A 1 430 ? 2.120 -0.740 -16.932 1.00 94.81 430 LEU A N 1
ATOM 3223 C CA . LEU A 1 430 ? 0.987 -1.446 -16.351 1.00 94.81 430 LEU A CA 1
ATOM 3224 C C . LEU A 1 430 ? 1.364 -2.134 -15.029 1.00 94.81 430 LEU A C 1
ATOM 3226 O O . LEU A 1 430 ? 2.071 -3.142 -15.002 1.00 94.81 430 LEU A O 1
ATOM 3230 N N . HIS A 1 431 ? 0.823 -1.610 -13.933 1.00 94.00 431 HIS A N 1
ATOM 3231 C CA . HIS A 1 431 ? 0.791 -2.277 -12.638 1.00 94.00 431 HIS A CA 1
ATOM 3232 C C . HIS A 1 431 ? -0.281 -3.373 -12.596 1.00 94.00 431 HIS A C 1
ATOM 3234 O O . HIS A 1 431 ? -1.241 -3.360 -13.368 1.00 94.00 431 HIS A O 1
ATOM 3240 N N . GLY A 1 432 ? -0.127 -4.331 -11.681 1.00 91.00 432 GLY A N 1
ATOM 3241 C CA . GLY A 1 432 ? -0.995 -5.513 -11.595 1.00 91.00 432 GLY A CA 1
ATOM 3242 C C . GLY A 1 432 ? -0.738 -6.552 -12.697 1.00 91.00 432 GLY A C 1
ATOM 3243 O O . GLY A 1 432 ? -1.574 -7.416 -12.942 1.00 91.00 432 GLY A O 1
ATOM 3244 N N . LEU A 1 433 ? 0.429 -6.499 -13.352 1.00 93.56 433 LEU A N 1
ATOM 3245 C CA . LEU A 1 433 ? 0.813 -7.333 -14.501 1.00 93.56 433 LEU A CA 1
ATOM 3246 C C . LEU A 1 433 ? 0.588 -8.853 -14.293 1.00 93.56 433 LEU A C 1
ATOM 3248 O O . LEU A 1 433 ? 0.264 -9.568 -15.242 1.00 93.56 433 LEU A O 1
ATOM 3252 N N . PHE A 1 434 ? 0.715 -9.336 -13.051 1.00 94.00 434 PHE A N 1
ATOM 3253 C CA . PHE A 1 434 ? 0.528 -10.741 -12.661 1.00 94.00 434 PHE A CA 1
ATOM 3254 C C . PHE A 1 434 ? -0.852 -11.058 -12.043 1.00 94.00 434 PHE A C 1
ATOM 3256 O O . PHE A 1 434 ? -1.097 -12.209 -11.684 1.00 94.00 434 PHE A O 1
ATOM 3263 N N . GLU A 1 435 ? -1.764 -10.083 -11.908 1.00 89.00 435 GLU A N 1
ATOM 3264 C CA . GLU A 1 435 ? -3.114 -10.300 -11.348 1.00 89.00 435 GLU A CA 1
ATOM 3265 C C . GLU A 1 435 ? -4.010 -11.121 -12.299 1.00 89.00 435 GLU A C 1
ATOM 3267 O O . GLU A 1 435 ? -4.852 -11.902 -11.853 1.00 89.00 435 GLU A O 1
ATOM 3272 N N . SER A 1 436 ? -3.819 -10.979 -13.618 1.00 90.62 436 SER A N 1
ATOM 3273 C CA . SER A 1 436 ? -4.521 -11.777 -14.633 1.00 90.62 436 SER A CA 1
ATOM 3274 C C . SER A 1 436 ? -3.890 -13.174 -14.766 1.00 90.62 436 SER A C 1
ATOM 3276 O O . SER A 1 436 ? -2.706 -13.262 -15.106 1.00 90.62 436 SER A O 1
ATOM 3278 N N . PRO A 1 437 ? -4.639 -14.284 -14.588 1.00 91.62 437 PRO A N 1
ATOM 3279 C CA . PRO A 1 437 ? -4.060 -15.628 -14.656 1.00 91.62 437 PRO A CA 1
ATOM 3280 C C . PRO A 1 437 ? -3.438 -15.991 -16.017 1.00 91.62 437 PRO A C 1
ATOM 3282 O O . PRO A 1 437 ? -2.321 -16.509 -16.012 1.00 91.62 437 PRO A O 1
ATOM 3285 N N . PRO A 1 438 ? -4.064 -15.685 -17.180 1.00 93.38 438 PRO A N 1
ATOM 3286 C CA . PRO A 1 438 ? -3.419 -15.872 -18.481 1.00 93.38 438 PRO A CA 1
ATOM 3287 C C . PRO A 1 438 ? -2.114 -15.082 -18.635 1.00 93.38 438 PRO A C 1
ATOM 3289 O O . PRO A 1 438 ? -1.131 -15.629 -19.129 1.00 93.38 438 PRO A O 1
ATOM 3292 N N . ALA A 1 439 ? -2.080 -13.821 -18.188 1.00 94.81 439 ALA A N 1
ATOM 3293 C CA . ALA A 1 439 ? -0.881 -12.987 -18.265 1.00 94.81 439 ALA A CA 1
ATOM 3294 C C . ALA A 1 439 ? 0.244 -13.538 -17.379 1.00 94.81 439 ALA A C 1
ATOM 3296 O O . ALA A 1 439 ? 1.372 -13.696 -17.839 1.00 94.81 439 ALA A O 1
ATOM 3297 N N . CYS A 1 440 ? -0.079 -13.906 -16.136 1.00 94.81 440 CYS A N 1
ATOM 3298 C CA . CYS A 1 440 ? 0.860 -14.504 -15.193 1.00 94.81 440 CYS A CA 1
ATOM 3299 C C . CYS A 1 440 ? 1.466 -15.807 -15.745 1.00 94.81 440 CYS A C 1
ATOM 3301 O O . CYS A 1 440 ? 2.686 -15.956 -15.766 1.00 94.81 440 CYS A O 1
ATOM 3303 N N . ALA A 1 441 ? 0.641 -16.709 -16.289 1.00 92.81 441 ALA A N 1
ATOM 3304 C CA . ALA A 1 441 ? 1.114 -17.950 -16.904 1.00 92.81 441 ALA A CA 1
ATOM 3305 C C . ALA A 1 441 ? 2.009 -17.710 -18.137 1.00 92.81 441 ALA A C 1
ATOM 3307 O O . ALA A 1 441 ? 3.020 -18.396 -18.303 1.00 92.81 441 ALA A O 1
ATOM 3308 N N . ALA A 1 442 ? 1.675 -16.729 -18.983 1.00 94.94 442 ALA A N 1
ATOM 3309 C CA . ALA A 1 442 ? 2.481 -16.364 -20.149 1.00 94.94 442 ALA A CA 1
ATOM 3310 C C . ALA A 1 442 ? 3.837 -15.750 -19.758 1.00 94.94 442 ALA A C 1
ATOM 3312 O O . ALA A 1 442 ? 4.866 -16.144 -20.305 1.00 94.94 442 ALA A O 1
ATOM 3313 N N . LEU A 1 443 ? 3.856 -14.840 -18.779 1.00 96.12 443 LEU A N 1
ATOM 3314 C CA . LEU A 1 443 ? 5.078 -14.211 -18.264 1.00 96.12 443 LEU A CA 1
ATOM 3315 C C . LEU A 1 443 ? 5.990 -15.214 -17.559 1.00 96.12 443 LEU A C 1
ATOM 3317 O O . LEU A 1 443 ? 7.198 -15.182 -17.768 1.00 96.12 443 LEU A O 1
ATOM 3321 N N . LEU A 1 444 ? 5.428 -16.128 -16.763 1.00 94.75 444 LEU A N 1
ATOM 3322 C CA . LEU A 1 444 ? 6.197 -17.195 -16.124 1.00 94.75 444 LEU A CA 1
ATOM 3323 C C . LEU A 1 444 ? 6.762 -18.182 -17.154 1.00 94.75 444 LEU A C 1
ATOM 3325 O O . LEU A 1 444 ? 7.924 -18.562 -17.043 1.00 94.75 444 LEU A O 1
ATOM 3329 N N . GLY A 1 445 ? 5.992 -18.539 -18.188 1.00 93.75 445 GLY A N 1
ATOM 3330 C CA . GLY A 1 445 ? 6.490 -19.347 -19.306 1.00 93.75 445 GLY A CA 1
ATOM 3331 C C . GLY A 1 445 ? 7.635 -18.663 -20.063 1.00 93.75 445 GLY A C 1
ATOM 3332 O O . GLY A 1 445 ? 8.674 -19.274 -20.288 1.00 93.75 445 GLY A O 1
ATOM 3333 N N . TRP A 1 446 ? 7.492 -17.371 -20.380 1.00 94.81 446 TRP A N 1
ATOM 3334 C CA . TRP A 1 446 ? 8.555 -16.549 -20.979 1.00 94.81 446 TRP A CA 1
ATOM 3335 C C . TRP A 1 446 ? 9.798 -16.423 -20.078 1.00 94.81 446 TRP A C 1
ATOM 3337 O O . TRP A 1 446 ? 10.924 -16.372 -20.578 1.00 94.81 446 TRP A O 1
ATOM 3347 N N . ALA A 1 447 ? 9.601 -16.420 -18.757 1.00 93.88 447 ALA A N 1
ATOM 3348 C CA . ALA A 1 447 ? 10.671 -16.404 -17.765 1.00 93.88 447 ALA A CA 1
ATOM 3349 C C . ALA A 1 447 ? 11.404 -17.751 -17.602 1.00 93.88 447 ALA A C 1
ATOM 3351 O O . ALA A 1 447 ? 12.421 -17.790 -16.916 1.00 93.88 447 ALA A O 1
ATOM 3352 N N . GLY A 1 448 ? 10.926 -18.833 -18.231 1.00 90.69 448 GLY A N 1
ATOM 3353 C CA . GLY A 1 448 ? 11.541 -20.165 -18.173 1.00 90.69 448 GLY A CA 1
ATOM 3354 C C . GLY A 1 448 ? 10.842 -21.170 -17.252 1.00 90.69 448 GLY A C 1
ATOM 3355 O O . GLY A 1 448 ? 11.418 -22.208 -16.942 1.00 90.69 448 GLY A O 1
ATOM 3356 N N . LEU A 1 449 ? 9.611 -20.905 -16.799 1.00 89.12 449 LEU A N 1
ATOM 3357 C CA . LEU A 1 449 ? 8.824 -21.895 -16.062 1.00 89.12 449 LEU A CA 1
ATOM 3358 C C . LEU A 1 449 ? 8.163 -22.893 -17.030 1.00 89.12 449 LEU A C 1
ATOM 3360 O O . LEU A 1 449 ? 7.157 -22.571 -17.664 1.00 89.12 449 LEU A O 1
ATOM 3364 N N . ASP A 1 450 ? 8.681 -24.124 -17.083 1.00 75.75 450 ASP A N 1
ATOM 3365 C CA . ASP A 1 450 ? 8.151 -25.194 -17.943 1.00 75.75 450 ASP A CA 1
ATOM 3366 C C . ASP A 1 450 ? 6.641 -25.407 -17.761 1.00 75.75 450 ASP A C 1
ATOM 3368 O O . ASP A 1 450 ? 6.151 -25.606 -16.642 1.00 75.75 450 ASP A O 1
ATOM 3372 N N . GLN A 1 451 ? 5.894 -25.401 -18.866 1.00 52.09 451 GLN A N 1
ATOM 3373 C CA . GLN A 1 451 ? 4.437 -25.550 -18.879 1.00 52.09 451 GLN A CA 1
ATOM 3374 C C . GLN A 1 451 ? 4.023 -27.013 -18.637 1.00 52.09 451 GLN A C 1
ATOM 3376 O O . GLN A 1 451 ? 4.202 -27.878 -19.490 1.00 52.09 451 GLN A O 1
ATOM 3381 N N . ALA A 1 452 ? 3.391 -27.266 -17.490 1.00 39.28 452 ALA A N 1
ATOM 3382 C CA . ALA A 1 452 ? 2.577 -28.452 -17.219 1.00 39.28 452 ALA A CA 1
ATOM 3383 C C . ALA A 1 452 ? 1.164 -27.974 -16.820 1.00 39.28 452 ALA A C 1
ATOM 3385 O O . ALA A 1 452 ? 1.043 -26.886 -16.248 1.00 39.28 452 ALA A O 1
ATOM 3386 N N . PRO A 1 453 ? 0.094 -28.705 -17.177 1.00 38.75 453 PRO A N 1
ATOM 3387 C CA . PRO A 1 453 ? -1.170 -28.067 -17.530 1.00 38.75 453 PRO A CA 1
ATOM 3388 C C . PRO A 1 453 ? -1.985 -27.520 -16.352 1.00 38.75 453 PRO A C 1
ATOM 3390 O O . PRO A 1 453 ? -2.188 -28.186 -15.341 1.00 38.75 453 PRO A O 1
ATOM 3393 N N . ASP A 1 454 ? -2.553 -26.340 -16.605 1.00 37.22 454 ASP A N 1
ATOM 3394 C CA . ASP A 1 454 ? -3.765 -25.787 -15.993 1.00 37.22 454 ASP A CA 1
ATOM 3395 C C . ASP A 1 454 ? -3.745 -25.664 -14.456 1.00 37.22 454 ASP A C 1
ATOM 3397 O O . ASP A 1 454 ? -4.408 -26.402 -13.719 1.00 37.22 454 ASP A O 1
ATOM 3401 N N . LEU A 1 455 ? -3.031 -24.640 -13.962 1.00 38.56 455 LEU A N 1
ATOM 3402 C CA . LEU A 1 455 ? -3.200 -24.147 -12.595 1.00 38.56 455 LEU A CA 1
ATOM 3403 C C . LEU A 1 455 ? -4.607 -23.546 -12.445 1.00 38.56 455 LEU A C 1
ATOM 3405 O O . LEU A 1 455 ? -4.808 -22.332 -12.527 1.00 38.56 455 LEU A O 1
ATOM 3409 N N . ARG A 1 456 ? -5.590 -24.406 -12.165 1.00 33.25 456 ARG A N 1
ATOM 3410 C CA . ARG A 1 456 ? -6.893 -23.984 -11.655 1.00 33.25 456 ARG A CA 1
ATOM 3411 C C . ARG A 1 456 ? -6.689 -23.300 -10.310 1.00 33.25 456 ARG A C 1
ATOM 3413 O O . ARG A 1 456 ? -6.723 -23.939 -9.259 1.00 33.25 456 ARG A O 1
ATOM 3420 N N . LEU A 1 457 ? -6.534 -21.979 -10.354 1.00 37.12 457 LEU A N 1
ATOM 3421 C CA . LEU A 1 457 ? -6.843 -21.108 -9.228 1.00 37.12 457 LEU A CA 1
ATOM 3422 C C . LEU A 1 457 ? -8.175 -21.576 -8.627 1.00 37.12 457 LEU A C 1
ATOM 3424 O O . LEU A 1 457 ? -9.118 -21.809 -9.394 1.00 37.12 457 LEU A O 1
ATOM 3428 N N . PRO A 1 458 ? -8.285 -21.725 -7.295 1.00 30.39 458 PRO A N 1
ATOM 3429 C CA . PRO A 1 458 ? -9.528 -22.124 -6.652 1.00 30.39 458 PRO A CA 1
ATOM 3430 C C . PRO A 1 458 ? -10.566 -21.002 -6.783 1.00 30.39 458 PRO A C 1
ATOM 3432 O O . PRO A 1 458 ? -10.793 -20.206 -5.872 1.00 30.39 458 PRO A O 1
ATOM 3435 N N . CYS A 1 459 ? -11.211 -20.943 -7.950 1.00 30.34 459 CYS A N 1
ATOM 3436 C CA . CYS A 1 459 ? -12.369 -20.108 -8.201 1.00 30.34 459 CYS A CA 1
ATOM 3437 C C . CYS A 1 459 ? -13.438 -20.473 -7.170 1.00 30.34 459 CYS A C 1
ATOM 3439 O O . CYS A 1 459 ? -13.768 -21.649 -6.993 1.00 30.34 459 CYS A O 1
ATOM 3441 N N . ALA A 1 460 ? -13.950 -19.459 -6.471 1.00 36.44 460 ALA A N 1
ATOM 3442 C CA . ALA A 1 460 ? -14.906 -19.639 -5.391 1.00 36.44 460 ALA A CA 1
ATOM 3443 C C . ALA A 1 460 ? -16.071 -20.534 -5.838 1.00 36.44 460 ALA A C 1
ATOM 3445 O O . ALA A 1 460 ? -16.748 -20.244 -6.827 1.00 36.44 460 ALA A O 1
ATOM 3446 N N . ALA A 1 461 ? -16.308 -21.614 -5.090 1.00 31.67 461 ALA A N 1
ATOM 3447 C CA . ALA A 1 461 ? -17.329 -22.600 -5.407 1.00 31.67 461 ALA A CA 1
ATOM 3448 C C . ALA A 1 461 ? -18.729 -21.961 -5.422 1.00 31.67 461 ALA A C 1
ATOM 3450 O O . ALA A 1 461 ? -19.403 -21.868 -4.392 1.00 31.67 461 ALA A O 1
ATOM 3451 N N . ARG A 1 462 ? -19.196 -21.565 -6.612 1.00 32.28 462 ARG A N 1
ATOM 3452 C CA . ARG A 1 462 ? -20.598 -21.228 -6.866 1.00 32.28 462 ARG A CA 1
ATOM 3453 C C . ARG A 1 462 ? -21.431 -22.502 -6.737 1.00 32.28 462 ARG A C 1
ATOM 3455 O O . ARG A 1 462 ? -21.711 -23.180 -7.722 1.00 32.28 462 ARG A O 1
ATOM 3462 N N . ARG A 1 463 ? -21.843 -22.829 -5.509 1.00 32.81 463 ARG A N 1
ATOM 3463 C CA . ARG A 1 463 ? -22.924 -23.793 -5.278 1.00 32.81 463 ARG A CA 1
ATOM 3464 C C . ARG A 1 463 ? -24.188 -23.220 -5.915 1.00 32.81 463 ARG A C 1
ATOM 3466 O O . ARG A 1 463 ? -24.708 -22.208 -5.450 1.00 32.81 463 ARG A O 1
ATOM 3473 N N . GLY A 1 464 ? -24.643 -23.845 -6.998 1.00 30.16 464 GLY A N 1
ATOM 3474 C CA . GLY A 1 464 ? -25.868 -23.447 -7.680 1.00 30.16 464 GLY A CA 1
ATOM 3475 C C . GLY A 1 464 ? -27.067 -23.510 -6.736 1.00 30.16 464 GLY A C 1
ATOM 3476 O O . GLY A 1 464 ? -27.255 -24.495 -6.021 1.00 30.16 464 GLY A O 1
ATOM 3477 N N . HIS A 1 465 ? -27.882 -22.457 -6.744 1.00 31.16 465 HIS A N 1
ATOM 3478 C CA . HIS A 1 465 ? -29.192 -22.471 -6.105 1.00 31.16 465 HIS A CA 1
ATOM 3479 C C . HIS A 1 465 ? -30.077 -23.523 -6.789 1.00 31.16 465 HIS A C 1
ATOM 3481 O O . HIS A 1 465 ? -30.310 -23.459 -7.996 1.00 31.16 465 HIS A O 1
ATOM 3487 N N . ARG A 1 466 ? -30.591 -24.478 -6.010 1.00 30.23 466 ARG A N 1
ATOM 3488 C CA . ARG A 1 466 ? -31.725 -25.322 -6.403 1.00 30.23 466 ARG A CA 1
ATOM 3489 C C . ARG A 1 466 ? -33.005 -24.617 -5.932 1.00 30.23 466 ARG A C 1
ATOM 3491 O O . ARG A 1 466 ? -33.059 -24.272 -4.752 1.00 30.23 466 ARG A O 1
ATOM 3498 N N . PRO A 1 467 ? -34.026 -24.415 -6.781 1.00 38.00 467 PRO A N 1
ATOM 3499 C CA . PRO A 1 467 ? -35.324 -23.944 -6.310 1.00 38.00 467 PRO A CA 1
ATOM 3500 C C . PRO A 1 467 ? -36.054 -25.068 -5.545 1.00 38.00 467 PRO A C 1
ATOM 3502 O O . PRO A 1 467 ? -35.895 -26.243 -5.895 1.00 38.00 467 PRO A O 1
ATOM 3505 N N . PRO A 1 468 ? -36.864 -24.750 -4.521 1.00 39.56 468 PRO A N 1
ATOM 3506 C CA . PRO A 1 468 ? -37.735 -25.719 -3.869 1.00 39.56 468 PRO A CA 1
ATOM 3507 C C . PRO A 1 468 ? -39.079 -25.823 -4.609 1.00 39.56 468 PRO A C 1
ATOM 3509 O O . PRO A 1 468 ? -39.739 -24.816 -4.850 1.00 39.56 468 PRO A O 1
ATOM 3512 N N . GLY A 1 469 ? -39.524 -27.041 -4.924 1.00 30.67 469 GLY A N 1
ATOM 3513 C CA . GLY A 1 469 ? -40.869 -27.274 -5.461 1.00 30.67 469 GLY A CA 1
ATOM 3514 C C . GLY A 1 469 ? -40.988 -28.574 -6.253 1.00 30.67 469 GLY A C 1
ATOM 3515 O O . GLY A 1 469 ? -40.373 -28.716 -7.302 1.00 30.67 469 GLY A O 1
ATOM 3516 N N . GLY A 1 470 ? -41.795 -29.516 -5.759 1.00 28.67 470 GLY A N 1
ATOM 3517 C CA . GLY A 1 470 ? -42.072 -30.785 -6.444 1.00 28.67 470 GLY A CA 1
ATOM 3518 C C . GLY A 1 470 ? -42.308 -31.932 -5.466 1.00 28.67 470 GLY A C 1
ATOM 3519 O O . GLY A 1 470 ? -41.367 -32.588 -5.032 1.00 28.67 470 GLY A O 1
ATOM 3520 N N . ARG A 1 471 ? -43.572 -32.160 -5.093 1.00 33.53 471 ARG A N 1
ATOM 3521 C CA . ARG A 1 471 ? -43.974 -33.302 -4.257 1.00 33.53 471 ARG A CA 1
ATOM 3522 C C . ARG A 1 471 ? -43.897 -34.594 -5.074 1.00 33.53 471 ARG A C 1
ATOM 3524 O O . ARG A 1 471 ? -44.474 -34.641 -6.154 1.00 33.53 471 ARG A O 1
ATOM 3531 N N . CYS A 1 472 ? -43.335 -35.655 -4.500 1.00 28.42 472 CYS A N 1
ATOM 3532 C CA . CYS A 1 472 ? -43.554 -37.026 -4.965 1.00 28.42 472 CYS A CA 1
ATOM 3533 C C . CYS A 1 472 ? -44.178 -37.853 -3.837 1.00 28.42 472 CYS A C 1
ATOM 3535 O O . CYS A 1 472 ? -43.471 -38.401 -2.995 1.00 28.42 472 CYS A O 1
ATOM 3537 N N . GLY A 1 473 ? -45.511 -37.937 -3.829 1.00 28.75 473 GLY A N 1
ATOM 3538 C CA . GLY A 1 473 ? -46.192 -39.111 -3.284 1.00 28.75 473 GLY A CA 1
ATOM 3539 C C . GLY A 1 473 ? -46.083 -40.231 -4.318 1.00 28.75 473 GLY A C 1
ATOM 3540 O O . GLY A 1 473 ? -46.210 -39.965 -5.512 1.00 28.75 473 GLY A O 1
ATOM 3541 N N . GLY A 1 474 ? -45.763 -41.449 -3.892 1.00 28.55 474 GLY A N 1
ATOM 3542 C CA . GLY A 1 474 ? -45.556 -42.556 -4.826 1.00 28.55 474 GLY A CA 1
ATOM 3543 C C . GLY A 1 474 ? -46.862 -43.198 -5.292 1.00 28.55 474 GLY A C 1
ATOM 3544 O O . GLY A 1 474 ? -47.869 -43.106 -4.601 1.00 28.55 474 GLY A O 1
ATOM 3545 N N . THR A 1 475 ? -46.787 -43.955 -6.387 1.00 30.44 475 THR A N 1
ATOM 3546 C CA . THR A 1 475 ? -47.454 -45.263 -6.493 1.00 30.44 475 THR A CA 1
ATOM 3547 C C . THR A 1 475 ? -46.762 -46.144 -7.534 1.00 30.44 475 THR A C 1
ATOM 3549 O O . THR A 1 475 ? -46.096 -45.672 -8.451 1.00 30.44 475 THR A O 1
ATOM 3552 N N . SER A 1 476 ? -46.923 -47.447 -7.339 1.00 30.20 476 SER A N 1
ATOM 3553 C CA . SER A 1 476 ? -46.466 -48.570 -8.159 1.00 30.20 476 SER A CA 1
ATOM 3554 C C . SER A 1 476 ? -46.815 -48.510 -9.654 1.00 30.20 476 SER A C 1
ATOM 3556 O O . SER A 1 476 ? -47.951 -48.209 -10.008 1.00 30.20 476 SER A O 1
ATOM 3558 N N . GLY A 1 477 ? -45.897 -48.991 -10.501 1.00 27.67 477 GLY A N 1
ATOM 3559 C CA . GLY A 1 477 ? -46.160 -49.379 -11.893 1.00 27.67 477 GLY A CA 1
ATOM 3560 C C . GLY A 1 477 ? -45.009 -50.222 -12.459 1.00 27.67 477 GLY A C 1
ATOM 3561 O O . GLY A 1 477 ? -43.896 -49.726 -12.601 1.00 27.67 477 GLY A O 1
ATOM 3562 N N . ARG A 1 478 ? -45.248 -51.514 -12.723 1.00 29.83 478 ARG A N 1
ATOM 3563 C CA . ARG A 1 478 ? -44.274 -52.453 -13.325 1.00 29.83 478 ARG A CA 1
ATOM 3564 C C . ARG A 1 478 ? -44.408 -52.477 -14.855 1.00 29.83 478 ARG A C 1
ATOM 3566 O O . ARG A 1 478 ? -45.517 -52.306 -15.340 1.00 29.83 478 ARG A O 1
ATOM 3573 N N . GLN A 1 479 ? -43.327 -52.902 -15.534 1.00 30.47 479 GLN A N 1
ATOM 3574 C CA . GLN A 1 479 ? -43.295 -53.424 -16.923 1.00 30.47 479 GLN A CA 1
ATOM 3575 C C . GLN A 1 479 ? -43.620 -52.386 -18.035 1.00 30.47 479 GLN A C 1
ATOM 3577 O O . GLN A 1 479 ? -44.311 -51.411 -17.791 1.00 30.47 479 GLN A O 1
ATOM 3582 N N . ALA A 1 480 ? -43.134 -52.498 -19.280 1.00 29.09 480 ALA A N 1
ATOM 3583 C CA . ALA A 1 480 ? -42.152 -53.414 -19.878 1.00 29.09 480 ALA A CA 1
ATOM 3584 C C . ALA A 1 480 ? -41.580 -52.844 -21.205 1.00 29.09 480 ALA A C 1
ATOM 3586 O O . ALA A 1 480 ? -42.271 -52.109 -21.893 1.00 29.09 480 ALA A O 1
ATOM 3587 N N . ILE A 1 481 ? -40.358 -53.283 -21.547 1.00 29.53 481 ILE A N 1
ATOM 3588 C CA . ILE A 1 481 ? -39.833 -53.667 -22.884 1.00 29.53 481 ILE A CA 1
ATOM 3589 C C . ILE A 1 481 ? -39.869 -52.662 -24.071 1.00 29.53 481 ILE A C 1
ATOM 3591 O O . ILE A 1 481 ? -40.841 -51.987 -24.372 1.00 29.53 481 ILE A O 1
ATOM 3595 N N . ALA A 1 482 ? -38.738 -52.662 -24.787 1.00 28.88 482 ALA A N 1
ATOM 3596 C CA . ALA A 1 482 ? -38.367 -51.930 -26.001 1.00 28.88 482 ALA A CA 1
ATOM 3597 C C . ALA A 1 482 ? -39.343 -51.960 -27.203 1.00 28.88 482 ALA A C 1
ATOM 3599 O O . ALA A 1 482 ? -40.079 -52.921 -27.405 1.00 28.88 482 ALA A O 1
ATOM 3600 N N . GLY A 1 483 ? -39.212 -50.960 -28.090 1.00 26.00 483 GLY A N 1
ATOM 3601 C CA . GLY A 1 483 ? -39.886 -50.923 -29.397 1.00 26.00 483 GLY A CA 1
ATOM 3602 C C . GLY A 1 483 ? -39.460 -49.749 -30.293 1.00 26.00 483 GLY A C 1
ATOM 3603 O O . GLY A 1 483 ? -39.977 -48.646 -30.185 1.00 26.00 483 GLY A O 1
ATOM 3604 N N . THR A 1 484 ? -38.507 -50.009 -31.183 1.00 30.39 484 THR A N 1
ATOM 3605 C CA . THR A 1 484 ? -38.051 -49.210 -32.342 1.00 30.39 484 THR A CA 1
ATOM 3606 C C . THR A 1 484 ? -39.109 -48.407 -33.127 1.00 30.39 484 THR A C 1
ATOM 3608 O O . THR A 1 484 ? -40.134 -48.983 -33.479 1.00 30.39 484 THR A O 1
ATOM 3611 N N . ALA A 1 485 ? -38.766 -47.188 -33.593 1.00 27.48 485 ALA A N 1
ATOM 3612 C CA . ALA A 1 485 ? -38.799 -46.804 -35.028 1.00 27.48 485 ALA A CA 1
ATOM 3613 C C . ALA A 1 485 ? -38.331 -45.348 -35.312 1.00 27.48 485 ALA A C 1
ATOM 3615 O O . ALA A 1 485 ? -38.754 -44.397 -34.663 1.00 27.48 485 ALA A O 1
ATOM 3616 N N . ARG A 1 486 ? -37.514 -45.177 -36.363 1.00 35.34 486 ARG A N 1
ATOM 3617 C CA . ARG A 1 486 ? -37.447 -43.982 -37.243 1.00 35.34 486 ARG A CA 1
ATOM 3618 C C . ARG A 1 486 ? -38.107 -44.389 -38.581 1.00 35.34 486 ARG A C 1
ATOM 3620 O O . ARG A 1 486 ? -38.070 -45.590 -38.859 1.00 35.34 486 ARG A O 1
ATOM 3627 N N . PRO A 1 487 ? -38.660 -43.480 -39.421 1.00 48.53 487 PRO A N 1
ATOM 3628 C CA . PRO A 1 487 ? -37.816 -42.874 -40.475 1.00 48.53 487 PRO A CA 1
ATOM 3629 C C . PRO A 1 487 ? -38.204 -41.481 -41.058 1.00 48.53 487 PRO A C 1
ATOM 3631 O O . PRO A 1 487 ? -39.360 -41.092 -41.101 1.00 48.53 487 PRO A O 1
ATOM 3634 N N . HIS A 1 488 ? -37.168 -40.828 -41.612 1.00 33.56 488 HIS A N 1
ATOM 3635 C CA . HIS A 1 488 ? -37.072 -40.014 -42.850 1.00 33.56 488 HIS A CA 1
ATOM 3636 C C . HIS A 1 488 ? -37.950 -38.785 -43.208 1.00 33.56 488 HIS A C 1
ATOM 3638 O O . HIS A 1 488 ? -39.171 -38.796 -43.165 1.00 33.56 488 HIS A O 1
ATOM 3644 N N . GLY A 1 489 ? -37.243 -37.811 -43.815 1.00 27.45 489 GLY A N 1
ATOM 3645 C CA . GLY A 1 489 ? -37.730 -36.799 -44.773 1.00 27.45 489 GLY A CA 1
ATOM 3646 C C . GLY A 1 489 ? -37.762 -35.367 -44.219 1.00 27.45 489 GLY A C 1
ATOM 3647 O O . GLY A 1 489 ? -38.034 -35.189 -43.041 1.00 27.45 489 GLY A O 1
ATOM 3648 N N . LEU A 1 490 ? -37.484 -34.292 -44.968 1.00 30.52 490 LEU A N 1
ATOM 3649 C CA . LEU A 1 490 ? -36.946 -34.072 -46.328 1.00 30.52 490 LEU A CA 1
ATOM 3650 C C . LEU A 1 490 ? -36.365 -32.626 -46.357 1.00 30.52 490 LEU A C 1
ATOM 3652 O O . LEU A 1 490 ? -36.713 -31.815 -45.505 1.00 30.52 490 LEU A O 1
ATOM 3656 N N . ASN A 1 491 ? -35.510 -32.285 -47.326 1.00 37.16 491 ASN A N 1
ATOM 3657 C CA . ASN A 1 491 ? -35.003 -30.916 -47.578 1.00 37.16 491 ASN A CA 1
ATOM 3658 C C . ASN A 1 491 ? -35.363 -30.550 -49.034 1.00 37.16 491 ASN A C 1
ATOM 3660 O O . ASN A 1 491 ? -35.253 -31.450 -49.873 1.00 37.16 491 ASN A O 1
ATOM 3664 N N . PRO A 1 492 ? -35.830 -29.325 -49.367 1.00 45.03 492 PRO A N 1
ATOM 3665 C CA . PRO A 1 492 ? -34.903 -28.322 -49.941 1.00 45.03 492 PRO A CA 1
ATOM 3666 C C . PRO A 1 492 ? -35.334 -26.832 -49.791 1.00 45.03 492 PRO A C 1
ATOM 3668 O O . PRO A 1 492 ? -36.454 -26.531 -49.390 1.00 45.03 492 PRO A O 1
ATOM 3671 N N . GLY A 1 493 ? -34.503 -25.897 -50.288 1.00 28.28 493 GLY A N 1
ATOM 3672 C CA . GLY A 1 493 ? -35.011 -24.675 -50.955 1.00 28.28 493 GLY A CA 1
ATOM 3673 C C . GLY A 1 493 ? -34.300 -23.346 -50.643 1.00 28.28 493 GLY A C 1
ATOM 3674 O O . GLY A 1 493 ? -34.217 -22.941 -49.490 1.00 28.28 493 GLY A O 1
ATOM 3675 N N . ARG A 1 494 ? -33.824 -22.644 -51.684 1.00 32.44 494 ARG A N 1
ATOM 3676 C CA . ARG A 1 494 ? -33.209 -21.295 -51.638 1.00 32.44 494 ARG A CA 1
ATOM 3677 C C . ARG A 1 494 ? -34.181 -20.195 -52.105 1.00 32.44 494 ARG A C 1
ATOM 3679 O O . ARG A 1 494 ? -35.080 -20.505 -52.881 1.00 32.44 494 ARG A O 1
ATOM 3686 N N . ASN A 1 495 ? -33.910 -18.940 -51.711 1.00 28.66 495 ASN A N 1
ATOM 3687 C CA . ASN A 1 495 ? -33.823 -17.694 -52.528 1.00 28.66 495 ASN A CA 1
ATOM 3688 C C . ASN A 1 495 ? -34.059 -16.468 -51.613 1.00 28.66 495 ASN A C 1
ATOM 3690 O O . ASN A 1 495 ? -34.929 -16.521 -50.753 1.00 28.66 495 ASN A O 1
ATOM 3694 N N . GLU A 1 496 ? -33.229 -15.420 -51.551 1.00 31.72 496 GLU A N 1
ATOM 3695 C CA . GLU A 1 496 ? -32.662 -14.473 -52.545 1.00 31.72 496 GLU A CA 1
ATOM 3696 C C . GLU A 1 496 ? -33.434 -13.135 -52.668 1.00 31.72 496 GLU A C 1
ATOM 3698 O O . GLU A 1 496 ? -34.643 -13.105 -52.858 1.00 31.72 496 GLU A O 1
ATOM 3703 N N . HIS A 1 497 ? -32.653 -12.048 -52.581 1.00 31.62 497 HIS A N 1
ATOM 3704 C CA . HIS A 1 497 ? -32.847 -10.664 -53.052 1.00 31.62 497 HIS A CA 1
ATOM 3705 C C . HIS A 1 497 ? -34.100 -9.815 -52.721 1.00 31.62 497 HIS A C 1
ATOM 3707 O O . HIS A 1 497 ? -35.231 -10.092 -53.112 1.00 31.62 497 HIS A O 1
ATOM 3713 N N . ARG A 1 498 ? -33.817 -8.608 -52.200 1.00 31.28 498 ARG A N 1
ATOM 3714 C CA . ARG A 1 498 ? -34.472 -7.343 -52.589 1.00 31.28 498 ARG A CA 1
ATOM 3715 C C . ARG A 1 498 ? -33.423 -6.237 -52.747 1.00 31.28 498 ARG A C 1
ATOM 3717 O O . ARG A 1 498 ? -32.410 -6.253 -52.055 1.00 31.28 498 ARG A O 1
ATOM 3724 N N . ASP A 1 499 ? -33.687 -5.308 -53.658 1.00 33.66 499 ASP A N 1
ATOM 3725 C CA . ASP A 1 499 ? -32.783 -4.244 -54.117 1.00 33.66 499 ASP A CA 1
ATOM 3726 C C . ASP A 1 499 ? -33.609 -2.973 -54.464 1.00 33.66 499 ASP A C 1
ATOM 3728 O O . ASP A 1 499 ? -34.841 -3.039 -54.461 1.00 33.66 499 ASP A O 1
ATOM 3732 N N . HIS A 1 500 ? -32.930 -1.867 -54.810 1.00 34.31 500 HIS A N 1
ATOM 3733 C CA . HIS A 1 500 ? -33.426 -0.603 -55.405 1.00 34.31 500 HIS A CA 1
ATOM 3734 C C . HIS A 1 500 ? -34.039 0.447 -54.436 1.00 34.31 500 HIS A C 1
ATOM 3736 O O . HIS A 1 500 ? -34.676 0.097 -53.451 1.00 34.31 500 HIS A O 1
ATOM 3742 N N . HIS A 1 501 ? -33.911 1.777 -54.637 1.00 29.05 501 HIS A N 1
ATOM 3743 C CA . HIS A 1 501 ? -33.241 2.582 -55.689 1.00 29.05 501 HIS A CA 1
ATOM 3744 C C . HIS A 1 501 ? -32.885 4.019 -55.193 1.00 29.05 501 HIS A C 1
ATOM 3746 O O . HIS A 1 501 ? -33.382 4.469 -54.163 1.00 29.05 501 HIS A O 1
ATOM 3752 N N . ARG A 1 502 ? -32.076 4.777 -55.963 1.00 32.19 502 ARG A N 1
ATOM 3753 C CA . ARG A 1 502 ? -31.742 6.221 -55.789 1.00 32.19 502 ARG A CA 1
ATOM 3754 C C . ARG A 1 502 ? -31.543 6.883 -57.174 1.00 32.19 502 ARG A C 1
ATOM 3756 O O . ARG A 1 502 ? -30.987 6.208 -58.039 1.00 32.19 502 ARG A O 1
ATOM 3763 N N . PRO A 1 503 ? -31.974 8.143 -57.420 1.00 47.00 503 PRO A N 1
ATOM 3764 C CA . PRO A 1 503 ? -31.062 9.245 -57.857 1.00 47.00 503 PRO A CA 1
ATOM 3765 C C . PRO A 1 503 ? -31.472 10.660 -57.308 1.00 47.00 503 PRO A C 1
ATOM 3767 O O . PRO A 1 503 ? -32.601 10.819 -56.875 1.00 47.00 503 PRO A O 1
ATOM 3770 N N . SER A 1 504 ? -30.615 11.686 -57.079 1.00 32.03 504 SER A N 1
ATOM 3771 C CA . SER A 1 504 ? -29.825 12.589 -57.982 1.00 32.03 504 SER A CA 1
ATOM 3772 C C . SER A 1 504 ? -30.689 13.623 -58.771 1.00 32.03 504 SER A C 1
ATOM 3774 O O . SER A 1 504 ? -31.703 13.195 -59.302 1.00 32.03 504 SER A O 1
ATOM 3776 N N . ARG A 1 505 ? -30.380 14.937 -58.957 1.00 35.56 505 ARG A N 1
ATOM 3777 C CA . ARG A 1 505 ? -29.123 15.759 -58.878 1.00 35.56 505 ARG A CA 1
ATOM 3778 C C . ARG A 1 505 ? -29.401 17.308 -58.945 1.00 35.56 505 ARG A C 1
ATOM 3780 O O . ARG A 1 505 ? -30.285 17.674 -59.704 1.00 35.56 505 ARG A O 1
ATOM 3787 N N . ARG A 1 506 ? -28.500 18.158 -58.379 1.00 34.34 506 ARG A N 1
ATOM 3788 C CA . ARG A 1 506 ? -28.080 19.551 -58.813 1.00 34.34 506 ARG A CA 1
ATOM 3789 C C . ARG A 1 506 ? -29.076 20.749 -58.707 1.00 34.34 506 ARG A C 1
ATOM 3791 O O . ARG A 1 506 ? -30.270 20.514 -58.689 1.00 34.34 506 ARG A O 1
ATOM 3798 N N . ASP A 1 507 ? -28.677 22.041 -58.617 1.00 30.94 507 ASP A N 1
ATOM 3799 C CA . ASP A 1 507 ? -27.353 22.733 -58.685 1.00 30.94 507 ASP A CA 1
ATOM 3800 C C . ASP A 1 507 ? -27.297 24.103 -57.914 1.00 30.94 507 ASP A C 1
ATOM 3802 O O . ASP A 1 507 ? -28.310 24.779 -57.797 1.00 30.94 507 ASP A O 1
ATOM 3806 N N . ARG A 1 508 ? -26.079 24.505 -57.478 1.00 33.03 508 ARG A N 1
ATOM 3807 C CA . ARG A 1 508 ? -25.476 25.861 -57.210 1.00 33.03 508 ARG A CA 1
ATOM 3808 C C . ARG A 1 508 ? -26.219 27.035 -56.513 1.00 33.03 508 ARG A C 1
ATOM 3810 O O . ARG A 1 508 ? -27.149 27.595 -57.079 1.00 33.03 508 ARG A O 1
ATOM 3817 N N . LEU A 1 509 ? -25.569 27.613 -55.481 1.00 29.17 509 LEU A N 1
ATOM 3818 C CA . LEU A 1 509 ? -24.912 28.954 -55.495 1.00 29.17 509 LEU A CA 1
ATOM 3819 C C . LEU A 1 509 ? -24.054 29.197 -54.214 1.00 29.17 509 LEU A C 1
ATOM 3821 O O . LEU A 1 509 ? -24.312 28.604 -53.175 1.00 29.17 509 LEU A O 1
ATOM 3825 N N . GLU A 1 510 ? -23.032 30.054 -54.322 1.00 30.92 510 GLU A N 1
ATOM 3826 C CA . GLU A 1 510 ? -21.974 30.454 -53.349 1.00 30.92 510 GLU A CA 1
ATOM 3827 C C . GLU A 1 510 ? -21.732 31.982 -53.527 1.00 30.92 510 GLU A C 1
ATOM 3829 O O . GLU A 1 510 ? -22.217 32.499 -54.544 1.00 30.92 510 GLU A O 1
ATOM 3834 N N . PRO A 1 511 ? -20.937 32.727 -52.712 1.00 51.09 511 PRO A N 1
ATOM 3835 C CA . PRO A 1 511 ? -20.328 32.447 -51.392 1.00 51.09 511 PRO A CA 1
ATOM 3836 C C . PRO A 1 511 ? -20.531 33.581 -50.340 1.00 51.09 511 PRO A C 1
ATOM 3838 O O . PRO A 1 511 ? -20.932 34.684 -50.696 1.00 51.09 511 PRO A O 1
ATOM 3841 N N . HIS A 1 512 ? -20.113 33.390 -49.074 1.00 31.84 512 HIS A N 1
ATOM 3842 C CA . HIS A 1 512 ? -19.620 34.489 -48.202 1.00 31.84 512 HIS A CA 1
ATOM 3843 C C . HIS A 1 512 ? -18.838 34.004 -46.952 1.00 31.84 512 HIS A C 1
ATOM 3845 O O . HIS A 1 512 ? -19.361 33.233 -46.157 1.00 31.84 512 HIS A O 1
ATOM 3851 N N . GLY A 1 513 ? -17.653 34.590 -46.708 1.00 28.16 513 GLY A N 1
ATOM 3852 C CA . GLY A 1 513 ? -17.109 34.841 -45.354 1.00 28.16 513 GLY A CA 1
ATOM 3853 C C . GLY A 1 513 ? -16.221 33.768 -44.694 1.00 28.16 513 GLY A C 1
ATOM 3854 O O . GLY A 1 513 ? -16.708 32.774 -44.170 1.00 28.16 513 GLY A O 1
ATOM 3855 N N . ALA A 1 514 ? -14.909 34.026 -44.612 1.00 31.08 514 ALA A N 1
ATOM 3856 C CA . ALA A 1 514 ? -13.943 33.203 -43.868 1.00 31.08 514 ALA A CA 1
ATOM 3857 C C . ALA A 1 514 ? -13.814 33.609 -42.377 1.00 31.08 514 ALA A C 1
ATOM 3859 O O . ALA A 1 514 ? -14.032 34.778 -42.053 1.00 31.08 514 ALA A O 1
ATOM 3860 N N . PRO A 1 515 ? -13.355 32.713 -41.476 1.00 37.16 515 PRO A N 1
ATOM 3861 C CA . PRO A 1 515 ? -12.884 33.087 -40.144 1.00 37.16 515 PRO A CA 1
ATOM 3862 C C . PRO A 1 515 ? -11.382 33.429 -40.160 1.00 37.16 515 PRO A C 1
ATOM 3864 O O . PRO A 1 515 ? -10.547 32.640 -40.607 1.00 37.16 515 PRO A O 1
ATOM 3867 N N . ALA A 1 516 ? -11.029 34.614 -39.658 1.00 30.16 516 ALA A N 1
ATOM 3868 C CA . ALA A 1 516 ? -9.648 35.090 -39.582 1.00 30.16 516 ALA A CA 1
ATOM 3869 C C . ALA A 1 516 ? -8.960 34.740 -38.248 1.00 30.16 516 ALA A C 1
ATOM 3871 O O . ALA A 1 516 ? -9.597 34.468 -37.233 1.00 30.16 516 ALA A O 1
ATOM 3872 N N . ARG A 1 517 ? -7.623 34.781 -38.269 1.00 33.00 517 ARG A N 1
ATOM 3873 C CA . ARG A 1 517 ? -6.739 34.627 -37.101 1.00 33.00 517 ARG A CA 1
ATOM 3874 C C . ARG A 1 517 ? -6.940 35.775 -36.103 1.00 33.00 517 ARG A C 1
ATOM 3876 O O . ARG A 1 517 ? -7.120 36.911 -36.527 1.00 33.00 517 ARG A O 1
ATOM 3883 N N . ALA A 1 518 ? -6.747 35.504 -34.812 1.00 30.36 518 ALA A N 1
ATOM 3884 C CA . ALA A 1 518 ? -6.509 36.534 -33.801 1.00 30.36 518 ALA A CA 1
ATOM 3885 C C . ALA A 1 518 ? -5.199 36.238 -33.055 1.00 30.36 518 ALA A C 1
ATOM 3887 O O . ALA A 1 518 ? -5.017 35.158 -32.494 1.00 30.36 518 ALA A O 1
ATOM 3888 N N . SER A 1 519 ? -4.275 37.194 -33.100 1.00 28.56 519 SER A N 1
ATOM 3889 C CA . SER A 1 519 ? -3.008 37.199 -32.366 1.00 28.56 519 SER A CA 1
ATOM 3890 C C . SER A 1 519 ? -3.096 38.099 -31.131 1.00 28.56 519 SER A C 1
ATOM 3892 O O . SER A 1 519 ? -4.014 38.903 -31.010 1.00 28.56 519 SER A O 1
ATOM 3894 N N . ALA A 1 520 ? -2.129 37.937 -30.226 1.00 31.33 520 ALA A N 1
ATOM 3895 C CA . ALA A 1 520 ? -1.980 38.665 -28.967 1.00 31.33 520 ALA A CA 1
ATOM 3896 C C . ALA A 1 520 ? -2.184 40.189 -29.051 1.00 31.33 520 ALA A C 1
ATOM 3898 O O . ALA A 1 520 ? -1.775 40.795 -30.038 1.00 31.33 520 ALA A O 1
ATOM 3899 N N . ASP A 1 521 ? -2.600 40.798 -27.932 1.00 29.56 521 ASP A N 1
ATOM 3900 C CA . ASP A 1 521 ? -1.818 41.926 -27.416 1.00 29.56 521 ASP A CA 1
ATOM 3901 C C . ASP A 1 521 ? -1.885 42.123 -25.887 1.00 29.56 521 ASP A C 1
ATOM 3903 O O . ASP A 1 521 ? -2.648 41.468 -25.174 1.00 29.56 521 ASP A O 1
ATOM 3907 N N . ARG A 1 522 ? -0.978 42.973 -25.396 1.00 30.05 522 ARG A N 1
ATOM 3908 C CA . ARG A 1 522 ? -0.619 43.206 -23.986 1.00 30.05 522 ARG A CA 1
ATOM 3909 C C . ARG A 1 522 ? -1.558 44.181 -23.264 1.00 30.05 522 ARG A C 1
ATOM 3911 O O . ARG A 1 522 ? -2.179 45.035 -23.884 1.00 30.05 522 ARG A O 1
ATOM 3918 N N . ILE A 1 523 ? -1.528 44.149 -21.927 1.00 31.09 523 ILE A N 1
ATOM 3919 C CA . ILE A 1 523 ? -2.000 45.249 -21.070 1.00 31.09 523 ILE A CA 1
ATOM 3920 C C . ILE A 1 523 ? -0.860 45.675 -20.133 1.00 31.09 523 ILE A C 1
ATOM 3922 O O . ILE A 1 523 ? -0.399 44.886 -19.308 1.00 31.09 523 ILE A O 1
ATOM 3926 N N . GLU A 1 524 ? -0.417 46.927 -20.258 1.00 28.73 524 GLU A N 1
ATOM 3927 C CA . GLU A 1 524 ? 0.423 47.622 -19.271 1.00 28.73 524 GLU A CA 1
ATOM 3928 C C . GLU A 1 524 ? -0.457 48.394 -18.264 1.00 28.73 524 GLU A C 1
ATOM 3930 O O . GLU A 1 524 ? -1.519 48.891 -18.647 1.00 28.73 524 GLU A O 1
ATOM 3935 N N . PRO A 1 525 ? -0.036 48.566 -16.995 1.00 39.16 525 PRO A N 1
ATOM 3936 C CA . PRO A 1 525 ? -0.717 49.445 -16.048 1.00 39.16 525 PRO A CA 1
ATOM 3937 C C . PRO A 1 525 ? -0.187 50.892 -16.110 1.00 39.16 525 PRO A C 1
ATOM 3939 O O . PRO A 1 525 ? 1.019 51.142 -16.062 1.00 39.16 525 PRO A O 1
ATOM 3942 N N . ALA A 1 526 ? -1.104 51.860 -16.158 1.00 30.56 526 ALA A N 1
ATOM 3943 C CA . ALA A 1 526 ? -0.795 53.289 -16.232 1.00 30.56 526 ALA A CA 1
ATOM 3944 C C . ALA A 1 526 ? -0.349 53.912 -14.887 1.00 30.56 526 ALA A C 1
ATOM 3946 O O . ALA A 1 526 ? -0.669 53.424 -13.803 1.00 30.56 526 ALA A O 1
ATOM 3947 N N . ARG A 1 527 ? 0.357 55.052 -14.966 1.00 31.16 527 ARG A N 1
ATOM 3948 C CA . ARG A 1 527 ? 0.750 55.913 -13.830 1.00 31.16 527 ARG A CA 1
ATOM 3949 C C . ARG A 1 527 ? -0.164 57.141 -13.699 1.00 31.16 527 ARG A C 1
ATOM 3951 O O . ARG A 1 527 ? -0.357 57.814 -14.704 1.00 31.16 527 ARG A O 1
ATOM 3958 N N . ALA A 1 528 ? -0.561 57.486 -12.466 1.00 31.69 528 ALA A N 1
ATOM 3959 C CA . ALA A 1 528 ? -0.789 58.835 -11.881 1.00 31.69 528 ALA A CA 1
ATOM 3960 C C . ALA A 1 528 ? -1.732 58.712 -10.654 1.00 31.69 528 ALA A C 1
ATOM 3962 O O . ALA A 1 528 ? -2.590 57.840 -10.659 1.00 31.69 528 ALA A O 1
ATOM 3963 N N . GLY A 1 529 ? -1.670 59.517 -9.584 1.00 28.02 529 GLY A N 1
ATOM 3964 C CA . GLY A 1 529 ? -0.684 60.531 -9.187 1.00 28.02 529 GLY A CA 1
ATOM 3965 C C . GLY A 1 529 ? -1.118 61.326 -7.929 1.00 28.02 529 GLY A C 1
ATOM 3966 O O . GLY A 1 529 ? -2.290 61.634 -7.788 1.00 28.02 529 GLY A O 1
ATOM 3967 N N . ALA A 1 530 ? -0.141 61.676 -7.075 1.00 31.00 530 ALA A N 1
ATOM 3968 C CA . ALA A 1 530 ? -0.077 62.791 -6.098 1.00 31.00 530 ALA A CA 1
ATOM 3969 C C . ALA A 1 530 ? -1.126 63.010 -4.960 1.00 31.00 530 ALA A C 1
ATOM 3971 O O . ALA A 1 530 ? -2.313 63.197 -5.194 1.00 31.00 530 ALA A O 1
ATOM 3972 N N . GLY A 1 531 ? -0.597 63.212 -3.734 1.00 26.95 531 GLY A N 1
ATOM 3973 C CA . GLY A 1 531 ? -1.232 63.889 -2.576 1.00 26.95 531 GLY A CA 1
ATOM 3974 C C . GLY A 1 531 ? -1.378 63.014 -1.310 1.00 26.95 531 GLY A C 1
ATOM 3975 O O . GLY A 1 531 ? -1.906 61.917 -1.405 1.00 26.95 531 GLY A O 1
ATOM 3976 N N . GLY A 1 532 ? -0.955 63.396 -0.092 1.00 28.41 532 GLY A N 1
ATOM 3977 C CA . GLY A 1 532 ? -0.122 64.528 0.353 1.00 28.41 532 GLY A CA 1
ATOM 3978 C C . GLY A 1 532 ? -0.079 64.671 1.899 1.00 28.41 532 GLY A C 1
ATOM 3979 O O . GLY A 1 532 ? -1.128 64.712 2.526 1.00 28.41 532 GLY A O 1
ATOM 3980 N N . GLY A 1 533 ? 1.121 64.804 2.499 1.00 27.52 533 GLY A N 1
ATOM 3981 C CA . GLY A 1 533 ? 1.354 65.092 3.939 1.00 27.52 533 GLY A CA 1
ATOM 3982 C C . GLY A 1 533 ? 1.202 63.895 4.911 1.00 27.52 533 GLY A C 1
ATOM 3983 O O . GLY A 1 533 ? 0.457 62.970 4.633 1.00 27.52 533 GLY A O 1
ATOM 3984 N N . SER A 1 534 ? 1.863 63.822 6.078 1.00 31.22 534 SER A N 1
ATOM 3985 C CA . SER A 1 534 ? 2.938 64.643 6.683 1.00 31.22 534 SER A CA 1
ATOM 3986 C C . SER A 1 534 ? 3.557 63.908 7.903 1.00 31.22 534 SER A C 1
ATOM 3988 O O . SER A 1 534 ? 2.849 63.121 8.522 1.00 31.22 534 SER A O 1
ATOM 3990 N N . GLY A 1 535 ? 4.812 64.191 8.309 1.00 28.08 535 GLY A N 1
ATOM 3991 C CA . GLY A 1 535 ? 5.268 63.903 9.694 1.00 28.08 535 GLY A CA 1
ATOM 3992 C C . GLY A 1 535 ? 6.628 63.208 9.945 1.00 28.08 535 GLY A C 1
ATOM 3993 O O . GLY A 1 535 ? 6.678 62.005 10.134 1.00 28.08 535 GLY A O 1
ATOM 3994 N N . ARG A 1 536 ? 7.686 64.022 10.112 1.00 29.03 536 ARG A N 1
ATOM 3995 C CA . ARG A 1 536 ? 8.855 63.874 11.031 1.00 29.03 536 ARG A CA 1
ATOM 3996 C C . ARG A 1 536 ? 9.798 62.635 11.002 1.00 29.03 536 ARG A C 1
ATOM 3998 O O . ARG A 1 536 ? 9.473 61.533 11.415 1.00 29.03 536 ARG A O 1
ATOM 4005 N N . MET A 1 537 ? 11.064 62.949 10.692 1.00 31.89 537 MET A N 1
ATOM 4006 C CA . MET A 1 537 ? 12.339 62.301 11.098 1.00 31.89 537 MET A CA 1
ATOM 4007 C C . MET A 1 537 ? 12.635 62.503 12.619 1.00 31.89 537 MET A C 1
ATOM 4009 O O . MET A 1 537 ? 11.882 63.280 13.216 1.00 31.89 537 MET A O 1
ATOM 4013 N N . PRO A 1 538 ? 13.709 61.945 13.263 1.00 51.31 538 PRO A N 1
ATOM 4014 C CA . PRO A 1 538 ? 14.962 61.393 12.687 1.00 51.31 538 PRO A CA 1
ATOM 4015 C C . PRO A 1 538 ? 15.589 60.128 13.350 1.00 51.31 538 PRO A C 1
ATOM 4017 O O . PRO A 1 538 ? 15.226 59.746 14.456 1.00 51.31 538 PRO A O 1
ATOM 4020 N N . GLY A 1 539 ? 16.673 59.588 12.751 1.00 28.00 539 GLY A N 1
ATOM 4021 C CA . GLY A 1 539 ? 17.755 58.954 13.540 1.00 28.00 539 GLY A CA 1
ATOM 4022 C C . GLY A 1 539 ? 18.640 57.868 12.890 1.00 28.00 539 GLY A C 1
ATOM 4023 O O . GLY A 1 539 ? 18.297 56.699 12.946 1.00 28.00 539 GLY A O 1
ATOM 4024 N N . GLY A 1 540 ? 19.857 58.227 12.442 1.00 27.89 540 GLY A N 1
ATOM 4025 C CA . GLY A 1 540 ? 21.054 57.372 12.643 1.00 27.89 540 GLY A CA 1
ATOM 4026 C C . GLY A 1 540 ? 21.546 56.397 11.545 1.00 27.89 540 GLY A C 1
ATOM 4027 O O . GLY A 1 540 ? 21.138 55.250 11.509 1.00 27.89 540 GLY A O 1
ATOM 4028 N N . ARG A 1 541 ? 22.529 56.853 10.742 1.00 30.44 541 ARG A N 1
ATOM 4029 C CA . ARG A 1 541 ? 23.893 56.276 10.503 1.00 30.44 541 ARG A CA 1
ATOM 4030 C C . ARG A 1 541 ? 24.110 54.727 10.508 1.00 30.44 541 ARG A C 1
ATOM 4032 O O . ARG A 1 541 ? 23.668 54.057 11.420 1.00 30.44 541 ARG A O 1
ATOM 4039 N N . ALA A 1 542 ? 24.965 54.113 9.667 1.00 32.75 542 ALA A N 1
ATOM 4040 C CA . ALA A 1 542 ? 25.843 54.619 8.595 1.00 32.75 542 ALA A CA 1
ATOM 4041 C C . ALA A 1 542 ? 26.612 53.501 7.816 1.00 32.75 542 ALA A C 1
ATOM 4043 O O . ALA A 1 542 ? 26.892 52.442 8.358 1.00 32.75 542 ALA A O 1
ATOM 4044 N N . ILE A 1 543 ? 27.092 53.868 6.611 1.00 29.88 543 ILE A N 1
ATOM 4045 C CA . ILE A 1 543 ? 28.313 53.400 5.895 1.00 29.88 543 ILE A CA 1
ATOM 4046 C C . ILE A 1 543 ? 28.317 52.040 5.144 1.00 29.88 543 ILE A C 1
ATOM 4048 O O . ILE A 1 543 ? 28.306 50.951 5.703 1.00 29.88 543 ILE A O 1
ATOM 4052 N N . ARG A 1 544 ? 28.494 52.164 3.815 1.00 33.16 544 ARG A N 1
ATOM 4053 C CA . ARG A 1 544 ? 28.951 51.141 2.848 1.00 33.16 544 ARG A CA 1
ATOM 4054 C C . ARG A 1 544 ? 30.479 50.970 2.896 1.00 33.16 544 ARG A C 1
ATOM 4056 O O . ARG A 1 544 ? 31.157 51.971 3.112 1.00 33.16 544 ARG A O 1
ATOM 4063 N N . ARG A 1 545 ? 31.017 49.850 2.381 1.00 29.16 545 ARG A N 1
ATOM 4064 C CA . ARG A 1 545 ? 32.133 49.881 1.397 1.00 29.16 545 ARG A CA 1
ATOM 4065 C C . ARG A 1 545 ? 31.999 48.777 0.336 1.00 29.16 545 ARG A C 1
ATOM 4067 O O . ARG A 1 545 ? 31.571 47.670 0.635 1.00 29.16 545 ARG A O 1
ATOM 4074 N N . HIS A 1 546 ? 32.350 49.117 -0.906 1.00 30.77 546 HIS A N 1
ATOM 4075 C CA . HIS A 1 546 ? 32.530 48.186 -2.030 1.00 30.77 546 HIS A CA 1
ATOM 4076 C C . HIS A 1 546 ? 33.910 47.512 -1.968 1.00 30.77 546 HIS A C 1
ATOM 4078 O O . HIS A 1 546 ? 34.817 48.094 -1.382 1.00 30.77 546 HIS A O 1
ATOM 4084 N N . PHE A 1 547 ? 34.108 46.418 -2.717 1.00 26.95 547 PHE A N 1
ATOM 4085 C CA . PHE A 1 547 ? 35.117 46.393 -3.793 1.00 26.95 547 PHE A CA 1
ATOM 4086 C C . PHE A 1 547 ? 34.809 45.303 -4.844 1.00 26.95 547 PHE A C 1
ATOM 4088 O O . PHE A 1 547 ? 34.173 44.297 -4.542 1.00 26.95 547 PHE A O 1
ATOM 4095 N N . GLN A 1 548 ? 35.232 45.530 -6.090 1.00 30.39 548 GLN A N 1
ATOM 4096 C CA . GLN A 1 548 ? 35.185 44.579 -7.213 1.00 30.39 548 GLN A CA 1
ATOM 4097 C C . GLN A 1 548 ? 36.619 44.159 -7.598 1.00 30.39 548 GLN A C 1
ATOM 4099 O O . GLN A 1 548 ? 37.520 44.978 -7.445 1.00 30.39 548 GLN A O 1
ATOM 4104 N N . GLN A 1 549 ? 36.791 42.971 -8.205 1.00 30.00 549 GLN A N 1
ATOM 4105 C CA . GLN A 1 549 ? 37.441 42.734 -9.525 1.00 30.00 549 GLN A CA 1
ATOM 4106 C C . GLN A 1 549 ? 38.259 41.418 -9.653 1.00 30.00 549 GLN A C 1
ATOM 4108 O O . GLN A 1 549 ? 39.353 41.307 -9.124 1.00 30.00 549 GLN A O 1
ATOM 4113 N N . ARG A 1 550 ? 37.742 40.525 -10.522 1.00 29.59 550 ARG A N 1
ATOM 4114 C CA . ARG A 1 550 ? 38.402 39.722 -11.594 1.00 29.59 550 ARG A CA 1
ATOM 4115 C C . ARG A 1 550 ? 39.525 38.669 -11.307 1.00 29.59 550 ARG A C 1
ATOM 4117 O O . ARG A 1 550 ? 40.090 38.652 -10.224 1.00 29.59 550 ARG A O 1
ATOM 4124 N N . PRO A 1 551 ? 39.783 37.722 -12.258 1.00 47.66 551 PRO A N 1
ATOM 4125 C CA . PRO A 1 551 ? 40.395 36.408 -11.966 1.00 47.66 551 PRO A CA 1
ATOM 4126 C C . PRO A 1 551 ? 41.682 36.036 -12.757 1.00 47.66 551 PRO A C 1
ATOM 4128 O O . PRO A 1 551 ? 42.019 36.666 -13.757 1.00 47.66 551 PRO A O 1
ATOM 4131 N N . ALA A 1 552 ? 42.329 34.929 -12.358 1.00 27.72 552 ALA A N 1
ATOM 4132 C CA . ALA A 1 552 ? 43.438 34.202 -13.018 1.00 27.72 552 ALA A CA 1
ATOM 4133 C C . ALA A 1 552 ? 43.559 32.782 -12.384 1.00 27.72 552 ALA A C 1
ATOM 4135 O O . ALA A 1 552 ? 43.029 32.598 -11.294 1.00 27.72 552 ALA A O 1
ATOM 4136 N N . ALA A 1 553 ? 44.233 31.738 -12.897 1.00 29.03 553 ALA A N 1
ATOM 4137 C CA . ALA A 1 553 ? 44.666 31.302 -14.240 1.00 29.03 553 ALA A CA 1
ATOM 4138 C C . ALA A 1 553 ? 45.029 29.779 -14.171 1.00 29.03 553 ALA A C 1
ATOM 4140 O O . ALA A 1 553 ? 44.985 29.184 -13.097 1.00 29.03 553 ALA A O 1
ATOM 4141 N N . ARG A 1 554 ? 45.361 29.125 -15.301 1.00 31.48 554 ARG A N 1
ATOM 4142 C CA . ARG A 1 554 ? 45.742 27.684 -15.385 1.00 31.48 554 ARG A CA 1
ATOM 4143 C C . ARG A 1 554 ? 47.165 27.386 -14.864 1.00 31.48 554 ARG A C 1
ATOM 4145 O O . ARG A 1 554 ? 47.978 28.302 -14.786 1.00 31.48 554 ARG A O 1
ATOM 4152 N N . PRO A 1 555 ? 47.522 26.092 -14.716 1.00 37.78 555 PRO A N 1
ATOM 4153 C CA . PRO A 1 555 ? 48.626 25.572 -15.547 1.00 37.78 555 PRO A CA 1
ATOM 4154 C C . PRO A 1 555 ? 48.329 24.237 -16.283 1.00 37.78 555 PRO A C 1
ATOM 4156 O O . PRO A 1 555 ? 47.232 23.686 -16.210 1.00 37.78 555 PRO A O 1
ATOM 4159 N N . ARG A 1 556 ? 49.309 23.766 -17.071 1.00 30.67 556 ARG A N 1
ATOM 4160 C CA . ARG A 1 556 ? 49.322 22.547 -17.918 1.00 30.67 556 ARG A CA 1
ATOM 4161 C C . ARG A 1 556 ? 50.602 21.725 -17.648 1.00 30.67 556 ARG A C 1
ATOM 4163 O O . ARG A 1 556 ? 51.536 22.260 -17.064 1.00 30.67 556 ARG A O 1
ATOM 4170 N N . HIS A 1 557 ? 50.652 20.522 -18.239 1.00 31.44 557 HIS A N 1
ATOM 4171 C CA . HIS A 1 557 ? 51.751 19.530 -18.321 1.00 31.44 557 HIS A CA 1
ATOM 4172 C C . HIS A 1 557 ? 51.760 18.460 -17.206 1.00 31.44 557 HIS A C 1
ATOM 4174 O O . HIS A 1 557 ? 51.451 18.771 -16.065 1.00 31.44 557 HIS A O 1
ATOM 4180 N N . GLY A 1 558 ? 52.054 17.179 -17.486 1.00 25.64 558 GLY A N 1
ATOM 4181 C CA . GLY A 1 558 ? 52.492 16.553 -18.752 1.00 25.64 558 GLY A CA 1
ATOM 4182 C C . GLY A 1 558 ? 52.014 15.099 -18.937 1.00 25.64 558 GLY A C 1
ATOM 4183 O O . GLY A 1 558 ? 51.360 14.540 -18.064 1.00 25.64 558 GLY A O 1
ATOM 4184 N N . ARG A 1 559 ? 52.318 14.509 -20.104 1.00 30.42 559 ARG A N 1
ATOM 4185 C CA . ARG A 1 559 ? 52.100 13.084 -20.430 1.00 30.42 559 ARG A CA 1
ATOM 4186 C C . ARG A 1 559 ? 53.407 12.300 -20.275 1.00 30.42 559 ARG A C 1
ATOM 4188 O O . ARG A 1 559 ? 54.443 12.824 -20.675 1.00 30.42 559 ARG A O 1
ATOM 4195 N N . SER A 1 560 ? 53.308 11.021 -19.927 1.00 29.05 560 SER A N 1
ATOM 4196 C CA . SER A 1 560 ? 54.103 9.957 -20.559 1.00 29.05 560 SER A CA 1
ATOM 4197 C C . SER A 1 560 ? 53.439 8.593 -20.352 1.00 29.05 560 SER A C 1
ATOM 4199 O O . SER A 1 560 ? 52.938 8.285 -19.273 1.00 29.05 560 SER A O 1
ATOM 4201 N N . ASP A 1 561 ? 53.399 7.798 -21.419 1.00 30.53 561 ASP A N 1
ATOM 4202 C CA . ASP A 1 561 ? 52.919 6.416 -21.424 1.00 30.53 561 ASP A CA 1
ATOM 4203 C C . ASP A 1 561 ? 53.997 5.449 -20.906 1.00 30.53 561 ASP A C 1
ATOM 4205 O O . ASP A 1 561 ? 55.184 5.739 -21.044 1.00 30.53 561 ASP A O 1
ATOM 4209 N N . CYS A 1 562 ? 53.583 4.287 -20.377 1.00 25.88 562 CYS A N 1
ATOM 4210 C CA . CYS A 1 562 ? 54.154 2.967 -20.713 1.00 25.88 562 CYS A CA 1
ATOM 4211 C C . CYS A 1 562 ? 53.480 1.817 -19.931 1.00 25.88 562 CYS A C 1
ATOM 4213 O O . CYS A 1 562 ? 53.486 1.786 -18.703 1.00 25.88 562 CYS A O 1
ATOM 4215 N N . ARG A 1 563 ? 52.968 0.815 -20.659 1.00 29.34 563 ARG A N 1
ATOM 4216 C CA . ARG A 1 563 ? 52.825 -0.585 -20.199 1.00 29.34 563 ARG A CA 1
ATOM 4217 C C . ARG A 1 563 ? 53.981 -1.394 -20.817 1.00 29.34 563 ARG A C 1
ATOM 4219 O O . ARG A 1 563 ? 54.428 -1.022 -21.901 1.00 29.34 563 ARG A O 1
ATOM 4226 N N . PRO A 1 564 ? 54.434 -2.497 -20.193 1.00 37.62 564 PRO A N 1
ATOM 4227 C CA . PRO A 1 564 ? 53.890 -3.804 -20.593 1.00 37.62 564 PRO A CA 1
ATOM 4228 C C . PRO A 1 564 ? 53.642 -4.813 -19.444 1.00 37.62 564 PRO A C 1
ATOM 4230 O O . PRO A 1 564 ? 54.106 -4.667 -18.320 1.00 37.62 564 PRO A O 1
ATOM 4233 N N . GLN A 1 565 ? 52.860 -5.843 -19.780 1.00 29.34 565 GLN A N 1
ATOM 4234 C CA . GLN A 1 565 ? 52.637 -7.123 -19.076 1.00 29.34 565 GLN A CA 1
ATOM 4235 C C . GLN A 1 565 ? 53.759 -8.146 -19.420 1.00 29.34 565 GLN A C 1
ATOM 4237 O O . GLN A 1 565 ? 54.593 -7.813 -20.261 1.00 29.34 565 GLN A O 1
ATOM 4242 N N . PRO A 1 566 ? 53.705 -9.437 -19.003 1.00 51.00 566 PRO A N 1
ATOM 4243 C CA . PRO A 1 566 ? 53.249 -10.067 -17.744 1.00 51.00 566 PRO A CA 1
ATOM 4244 C C . PRO A 1 566 ? 54.286 -11.087 -17.181 1.00 51.00 566 PRO A C 1
ATOM 4246 O O . PRO A 1 566 ? 55.280 -11.392 -17.832 1.00 51.00 566 PRO A O 1
ATOM 4249 N N . ALA A 1 567 ? 54.005 -11.727 -16.035 1.00 27.97 567 ALA A N 1
ATOM 4250 C CA . ALA A 1 567 ? 54.633 -13.005 -15.653 1.00 27.97 567 ALA A CA 1
ATOM 4251 C C . ALA A 1 567 ? 53.671 -13.903 -14.842 1.00 27.97 567 ALA A C 1
ATOM 4253 O O . ALA A 1 567 ? 52.767 -13.407 -14.173 1.00 27.97 567 ALA A O 1
ATOM 4254 N N . GLN A 1 568 ? 53.847 -15.223 -14.954 1.00 31.19 568 GLN A N 1
ATOM 4255 C CA . GLN A 1 568 ? 52.990 -16.281 -14.388 1.00 31.19 568 GLN A CA 1
ATOM 4256 C C . GLN A 1 568 ? 53.552 -16.818 -13.054 1.00 31.19 568 GLN A C 1
ATOM 4258 O O . GLN A 1 568 ? 54.750 -16.685 -12.815 1.00 31.19 568 GLN A O 1
ATOM 4263 N N . GLY A 1 569 ? 52.736 -17.494 -12.226 1.00 26.97 569 GLY A N 1
ATOM 4264 C CA . GLY A 1 569 ? 53.266 -18.268 -11.086 1.00 26.97 569 GLY A CA 1
ATOM 4265 C C . GLY A 1 569 ? 52.286 -18.657 -9.966 1.00 26.97 569 GLY A C 1
ATOM 4266 O O . GLY A 1 569 ? 52.300 -18.058 -8.898 1.00 26.97 569 GLY A O 1
ATOM 4267 N N . HIS A 1 570 ? 51.508 -19.721 -10.170 1.00 29.34 570 HIS A N 1
ATOM 4268 C CA . HIS A 1 570 ? 51.145 -20.678 -9.101 1.00 29.34 570 HIS A CA 1
ATOM 4269 C C . HIS A 1 570 ? 52.132 -21.871 -9.191 1.00 29.34 570 HIS A C 1
ATOM 4271 O O . HIS A 1 570 ? 52.734 -22.005 -10.261 1.00 29.34 570 HIS A O 1
ATOM 4277 N N . PRO A 1 571 ? 52.317 -22.751 -8.172 1.00 43.41 571 PRO A N 1
ATOM 4278 C CA . PRO A 1 571 ? 51.384 -23.114 -7.088 1.00 43.41 571 PRO A CA 1
ATOM 4279 C C . PRO A 1 571 ? 52.032 -23.243 -5.680 1.00 43.41 571 PRO A C 1
ATOM 4281 O O . PRO A 1 571 ? 53.205 -22.937 -5.500 1.00 43.41 571 PRO A O 1
ATOM 4284 N N . GLY A 1 572 ? 51.292 -23.757 -4.684 1.00 25.41 572 GLY A N 1
ATOM 4285 C CA . GLY A 1 572 ? 51.885 -24.270 -3.433 1.00 25.41 572 GLY A CA 1
ATOM 4286 C C . GLY A 1 572 ? 50.905 -24.397 -2.258 1.00 25.41 572 GLY A C 1
ATOM 4287 O O . GLY A 1 572 ? 50.374 -23.397 -1.791 1.00 25.41 572 GLY A O 1
ATOM 4288 N N . CYS A 1 573 ? 50.682 -25.618 -1.760 1.00 26.44 573 CYS A N 1
ATOM 4289 C CA . CYS A 1 573 ? 49.809 -25.920 -0.619 1.00 26.44 573 CYS A CA 1
ATOM 4290 C C . CYS A 1 573 ? 50.594 -26.678 0.472 1.00 26.44 573 CYS A C 1
ATOM 4292 O O . CYS A 1 573 ? 51.217 -27.681 0.138 1.00 26.44 573 CYS A O 1
ATOM 4294 N N . ALA A 1 574 ? 50.563 -26.208 1.728 1.00 26.97 574 ALA A N 1
ATOM 4295 C CA . ALA A 1 574 ? 50.840 -26.909 3.008 1.00 26.97 574 ALA A CA 1
ATOM 4296 C C . ALA A 1 574 ? 50.884 -25.833 4.124 1.00 26.97 574 ALA A C 1
ATOM 4298 O O . ALA A 1 574 ? 51.488 -24.789 3.910 1.00 26.97 574 ALA A O 1
ATOM 4299 N N . LEU A 1 575 ? 50.122 -25.870 5.226 1.00 28.94 575 LEU A N 1
ATOM 4300 C CA . LEU A 1 575 ? 50.043 -26.814 6.362 1.00 28.94 575 LEU A CA 1
ATOM 4301 C C . LEU A 1 575 ? 51.214 -26.749 7.366 1.00 28.94 575 LEU A C 1
ATOM 4303 O O . LEU A 1 575 ? 52.369 -26.927 7.002 1.00 28.94 575 LEU A O 1
ATOM 4307 N N . THR A 1 576 ? 50.843 -26.635 8.655 1.00 27.80 576 THR A N 1
ATOM 4308 C CA . THR A 1 576 ? 51.687 -26.589 9.880 1.00 27.80 576 THR A CA 1
ATOM 4309 C C . THR A 1 576 ? 52.588 -25.345 10.032 1.00 27.80 576 THR A C 1
ATOM 4311 O O . THR A 1 576 ? 52.955 -24.725 9.047 1.00 27.80 576 THR A O 1
ATOM 4314 N N . GLY A 1 577 ? 52.953 -24.872 11.232 1.00 25.66 577 GLY A N 1
ATOM 4315 C CA . GLY A 1 577 ? 52.544 -25.246 12.592 1.00 25.66 577 GLY A CA 1
ATOM 4316 C C . GLY A 1 577 ? 53.332 -24.455 13.661 1.00 25.66 577 GLY A C 1
ATOM 4317 O O . GLY A 1 577 ? 54.505 -24.183 13.471 1.00 25.66 577 GLY A O 1
ATOM 4318 N N . MET A 1 578 ? 52.659 -24.079 14.755 1.00 27.20 578 MET A N 1
ATOM 4319 C CA . MET A 1 578 ? 53.165 -23.692 16.095 1.00 27.20 578 MET A CA 1
ATOM 4320 C C . MET A 1 578 ? 54.559 -23.027 16.320 1.00 27.20 578 MET A C 1
ATOM 4322 O O . MET A 1 578 ? 55.603 -23.646 16.181 1.00 27.20 578 MET A O 1
ATOM 4326 N N . ALA A 1 579 ? 54.489 -21.871 17.004 1.00 27.89 579 ALA A N 1
ATOM 4327 C CA . ALA A 1 579 ? 55.223 -21.532 18.244 1.00 27.89 579 ALA A CA 1
ATOM 4328 C C . ALA A 1 579 ? 56.646 -20.895 18.239 1.00 27.89 579 ALA A C 1
ATOM 4330 O O . ALA A 1 579 ? 57.654 -21.565 18.422 1.00 27.89 579 ALA A O 1
ATOM 4331 N N . SER A 1 580 ? 56.632 -19.565 18.444 1.00 27.52 580 SER A N 1
ATOM 4332 C CA . SER A 1 580 ? 57.234 -18.848 19.603 1.00 27.52 580 SER A CA 1
ATOM 4333 C C . SER A 1 580 ? 58.732 -18.465 19.664 1.00 27.52 580 SER A C 1
ATOM 4335 O O . SER A 1 580 ? 59.605 -19.212 19.237 1.00 27.52 580 SER A O 1
ATOM 4337 N N . ARG A 1 581 ? 58.956 -17.350 20.396 1.00 28.47 581 ARG A N 1
ATOM 4338 C CA . ARG A 1 581 ? 60.203 -16.733 20.920 1.00 28.47 581 ARG A CA 1
ATOM 4339 C C . ARG A 1 581 ? 61.004 -15.825 19.974 1.00 28.47 581 ARG A C 1
ATOM 4341 O O . ARG A 1 581 ? 61.114 -16.138 18.797 1.00 28.47 581 ARG A O 1
ATOM 4348 N N . ASP A 1 582 ? 61.659 -14.742 20.418 1.00 27.95 582 ASP A N 1
ATOM 4349 C CA . ASP A 1 582 ? 61.518 -13.824 21.585 1.00 27.95 582 ASP A CA 1
ATOM 4350 C C . ASP A 1 582 ? 62.439 -12.588 21.337 1.00 27.95 582 ASP A C 1
ATOM 4352 O O . ASP A 1 582 ? 63.255 -12.634 20.416 1.00 27.95 582 ASP A O 1
ATOM 4356 N N . LEU A 1 583 ? 62.376 -11.559 22.209 1.00 28.28 583 LEU A N 1
ATOM 4357 C CA . LEU A 1 583 ? 63.324 -10.416 22.361 1.00 28.28 583 LEU A CA 1
ATOM 4358 C C . LEU A 1 583 ? 63.248 -9.284 21.289 1.00 28.28 583 LEU A C 1
ATOM 4360 O O . LEU A 1 583 ? 63.149 -9.556 20.099 1.00 28.28 583 LEU A O 1
ATOM 4364 N N . ASP A 1 584 ? 63.332 -7.979 21.606 1.00 26.84 584 ASP A N 1
ATOM 4365 C CA . ASP A 1 584 ? 63.208 -7.282 22.905 1.00 26.84 584 ASP A CA 1
ATOM 4366 C C . ASP A 1 584 ? 62.798 -5.786 22.749 1.00 26.84 584 ASP A C 1
ATOM 4368 O O . ASP A 1 584 ? 62.773 -5.257 21.636 1.00 26.84 584 ASP A O 1
ATOM 4372 N N . ARG A 1 585 ? 62.457 -5.104 23.860 1.00 29.75 585 ARG A N 1
ATOM 4373 C CA . ARG A 1 585 ? 62.029 -3.673 23.929 1.00 29.75 585 ARG A CA 1
ATOM 4374 C C . ARG A 1 585 ? 63.179 -2.679 24.239 1.00 29.75 585 ARG A C 1
ATOM 4376 O O . ARG A 1 585 ? 64.314 -3.113 24.415 1.00 29.75 585 ARG A O 1
ATOM 4383 N N . PRO A 1 586 ? 62.922 -1.345 24.247 1.00 42.34 586 PRO A N 1
ATOM 4384 C CA . PRO A 1 586 ? 62.528 -0.605 25.482 1.00 42.34 586 PRO A CA 1
ATOM 4385 C C . PRO A 1 586 ? 61.224 0.232 25.305 1.00 42.34 586 PRO A C 1
ATOM 4387 O O . PRO A 1 586 ? 60.931 0.673 24.200 1.00 42.34 586 PRO A O 1
ATOM 4390 N N . ASP A 1 587 ? 60.278 0.295 26.260 1.00 31.58 587 ASP A N 1
ATOM 4391 C CA . ASP A 1 587 ? 60.185 1.160 27.477 1.00 31.58 587 ASP A CA 1
ATOM 4392 C C . ASP A 1 587 ? 59.939 2.663 27.186 1.00 31.58 587 ASP A C 1
ATOM 4394 O O . ASP A 1 587 ? 60.535 3.215 26.272 1.00 31.58 587 ASP A O 1
ATOM 4398 N N . SER A 1 588 ? 59.085 3.433 27.889 1.00 30.03 588 SER A N 1
ATOM 4399 C CA . SER A 1 588 ? 58.323 3.290 29.162 1.00 30.03 588 SER A CA 1
ATOM 4400 C C . SER A 1 588 ? 57.081 4.246 29.129 1.00 30.03 588 SER A C 1
ATOM 4402 O O . SER A 1 588 ? 56.913 4.946 28.136 1.00 30.03 588 SER A O 1
ATOM 4404 N N . ALA A 1 589 ? 56.135 4.377 30.079 1.00 26.88 589 ALA A N 1
ATOM 4405 C CA . ALA A 1 589 ? 55.956 3.871 31.448 1.00 26.88 589 ALA A CA 1
ATOM 4406 C C . ALA A 1 589 ? 54.449 3.715 31.817 1.00 26.88 589 ALA A C 1
ATOM 4408 O O . ALA A 1 589 ? 53.581 4.370 31.244 1.00 26.88 589 ALA A O 1
ATOM 4409 N N . GLN A 1 590 ? 54.147 2.891 32.830 1.00 30.84 590 GLN A N 1
ATOM 4410 C CA . GLN A 1 590 ? 52.820 2.675 33.450 1.00 30.84 590 GLN A CA 1
ATOM 4411 C C . GLN A 1 590 ? 52.926 2.690 34.996 1.00 30.84 590 GLN A C 1
ATOM 4413 O O . GLN A 1 590 ? 54.033 2.771 35.530 1.00 30.84 590 GLN A O 1
ATOM 4418 N N . SER A 1 591 ? 51.787 2.456 35.681 1.00 31.47 591 SER A N 1
ATOM 4419 C CA . SER A 1 591 ? 51.589 1.940 37.067 1.00 31.47 591 SER A CA 1
ATOM 4420 C C . SER A 1 591 ? 51.075 2.979 38.098 1.00 31.47 591 SER A C 1
ATOM 4422 O O . SER A 1 591 ? 51.288 4.168 37.902 1.00 31.47 591 SER A O 1
ATOM 4424 N N . ARG A 1 592 ? 50.319 2.648 39.171 1.00 27.31 592 ARG A N 1
ATOM 4425 C CA . ARG A 1 592 ? 50.253 1.434 40.039 1.00 27.31 592 ARG A CA 1
ATOM 4426 C C . ARG A 1 592 ? 48.816 1.154 40.578 1.00 27.31 592 ARG A C 1
ATOM 4428 O O . ARG A 1 592 ? 48.091 2.113 40.787 1.00 27.31 592 ARG A O 1
ATOM 4435 N N . ILE A 1 593 ? 48.299 -0.093 40.611 1.00 28.56 593 ILE A N 1
ATOM 4436 C CA . ILE A 1 593 ? 48.334 -1.196 41.639 1.00 28.56 593 ILE A CA 1
ATOM 4437 C C . ILE A 1 593 ? 47.136 -1.190 42.633 1.00 28.56 593 ILE A C 1
ATOM 4439 O O . ILE A 1 593 ? 46.505 -0.165 42.851 1.00 28.56 593 ILE A O 1
ATOM 4443 N N . ALA A 1 594 ? 46.776 -2.384 43.135 1.00 28.66 594 ALA A N 1
ATOM 4444 C CA . ALA A 1 594 ? 45.480 -2.787 43.704 1.00 28.66 594 ALA A CA 1
ATOM 4445 C C . ALA A 1 594 ? 45.386 -2.872 45.259 1.00 28.66 594 ALA A C 1
ATOM 4447 O O . ALA A 1 594 ? 46.296 -2.478 45.983 1.00 28.66 594 ALA A O 1
ATOM 4448 N N . SER A 1 595 ? 44.243 -3.392 45.734 1.00 29.88 595 SER A N 1
ATOM 4449 C CA . SER A 1 595 ? 43.699 -3.449 47.110 1.00 29.88 595 SER A CA 1
ATOM 4450 C C . SER A 1 595 ? 44.537 -4.135 48.206 1.00 29.88 595 SER A C 1
ATOM 4452 O O . SER A 1 595 ? 45.391 -4.973 47.923 1.00 29.88 595 SER A O 1
ATOM 4454 N N . PRO A 1 596 ? 44.147 -3.922 49.481 1.00 39.38 596 PRO A N 1
ATOM 4455 C CA . PRO A 1 596 ? 43.859 -5.052 50.383 1.00 39.38 596 PRO A CA 1
ATOM 4456 C C . PRO A 1 596 ? 42.577 -4.872 51.241 1.00 39.38 596 PRO A C 1
ATOM 4458 O O . PRO A 1 596 ? 41.874 -3.871 51.143 1.00 39.38 596 PRO A O 1
ATOM 4461 N N . ALA A 1 597 ? 42.249 -5.871 52.072 1.00 28.94 597 ALA A N 1
ATOM 4462 C CA . ALA A 1 597 ? 41.001 -5.980 52.850 1.00 28.94 597 ALA A CA 1
ATOM 4463 C C . ALA A 1 597 ? 41.198 -5.868 54.380 1.00 28.94 597 ALA A C 1
ATOM 4465 O O . ALA A 1 597 ? 42.280 -6.211 54.853 1.00 28.94 597 ALA A O 1
ATOM 4466 N N . ARG A 1 598 ? 40.130 -5.528 55.144 1.00 28.98 598 ARG A N 1
ATOM 4467 C CA . ARG A 1 598 ? 39.628 -6.240 56.365 1.00 28.98 598 ARG A CA 1
ATOM 4468 C C . ARG A 1 598 ? 38.603 -5.438 57.215 1.00 28.98 598 ARG A C 1
ATOM 4470 O O . ARG A 1 598 ? 38.853 -4.301 57.568 1.00 28.98 598 ARG A O 1
ATOM 4477 N N . LEU A 1 599 ? 37.523 -6.138 57.601 1.00 27.52 599 LEU A N 1
ATOM 4478 C CA . LEU A 1 599 ? 36.796 -6.175 58.899 1.00 27.52 599 LEU A CA 1
ATOM 4479 C C . LEU A 1 599 ? 36.349 -4.910 59.693 1.00 27.52 599 LEU A C 1
ATOM 4481 O O . LEU A 1 599 ? 37.152 -4.078 60.092 1.00 27.52 599 LEU A O 1
ATOM 4485 N N . CYS A 1 600 ? 35.085 -5.012 60.149 1.00 25.09 600 CYS A N 1
ATOM 4486 C CA . CYS A 1 600 ? 34.504 -4.604 61.451 1.00 25.09 600 CYS A CA 1
ATOM 4487 C C . CYS A 1 600 ? 33.664 -3.306 61.630 1.00 25.09 600 CYS A C 1
ATOM 4489 O O . CYS A 1 600 ? 34.093 -2.193 61.371 1.00 25.09 600 CYS A O 1
ATOM 4491 N N . HIS A 1 601 ? 32.505 -3.544 62.271 1.00 27.73 601 HIS A N 1
ATOM 4492 C CA . HIS A 1 601 ? 31.592 -2.681 63.048 1.00 27.73 601 HIS A CA 1
ATOM 4493 C C . HIS A 1 601 ? 30.585 -1.692 62.394 1.00 27.73 601 HIS A C 1
ATOM 4495 O O . HIS A 1 601 ? 30.842 -0.962 61.448 1.00 27.73 601 HIS A O 1
ATOM 4501 N N . LEU A 1 602 ? 29.385 -1.759 62.996 1.00 28.09 602 LEU A N 1
ATOM 4502 C CA . LEU A 1 602 ? 28.107 -1.027 62.864 1.00 28.09 602 LEU A CA 1
ATOM 4503 C C . LEU A 1 602 ? 28.196 0.488 63.207 1.00 28.09 602 LEU A C 1
ATOM 4505 O O . LEU A 1 602 ? 29.237 0.882 63.728 1.00 28.09 602 LEU A O 1
ATOM 4509 N N . PRO A 1 603 ? 27.113 1.314 63.093 1.00 37.03 603 PRO A N 1
ATOM 4510 C CA . PRO A 1 603 ? 25.723 1.026 62.677 1.00 37.03 603 PRO A CA 1
ATOM 4511 C C . PRO A 1 603 ? 25.111 1.984 61.615 1.00 37.03 603 PRO A C 1
ATOM 4513 O O . PRO A 1 603 ? 25.697 2.972 61.187 1.00 37.03 603 PRO A O 1
ATOM 4516 N N . ARG A 1 604 ? 23.849 1.704 61.245 1.00 32.47 604 ARG A N 1
ATOM 4517 C CA . ARG A 1 604 ? 22.939 2.586 60.480 1.00 32.47 604 ARG A CA 1
ATOM 4518 C C . ARG A 1 604 ? 22.650 3.919 61.193 1.00 32.47 604 ARG A C 1
ATOM 4520 O O . ARG A 1 604 ? 22.407 3.914 62.397 1.00 32.47 604 ARG A O 1
ATOM 4527 N N . GLN A 1 605 ? 22.435 4.987 60.420 1.00 28.58 605 GLN A N 1
ATOM 4528 C CA . GLN A 1 605 ? 21.550 6.100 60.798 1.00 28.58 605 GLN A CA 1
ATOM 4529 C C . GLN A 1 605 ? 20.597 6.447 59.641 1.00 28.58 605 GLN A C 1
ATOM 4531 O O . GLN A 1 605 ? 21.032 6.683 58.518 1.00 28.58 605 GLN A O 1
ATOM 4536 N N . TYR A 1 606 ? 19.293 6.460 59.930 1.00 32.72 606 TYR A N 1
ATOM 4537 C CA . TYR A 1 606 ? 18.255 7.096 59.108 1.00 32.72 606 TYR A CA 1
ATOM 4538 C C . TYR A 1 606 ? 17.986 8.501 59.676 1.00 32.72 606 TYR A C 1
ATOM 4540 O O . TYR A 1 606 ? 18.025 8.651 60.901 1.00 32.72 606 TYR A O 1
ATOM 4548 N N . PRO A 1 607 ? 17.646 9.508 58.853 1.00 34.75 607 PRO A N 1
ATOM 4549 C CA . PRO A 1 607 ? 17.178 10.794 59.361 1.00 34.75 607 PRO A CA 1
ATOM 4550 C C . PRO A 1 607 ? 15.771 10.664 59.972 1.00 34.75 607 PRO A C 1
ATOM 4552 O O . PRO A 1 607 ? 14.893 10.016 59.400 1.00 34.75 607 PRO A O 1
ATOM 4555 N N . ARG A 1 608 ? 15.546 11.309 61.124 1.00 31.12 608 ARG A N 1
ATOM 4556 C CA . ARG A 1 608 ? 14.206 11.576 61.679 1.00 31.12 608 ARG A CA 1
ATOM 4557 C C . ARG A 1 608 ? 13.753 13.002 61.321 1.00 31.12 608 ARG A C 1
ATOM 4559 O O . ARG A 1 608 ? 14.612 13.872 61.186 1.00 31.12 608 ARG A O 1
ATOM 4566 N N . PRO A 1 609 ? 12.436 13.258 61.209 1.00 38.00 609 PRO A N 1
ATOM 4567 C CA . PRO A 1 609 ? 11.876 14.609 61.162 1.00 38.00 609 PRO A CA 1
ATOM 4568 C C . PRO A 1 609 ? 11.872 15.273 62.555 1.00 38.00 609 PRO A C 1
ATOM 4570 O O . PRO A 1 609 ? 12.090 14.600 63.563 1.00 38.00 609 PRO A O 1
ATOM 4573 N N . ALA A 1 610 ? 11.617 16.584 62.598 1.00 36.31 610 ALA A N 1
ATOM 4574 C CA . ALA A 1 610 ? 11.546 17.382 63.827 1.00 36.31 610 ALA A CA 1
ATOM 4575 C C . ALA A 1 610 ? 10.127 17.439 64.437 1.00 36.31 610 ALA A C 1
ATOM 4577 O O . ALA A 1 610 ? 9.131 17.339 63.721 1.00 36.31 610 ALA A O 1
ATOM 4578 N N . ASP A 1 611 ? 10.063 17.619 65.761 1.00 36.12 611 ASP A N 1
ATOM 4579 C CA . ASP A 1 611 ? 8.853 17.565 66.598 1.00 36.12 611 ASP A CA 1
ATOM 4580 C C . ASP A 1 611 ? 8.098 18.899 66.751 1.00 36.12 611 ASP A C 1
ATOM 4582 O O . ASP A 1 611 ? 8.697 19.975 66.740 1.00 36.12 611 ASP A O 1
ATOM 4586 N N . SER A 1 612 ? 6.787 18.812 67.031 1.00 31.69 612 SER A N 1
ATOM 4587 C CA . SER A 1 612 ? 6.088 19.419 68.198 1.00 31.69 612 SER A CA 1
ATOM 4588 C C . SER A 1 612 ? 4.557 19.433 67.995 1.00 31.69 612 SER A C 1
ATOM 4590 O O . SER A 1 612 ? 4.095 19.557 66.868 1.00 31.69 612 SER A O 1
ATOM 4592 N N . ALA A 1 613 ? 3.675 19.356 69.003 1.00 31.86 613 ALA A N 1
ATOM 4593 C CA . ALA A 1 613 ? 3.711 18.773 70.358 1.00 31.86 613 ALA A CA 1
ATOM 4594 C C . ALA A 1 613 ? 2.244 18.672 70.874 1.00 31.86 613 ALA A C 1
ATOM 4596 O O . ALA A 1 613 ? 1.456 19.566 70.573 1.00 31.86 613 ALA A O 1
ATOM 4597 N N . GLY A 1 614 ? 1.846 17.644 71.653 1.00 27.22 614 GLY A N 1
ATOM 4598 C CA . GLY A 1 614 ? 0.417 17.504 72.032 1.00 27.22 614 GLY A CA 1
ATOM 4599 C C . GLY A 1 614 ? -0.046 16.337 72.935 1.00 27.22 614 GLY A C 1
ATOM 4600 O O . GLY A 1 614 ? -0.982 15.652 72.557 1.00 27.22 614 GLY A O 1
ATOM 4601 N N . ARG A 1 615 ? 0.571 16.155 74.117 1.00 30.16 615 ARG A N 1
ATOM 4602 C CA . ARG A 1 615 ? 0.041 15.524 75.370 1.00 30.16 615 ARG A CA 1
ATOM 4603 C C . ARG A 1 615 ? -0.713 14.158 75.359 1.00 30.16 615 ARG A C 1
ATOM 4605 O O . ARG A 1 615 ? -1.884 14.110 75.025 1.00 30.16 615 ARG A O 1
ATOM 4612 N N . GLU A 1 616 ? -0.052 13.153 75.968 1.00 35.59 616 GLU A N 1
ATOM 4613 C CA . GLU A 1 616 ? -0.513 12.265 77.086 1.00 35.59 616 GLU A CA 1
ATOM 4614 C C . GLU A 1 616 ? -1.791 11.366 76.972 1.00 35.59 616 GLU A C 1
ATOM 4616 O O . GLU A 1 616 ? -2.712 11.664 76.225 1.00 35.59 616 GLU A O 1
ATOM 4621 N N . PRO A 1 617 ? -1.907 10.258 77.750 1.00 45.31 617 PRO A N 1
ATOM 4622 C CA . PRO A 1 617 ? -1.048 9.070 77.700 1.00 45.31 617 PRO A CA 1
ATOM 4623 C C . PRO A 1 617 ? -1.840 7.731 77.596 1.00 45.31 617 PRO A C 1
ATOM 4625 O O . PRO A 1 617 ? -3.064 7.679 77.649 1.00 45.31 617 PRO A O 1
ATOM 4628 N N . ALA A 1 618 ? -1.106 6.622 77.450 1.00 29.31 618 ALA A N 1
ATOM 4629 C CA . ALA A 1 618 ? -1.602 5.229 77.398 1.00 29.31 618 ALA A CA 1
ATOM 4630 C C . ALA A 1 618 ? -1.881 4.662 78.840 1.00 29.31 618 ALA A C 1
ATOM 4632 O O . ALA A 1 618 ? -1.741 5.464 79.766 1.00 29.31 618 ALA A O 1
ATOM 4633 N N . PRO A 1 619 ? -2.194 3.355 79.123 1.00 48.28 619 PRO A N 1
ATOM 4634 C CA . PRO A 1 619 ? -1.812 2.135 78.378 1.00 48.28 619 PRO A CA 1
ATOM 4635 C C . PRO A 1 619 ? -2.780 0.908 78.392 1.00 48.28 619 PRO A C 1
ATOM 4637 O O . PRO A 1 619 ? -3.824 0.895 79.035 1.00 48.28 619 PRO A O 1
ATOM 4640 N N . THR A 1 620 ? -2.278 -0.180 77.773 1.00 30.06 620 THR A N 1
ATOM 4641 C CA . THR A 1 620 ? -2.563 -1.636 77.955 1.00 30.06 620 THR A CA 1
ATOM 4642 C C . THR A 1 620 ? -3.596 -2.308 77.033 1.00 30.06 620 THR A C 1
ATOM 4644 O O . THR A 1 620 ? -4.570 -1.686 76.640 1.00 30.06 620 THR A O 1
ATOM 4647 N N . SER A 1 621 ? -3.455 -3.585 76.633 1.00 29.97 621 SER A N 1
ATOM 4648 C CA . SER A 1 621 ? -2.280 -4.487 76.488 1.00 29.97 621 SER A CA 1
ATOM 4649 C C . SER A 1 621 ? -2.690 -5.756 75.707 1.00 29.97 621 SER A C 1
ATOM 4651 O O . SER A 1 621 ? -3.859 -6.109 75.749 1.00 29.97 621 SER A O 1
ATOM 4653 N N . SER A 1 622 ? -1.724 -6.488 75.117 1.00 30.59 622 SER A N 1
ATOM 4654 C CA . SER A 1 622 ? -1.800 -7.900 74.630 1.00 30.59 622 SER A CA 1
ATOM 4655 C C . SER A 1 622 ? -2.910 -8.290 73.613 1.00 30.59 622 SER A C 1
ATOM 4657 O O . SER A 1 622 ? -4.071 -7.999 73.824 1.00 30.59 622 SER A O 1
ATOM 4659 N N . ALA A 1 623 ? -2.733 -8.988 72.483 1.00 31.47 623 ALA A N 1
ATOM 4660 C CA . ALA A 1 623 ? -1.727 -9.893 71.895 1.00 31.47 623 ALA A CA 1
ATOM 4661 C C . ALA A 1 623 ? -2.285 -11.317 71.628 1.00 31.47 623 ALA A C 1
ATOM 4663 O O . ALA A 1 623 ? -2.520 -12.082 72.551 1.00 31.47 623 ALA A O 1
ATOM 4664 N N . ARG A 1 624 ? -2.299 -11.674 70.330 1.00 31.42 624 ARG A N 1
ATOM 4665 C CA . ARG A 1 624 ? -1.992 -12.996 69.722 1.00 31.42 624 ARG A CA 1
ATOM 4666 C C . ARG A 1 624 ? -2.931 -14.217 69.880 1.00 31.42 624 ARG A C 1
ATOM 4668 O O . ARG A 1 624 ? -2.955 -14.871 70.906 1.00 31.42 624 ARG A O 1
ATOM 4675 N N . HIS A 1 625 ? -3.425 -14.630 68.702 1.00 31.58 625 HIS A N 1
ATOM 4676 C CA . HIS A 1 625 ? -3.308 -15.968 68.068 1.00 31.58 625 HIS A CA 1
ATOM 4677 C C . HIS A 1 625 ? -3.938 -17.225 68.705 1.00 31.58 625 HIS A C 1
ATOM 4679 O O . HIS A 1 625 ? -3.754 -17.525 69.874 1.00 31.58 625 HIS A O 1
ATOM 4685 N N . GLY A 1 626 ? -4.480 -18.077 67.821 1.00 26.64 626 GLY A N 1
ATOM 4686 C CA . GLY A 1 626 ? -4.673 -19.514 68.057 1.00 26.64 626 GLY A CA 1
ATOM 4687 C C . GLY A 1 626 ? -6.029 -20.013 67.560 1.00 26.64 626 GLY A C 1
ATOM 4688 O O . GLY A 1 626 ? -7.032 -19.817 68.232 1.00 26.64 626 GLY A O 1
ATOM 4689 N N . GLY A 1 627 ? -6.078 -20.649 66.387 1.00 26.86 627 GLY A N 1
ATOM 4690 C CA . GLY A 1 627 ? -7.295 -21.308 65.894 1.00 26.86 627 GLY A CA 1
ATOM 4691 C C . GLY A 1 627 ? -7.255 -22.821 66.111 1.00 26.86 627 GLY A C 1
ATOM 4692 O O . GLY A 1 627 ? -6.177 -23.371 66.300 1.00 26.86 627 GLY A O 1
ATOM 4693 N N . HIS A 1 628 ? -8.404 -23.499 66.005 1.00 29.44 628 HIS A N 1
ATOM 4694 C CA . HIS A 1 628 ? -8.479 -24.871 65.485 1.00 29.44 628 HIS A CA 1
ATOM 4695 C C . HIS A 1 628 ? -9.903 -25.249 65.032 1.00 29.44 628 HIS A C 1
ATOM 4697 O O . HIS A 1 628 ? -10.900 -24.683 65.470 1.00 29.44 628 HIS A O 1
ATOM 4703 N N . VAL A 1 629 ? -9.955 -26.208 64.107 1.00 29.36 629 VAL A N 1
ATOM 4704 C CA . VAL A 1 629 ? -11.126 -26.703 63.360 1.00 29.36 629 VAL A CA 1
ATOM 4705 C C . VAL A 1 629 ? -12.059 -27.580 64.210 1.00 29.36 629 VAL A C 1
ATOM 4707 O O . VAL A 1 629 ? -11.570 -28.399 64.985 1.00 29.36 629 VAL A O 1
ATOM 4710 N N . ARG A 1 630 ? -13.379 -27.530 63.953 1.00 27.09 630 ARG A N 1
ATOM 4711 C CA . ARG A 1 630 ? -14.308 -28.676 64.108 1.00 27.09 630 ARG A CA 1
ATOM 4712 C C . ARG A 1 630 ? -15.504 -28.592 63.144 1.00 27.09 630 ARG A C 1
ATOM 4714 O O . ARG A 1 630 ? -15.788 -27.536 62.590 1.00 27.09 630 ARG A O 1
ATOM 4721 N N . VAL A 1 631 ? -16.136 -29.742 62.905 1.00 29.00 631 VAL A N 1
ATOM 4722 C CA . VAL A 1 631 ? -17.101 -30.013 61.818 1.00 29.00 631 VAL A CA 1
ATOM 4723 C C . VAL A 1 631 ? -18.565 -29.979 62.314 1.00 29.00 631 VAL A C 1
ATOM 4725 O O . VAL A 1 631 ? -18.814 -30.184 63.496 1.00 29.00 631 VAL A O 1
ATOM 4728 N N . CYS A 1 632 ? -19.484 -29.704 61.373 1.00 28.34 632 CYS A N 1
ATOM 4729 C CA . CYS A 1 632 ? -20.969 -29.766 61.351 1.00 28.34 632 CYS A CA 1
ATOM 4730 C C . CYS A 1 632 ? -21.699 -30.766 62.297 1.00 28.34 632 CYS A C 1
ATOM 4732 O O . CYS A 1 632 ? -21.082 -31.765 62.669 1.00 28.34 632 CYS A O 1
ATOM 4734 N N . PRO A 1 633 ? -23.022 -30.588 62.608 1.00 46.06 633 PRO A N 1
ATOM 4735 C CA . PRO A 1 633 ? -24.079 -30.234 61.628 1.00 46.06 633 PRO A CA 1
ATOM 4736 C C . PRO A 1 633 ? -25.239 -29.265 62.028 1.00 46.06 633 PRO A C 1
ATOM 4738 O O . PRO A 1 633 ? -25.370 -28.823 63.162 1.00 46.06 633 PRO A O 1
ATOM 4741 N N . THR A 1 634 ? -26.059 -28.972 61.000 1.00 29.66 634 THR A N 1
ATOM 4742 C CA . THR A 1 634 ? -27.396 -28.310 60.836 1.00 29.66 634 THR A CA 1
ATOM 4743 C C . THR A 1 634 ? -28.445 -28.431 61.974 1.00 29.66 634 THR A C 1
ATOM 4745 O O . THR A 1 634 ? -28.319 -29.394 62.729 1.00 29.66 634 THR A O 1
ATOM 4748 N N . PRO A 1 635 ? -29.542 -27.601 62.055 1.00 42.38 635 PRO A N 1
ATOM 4749 C CA . PRO A 1 635 ? -30.357 -27.101 60.909 1.00 42.38 635 PRO A CA 1
ATOM 4750 C C . PRO A 1 635 ? -31.089 -25.718 60.984 1.00 42.38 635 PRO A C 1
ATOM 4752 O O . PRO A 1 635 ? -31.171 -25.087 62.030 1.00 42.38 635 PRO A O 1
ATOM 4755 N N . CYS A 1 636 ? -31.745 -25.355 59.856 1.00 25.14 636 CYS A N 1
ATOM 4756 C CA . CYS A 1 636 ? -32.754 -24.280 59.632 1.00 25.14 636 CYS A CA 1
ATOM 4757 C C . CYS A 1 636 ? -32.255 -22.816 59.762 1.00 25.14 636 CYS A C 1
ATOM 4759 O O . CYS A 1 636 ? -31.551 -22.475 60.699 1.00 25.14 636 CYS A O 1
ATOM 4761 N N . TRP A 1 637 ? -32.561 -21.883 58.846 1.00 27.77 637 TRP A N 1
ATOM 4762 C CA . TRP A 1 637 ? -33.902 -21.419 58.422 1.00 27.77 637 TRP A CA 1
ATOM 4763 C C . TRP A 1 637 ? -34.021 -21.035 56.918 1.00 27.77 637 TRP A C 1
ATOM 4765 O O . TRP A 1 637 ? -33.048 -21.037 56.173 1.00 27.77 637 TRP A O 1
ATOM 4775 N N . ARG A 1 638 ? -35.258 -20.722 56.489 1.00 26.94 638 ARG A N 1
ATOM 4776 C CA . ARG A 1 638 ? -35.697 -20.244 55.146 1.00 26.94 638 ARG A CA 1
ATOM 4777 C C . ARG A 1 638 ? -35.156 -18.812 54.856 1.00 26.94 638 ARG A C 1
ATOM 4779 O O . ARG A 1 638 ? -34.762 -18.149 55.804 1.00 26.94 638 ARG A O 1
ATOM 4786 N N . ALA A 1 639 ? -35.141 -18.234 53.643 1.00 28.05 639 ALA A N 1
ATOM 4787 C CA . ALA A 1 639 ? -35.917 -18.484 52.416 1.00 28.05 639 ALA A CA 1
ATOM 4788 C C . ALA A 1 639 ? -35.195 -18.027 51.112 1.00 28.05 639 ALA A C 1
ATOM 4790 O O . ALA A 1 639 ? -34.217 -17.288 51.155 1.00 28.05 639 ALA A O 1
ATOM 4791 N N . SER A 1 640 ? -35.721 -18.456 49.958 1.00 27.92 640 SER A N 1
ATOM 4792 C CA . SER A 1 640 ? -35.371 -18.059 48.567 1.00 27.92 640 SER A CA 1
ATOM 4793 C C . SER A 1 640 ? -36.195 -16.815 48.111 1.00 27.92 640 SER A C 1
ATOM 4795 O O . SER A 1 640 ? -36.998 -16.362 48.931 1.00 27.92 640 SER A O 1
ATOM 4797 N N . PRO A 1 641 ? -36.132 -16.285 46.854 1.00 40.78 641 PRO A N 1
ATOM 4798 C CA . PRO A 1 641 ? -35.417 -16.757 45.651 1.00 40.78 641 PRO A CA 1
ATOM 4799 C C . PRO A 1 641 ? -34.695 -15.679 44.798 1.00 40.78 641 PRO A C 1
ATOM 4801 O O . PRO A 1 641 ? -34.851 -14.481 45.002 1.00 40.78 641 PRO A O 1
ATOM 4804 N N . GLY A 1 642 ? -33.960 -16.126 43.771 1.00 27.67 642 GLY A N 1
ATOM 4805 C CA . GLY A 1 642 ? -33.388 -15.257 42.732 1.00 27.67 642 GLY A CA 1
ATOM 4806 C C . GLY A 1 642 ? -32.301 -15.954 41.915 1.00 27.67 642 GLY A C 1
ATOM 4807 O O . GLY A 1 642 ? -31.123 -15.713 42.149 1.00 27.67 642 GLY A O 1
ATOM 4808 N N . GLY A 1 643 ? -32.682 -16.851 41.000 1.00 26.41 643 GLY A N 1
ATOM 4809 C CA . GLY A 1 643 ? -31.734 -17.587 40.159 1.00 26.41 643 GLY A CA 1
ATOM 4810 C C . GLY A 1 643 ? -32.104 -17.550 38.679 1.00 26.41 643 GLY A C 1
ATOM 4811 O O . GLY A 1 643 ? -33.213 -17.938 38.316 1.00 26.41 643 GLY A O 1
ATOM 4812 N N . ASP A 1 644 ? -31.139 -17.156 37.846 1.00 34.31 644 ASP A N 1
ATOM 4813 C CA . ASP A 1 644 ? -31.031 -17.635 36.463 1.00 34.31 644 ASP A CA 1
ATOM 4814 C C . ASP A 1 644 ? -30.909 -19.174 36.459 1.00 34.31 644 ASP A C 1
ATOM 4816 O O . ASP A 1 644 ? -30.440 -19.771 37.437 1.00 34.31 644 ASP A O 1
ATOM 4820 N N . PRO A 1 645 ? -31.270 -19.847 35.352 1.00 40.47 645 PRO A N 1
ATOM 4821 C CA . PRO A 1 645 ? -30.174 -20.279 34.489 1.00 40.47 645 PRO A CA 1
ATOM 4822 C C . PRO A 1 645 ? -30.463 -20.243 32.983 1.00 40.47 645 PRO A C 1
ATOM 4824 O O . PRO A 1 645 ? -31.526 -20.621 32.487 1.00 40.47 645 PRO A O 1
ATOM 4827 N N . TRP A 1 646 ? -29.390 -19.936 32.260 1.00 30.12 646 TRP A N 1
ATOM 4828 C CA . TRP A 1 646 ? -29.154 -20.304 30.871 1.00 30.12 646 TRP A CA 1
ATOM 4829 C C . TRP A 1 646 ? -29.570 -21.753 30.555 1.00 30.12 646 TRP A C 1
ATOM 4831 O O . TRP A 1 646 ? -29.270 -22.678 31.314 1.00 30.12 646 TRP A O 1
ATOM 4841 N N . ARG A 1 647 ? -30.145 -21.976 29.366 1.00 31.55 647 ARG A N 1
ATOM 4842 C CA . ARG A 1 647 ? -30.203 -23.303 28.735 1.00 31.55 647 ARG A CA 1
ATOM 4843 C C . ARG A 1 647 ? -29.655 -23.269 27.316 1.00 31.55 647 ARG A C 1
ATOM 4845 O O . ARG A 1 647 ? -30.120 -22.516 26.469 1.00 31.55 647 ARG A O 1
ATOM 4852 N N . SER A 1 648 ? -28.700 -24.156 27.081 1.00 35.97 648 SER A N 1
ATOM 4853 C CA . SER A 1 648 ? -28.178 -24.556 25.782 1.00 35.97 648 SER A CA 1
ATOM 4854 C C . SER A 1 648 ? -29.107 -25.562 25.091 1.00 35.97 648 SER A C 1
ATOM 4856 O O . SER A 1 648 ? -29.416 -26.604 25.665 1.00 35.97 648 SER A O 1
ATOM 4858 N N . VAL A 1 649 ? -29.497 -25.263 23.848 1.00 33.69 649 VAL A N 1
ATOM 4859 C CA . VAL A 1 649 ? -29.918 -26.183 22.766 1.00 33.69 649 VAL A CA 1
ATOM 4860 C C . VAL A 1 649 ? -29.743 -25.385 21.457 1.00 33.69 649 VAL A C 1
ATOM 4862 O O . VAL A 1 649 ? -30.098 -24.209 21.450 1.00 33.69 649 VAL A O 1
ATOM 4865 N N . GLY A 1 650 ? -29.225 -25.899 20.342 1.00 35.50 650 GLY A N 1
ATOM 4866 C CA . GLY A 1 650 ? -28.602 -27.190 20.028 1.00 35.50 650 GLY A CA 1
ATOM 4867 C C . GLY A 1 650 ? -28.107 -27.167 18.578 1.00 35.50 650 GLY A C 1
ATOM 4868 O O . GLY A 1 650 ? -28.605 -26.305 17.819 1.00 35.50 650 GLY A O 1
#

Secondary structure (DSSP, 8-state):
---EEEEEEESSTTSSHHHHHHHHHHHHHHTT--EEEE-SSEE-S-EEE-TTS-EEEHHHHHHHHHTT----GGGSSEEEEESSSSEEEEEETTEEEEEEEHHHHHHHHHHHHHHHHHHHHHHHTT-SEEEEEP-S-TT-GGG-TT-SSSHHHHHHTT--EEEEEESTTS-HHHHHHHHHHTS-HHHHHHEEEEEEEEE-S-HHHHHHHHHHHHHHHS--EEEEEEP-TT-----SS-------------TTPEEEEEE--TTEE-GGGGHHHHT-TTEEEEEE-TT----S-SEEEE-EESSHHHHHHHHHTTTHHHHHHHHHHTT-EEEEETHHHHTTSSEEEESS-SSSSSEEEE----SS-EEEEEEEEEEEEEEEEESSTT-EEEEEEEEEEEEESGGGGS-SEEETTEEESEE-TTS-EEEES-BTTTTSHHHHHHHHHHTT----S----------PPPPP---------------------------------------------PPPP------PPPP------------------------------------------------------------------------------PPPPPP---------------------------------------

Radius of gyration: 39.03 Å; chains: 1; bounding box: 111×119×137 Å

Foldseek 3Di:
DFAAEEEEFALFVVLCLLVVLLVVLLVCLVVVFFEAEAQLAEEFQAWAQFPVLATDQVSRCSSCVSNVHTHFLLRHQWYWADLDPFKTFIAGRRHTPAIDGPVRVVVCLVVSLVSSVVSSRVSRVVGNYYYYYADTAPLPLVQVVSDRRPQNVCLVVVHAYEYGGECVVPPRLVSVVVSLVSDDPSSLVSHQAYEYEQDDDDVVVCVVVQVVSCVVSVHHHPYYYHRDPPDDDQDRHDPCQPDPPCPDPDPQAAEEEEEDFPFFYLPCLCVLQVPDPRYRYHHHYLPDDDDDGLEYEYGAGLQLQRRQVSCVVRVVLVVVVVCVVVVHAYEYEASRLQLQEQKEAEQPQRSHPGDMDGHSHNAFKHKYFAPDWRWDWWWWAFPQPRFTFTFIATHRIDMDGDQQVAAGIQIPVGGFWGADPVRRYTYGRGRSQCVRPRSVVRVVVSSPRDDDDDPPDPDPDPPDDDDDDDDDDDDDDDDDDDDDDDDDDDDDDDDDDDDDDDDDDDDDDDDDDDDDDDDDDDDDDDDDDDDDDDDDDDDDDDDDDDDDDDDDDDDDDDDDDDDDDDDDDDDDDDDDDDDDDDDDDDDDDDDDDDDDDDDDDDDDDDDDDDDDDDDDDDDDDDDDDDDDDDDDDDDDDDDDDDDDDDDDDD